Protein 1YRR (pdb70)

Sequence (715 aa):
MYALTQGRIFTGHEFLDDHAVVIADGLIKSVCPVAELPPEIEQRSLNGAILSPGFIDVQLNGCGGVQFNDTAEAVSVETLEIMQKANEKSGCTNYLPTLITTSDELMKQGVRVMREYLAKHPNQALGLHLEGPWLNLVKKTHNPNFVRKPDAALVDFLCENADVITKVTLAPEMVPAEVISKLANAGIVVSAGHSNATLKEAKAGFRAGITFATHLYNAMPYITGREPGLAGAILDEADIYCGIIADGLHVDYANIRNAKRLKGDKLCLVTDATAPAGANIEQFIFAGKTIYYRNGLCVDENGTLSGSSLTMIEGVRNLVEHCGIALDEVLRMATLYPARAIGVEKRLGTLAAGKVANLTAFTPDFKITKTIVNGNEVVTQYALTQGRIFTGHEFLDDHAVVIADGLIKSVCPVAELPPEIEQRSLNGAILSPGFIDVQLNGCGGVQFNDTAEAVSVETLEIMQKANEKSGCTNYLPTLITTSDELMKQGVRVMREYLAKHPNQALGLHLEGPWLNAALVDFLCENADVITKVTLAPEMVPAEVISKLANAGIVVSAGHSNATLKEAKAGFRAGITFATHLYNAMPYITGREPGLAGAILDEADIYCGIIADGLHVDYANIRNAKRLKGDKLCLVTDATSGSSLTMIEGVRNLVEHCGIALDEVLRMATLYPARAIGVEKRLGTLAAGKVANLTAFTPDFKITKTIVNGNEVVTQ

Structure (mmCIF, N/CA/C/O backbone):
data_1YRR
#
_entry.id   1YRR
#
_cell.length_a   82.157
_cell.length_b   114.554
_cell.length_c   80.208
_cell.angle_alpha   90.00
_cell.angle_beta   90.00
_cell.angle_gamma   90.00
#
_symmetry.space_group_name_H-M   'P 21 21 2'
#
loop_
_entity.id
_entity.type
_entity.pdbx_description
1 polymer 'N-acetylglucosamine-6-phosphate deacetylase'
2 non-polymer 'PHOSPHATE ION'
3 non-polymer GLYCEROL
4 water water
#
loop_
_atom_site.group_PDB
_atom_site.id
_atom_site.type_symbol
_atom_site.label_atom_id
_atom_site.label_alt_id
_atom_site.label_comp_id
_atom_site.label_asym_id
_atom_site.label_entity_id
_atom_site.label_seq_id
_atom_site.pdbx_PDB_ins_code
_atom_site.Cartn_x
_atom_site.Cartn_y
_atom_site.Cartn_z
_atom_site.occupancy
_atom_site.B_iso_or_equiv
_atom_site.auth_seq_id
_atom_site.auth_comp_id
_atom_site.auth_asym_id
_atom_site.auth_atom_id
_atom_site.pdbx_PDB_model_num
ATOM 1 N N . MET A 1 1 ? 12.703 -13.322 127.697 0.50 22.38 1 MET A N 1
ATOM 2 C CA . MET A 1 1 ? 13.437 -13.196 126.418 0.50 22.64 1 MET A CA 1
ATOM 3 C C . MET A 1 1 ? 12.549 -13.456 125.198 1.00 23.40 1 MET A C 1
ATOM 4 O O . MET A 1 1 ? 11.535 -14.153 125.299 1.00 24.70 1 MET A O 1
ATOM 9 N N . TYR A 1 2 ? 12.880 -12.838 124.069 1.00 22.43 2 TYR A N 1
ATOM 10 C CA . TYR A 1 2 ? 12.219 -13.073 122.767 1.00 21.95 2 TYR A CA 1
ATOM 11 C C . TYR A 1 2 ? 13.234 -13.080 121.598 1.00 21.84 2 TYR A C 1
ATOM 12 O O . TYR A 1 2 ? 14.407 -12.696 121.767 1.00 20.88 2 TYR A O 1
ATOM 21 N N . ALA A 1 3 ? 12.765 -13.503 120.422 1.00 21.16 3 ALA A N 1
ATOM 22 C CA . ALA A 1 3 ? 13.583 -13.546 119.213 1.00 21.39 3 ALA A CA 1
ATOM 23 C C . ALA A 1 3 ? 12.931 -12.828 118.029 1.00 21.16 3 ALA A C 1
ATOM 24 O O . ALA A 1 3 ? 11.707 -12.922 117.815 1.00 22.66 3 ALA A O 1
ATOM 26 N N . LEU A 1 4 ? 13.748 -12.107 117.268 1.00 19.42 4 LEU A N 1
ATOM 27 C CA . LEU A 1 4 ? 13.321 -11.490 116.034 1.00 18.83 4 LEU A CA 1
ATOM 28 C C . LEU A 1 4 ? 13.766 -12.412 114.904 1.00 19.46 4 LEU A C 1
ATOM 29 O O . LEU A 1 4 ? 14.965 -12.782 114.813 1.00 17.78 4 LEU A O 1
ATOM 34 N N . THR A 1 5 ? 12.802 -12.798 114.062 1.00 19.13 5 THR A N 1
ATOM 35 C CA . THR A 1 5 ? 13.014 -13.728 112.951 1.00 20.48 5 THR A CA 1
ATOM 36 C C . THR A 1 5 ? 12.256 -13.264 111.698 1.00 21.80 5 THR A C 1
ATOM 37 O O . THR A 1 5 ? 11.473 -12.310 111.761 1.00 22.08 5 THR A O 1
ATOM 41 N N . GLN A 1 6 ? 12.466 -13.973 110.585 1.00 22.72 6 GLN A N 1
ATOM 42 C CA . GLN A 1 6 ? 11.691 -13.791 109.339 1.00 23.72 6 GLN A CA 1
ATOM 43 C C . GLN A 1 6 ? 11.949 -12.436 108.662 1.00 23.23 6 GLN A C 1
ATOM 44 O O . GLN A 1 6 ? 11.017 -11.767 108.197 1.00 23.47 6 GLN A O 1
ATOM 50 N N . GLY A 1 7 ? 13.219 -12.033 108.612 1.00 22.35 7 GLY A N 1
ATOM 51 C CA . GLY A 1 7 ? 13.641 -10.887 107.823 1.00 22.05 7 GLY A CA 1
ATOM 52 C C . GLY A 1 7 ? 15.146 -11.032 107.629 1.00 22.08 7 GLY A C 1
ATOM 53 O O . GLY A 1 7 ? 15.731 -11.941 108.156 1.00 22.45 7 GLY A O 1
ATOM 54 N N . ARG A 1 8 ? 15.754 -10.148 106.878 1.00 22.17 8 ARG A N 1
ATOM 55 C CA . ARG A 1 8 ? 17.176 -10.184 106.637 1.00 22.41 8 ARG A CA 1
ATOM 56 C C . ARG A 1 8 ? 17.891 -9.520 107.827 1.00 21.80 8 ARG A C 1
ATOM 57 O O . ARG A 1 8 ? 17.623 -8.371 108.153 1.00 22.25 8 ARG A O 1
ATOM 69 N N . ILE A 1 9 ? 18.784 -10.217 108.490 1.00 19.50 9 ILE A N 1
ATOM 70 C CA . ILE A 1 9 ? 19.476 -9.639 109.626 1.00 18.83 9 ILE A CA 1
ATOM 71 C C . ILE A 1 9 ? 20.906 -9.148 109.282 1.00 17.86 9 ILE A C 1
ATOM 72 O O . ILE A 1 9 ? 21.763 -9.915 108.849 1.00 16.85 9 ILE A O 1
ATOM 77 N N . PHE A 1 10 ? 21.186 -7.887 109.547 1.00 16.57 10 PHE A N 1
ATOM 78 C CA . PHE A 1 10 ? 22.511 -7.313 109.317 1.00 16.62 10 PHE A CA 1
ATOM 79 C C . PHE A 1 10 ? 23.232 -7.156 110.663 1.00 17.95 10 PHE A C 1
ATOM 80 O O . PHE A 1 10 ? 22.779 -6.430 111.532 1.00 18.65 10 PHE A O 1
ATOM 88 N N . THR A 1 11 ? 24.347 -7.851 110.832 1.00 18.71 11 THR A N 1
ATOM 89 C CA . THR A 1 11 ? 25.007 -7.935 112.131 1.00 19.29 11 THR A CA 1
ATOM 90 C C . THR A 1 11 ? 25.986 -6.774 112.319 1.00 20.94 11 THR A C 1
ATOM 91 O O . THR A 1 11 ? 26.431 -6.549 113.466 1.00 20.82 11 THR A O 1
ATOM 95 N N . GLY A 1 12 ? 26.375 -6.137 111.182 1.00 20.20 12 GLY A N 1
ATOM 96 C CA . GLY A 1 12 ? 27.493 -5.207 111.069 1.00 20.82 12 GLY A CA 1
ATOM 97 C C . GLY A 1 12 ? 28.638 -5.765 110.250 1.00 22.30 12 GLY A C 1
ATOM 98 O O . GLY A 1 12 ? 29.497 -5.043 109.747 1.00 22.02 12 GLY A O 1
ATOM 99 N N . HIS A 1 13 ? 28.650 -7.084 110.128 1.00 23.16 13 HIS A N 1
ATOM 100 C CA . HIS A 1 13 ? 29.671 -7.810 109.367 1.00 23.54 13 HIS A CA 1
ATOM 101 C C . HIS A 1 13 ? 29.121 -8.639 108.217 1.00 23.15 13 HIS A C 1
ATOM 102 O O . HIS A 1 13 ? 29.858 -8.968 107.307 1.00 24.61 13 HIS A O 1
ATOM 109 N N . GLU A 1 14 ? 27.850 -9.039 108.273 1.00 22.97 14 GLU A N 1
ATOM 110 C CA . GLU A 1 14 ? 27.174 -9.744 107.173 1.00 22.30 14 GLU A CA 1
ATOM 111 C C . GLU A 1 14 ? 25.641 -9.637 107.242 1.00 21.09 14 GLU A C 1
ATOM 112 O O . GLU A 1 14 ? 25.089 -9.309 108.277 1.00 21.70 14 GLU A O 1
ATOM 118 N N . PHE A 1 15 ? 24.973 -9.949 106.142 1.00 19.99 15 PHE A N 1
ATOM 119 C CA . PHE A 1 15 ? 23.540 -10.173 106.106 1.00 19.43 15 PHE A CA 1
ATOM 120 C C . PHE A 1 15 ? 23.266 -11.672 106.293 1.00 19.02 15 PHE A C 1
ATOM 121 O O . PHE A 1 15 ? 23.974 -12.481 105.706 1.00 19.40 15 PHE A O 1
ATOM 129 N N . LEU A 1 16 ? 22.225 -12.008 107.060 1.00 17.9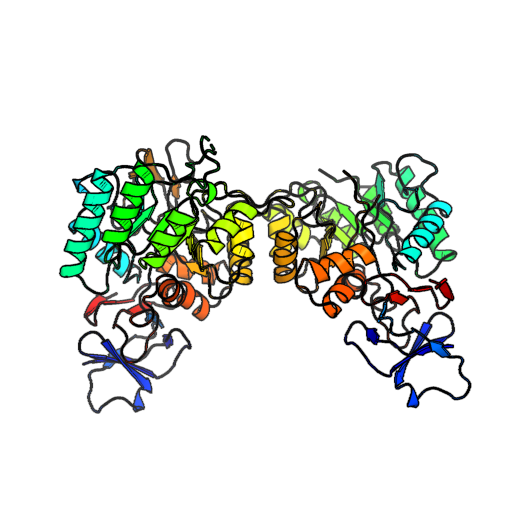2 16 LEU A N 1
ATOM 130 C CA . LEU A 1 16 ? 21.831 -13.370 107.381 1.00 18.18 16 LEU A CA 1
ATOM 131 C C . LEU A 1 16 ? 20.387 -13.615 106.931 1.00 18.79 16 LEU A C 1
ATOM 132 O O . LEU A 1 16 ? 19.471 -12.807 107.203 1.00 17.99 16 LEU A O 1
ATOM 137 N N . ASP A 1 17 ? 20.192 -14.695 106.211 1.00 18.28 17 ASP A N 1
ATOM 138 C CA . ASP A 1 17 ? 18.869 -15.235 105.971 1.00 19.59 17 ASP A CA 1
ATOM 139 C C . ASP A 1 17 ? 18.580 -16.382 106.973 1.00 20.47 17 ASP A C 1
ATOM 140 O O . ASP A 1 17 ? 19.484 -17.117 107.468 1.00 20.32 17 ASP A O 1
ATOM 145 N N . ASP A 1 18 ? 17.305 -16.517 107.290 1.00 20.53 18 ASP A N 1
ATOM 146 C CA . ASP A 1 18 ? 16.819 -17.637 108.089 1.00 21.06 18 ASP A CA 1
ATOM 147 C C . ASP A 1 18 ? 17.537 -17.695 109.421 1.00 20.26 18 ASP A C 1
ATOM 148 O O . ASP A 1 18 ? 17.824 -18.746 109.936 1.00 19.90 18 ASP A O 1
ATOM 153 N N . HIS A 1 19 ? 17.819 -16.538 109.995 1.00 18.47 19 HIS A N 1
ATOM 154 C CA . HIS A 1 19 ? 18.487 -16.481 111.297 1.00 18.11 19 HIS A CA 1
ATOM 155 C C . HIS A 1 19 ? 17.611 -15.708 112.296 1.00 17.89 19 HIS A C 1
ATOM 156 O O . HIS A 1 19 ? 16.517 -15.284 111.946 1.00 17.16 19 HIS A O 1
ATOM 163 N N . ALA A 1 20 ? 18.108 -15.555 113.523 1.00 18.48 20 ALA A N 1
ATOM 164 C CA . ALA A 1 20 ? 17.390 -14.947 114.635 1.00 18.46 20 ALA A CA 1
ATOM 165 C C . ALA A 1 20 ? 18.317 -14.147 115.541 1.00 18.26 20 ALA A C 1
ATOM 166 O O . ALA A 1 20 ? 19.497 -14.468 115.710 1.00 16.51 20 ALA A O 1
ATOM 168 N N . VAL A 1 21 ? 17.745 -13.100 116.123 1.00 18.28 21 VAL A N 1
ATOM 169 C CA . VAL A 1 21 ? 18.394 -12.289 117.169 1.00 18.01 21 VAL A CA 1
ATOM 170 C C . VAL A 1 21 ? 17.602 -12.484 118.455 1.00 17.94 21 VAL A C 1
ATOM 171 O O . VAL A 1 21 ? 16.417 -12.115 118.546 1.00 17.02 21 VAL A O 1
ATOM 175 N N . VAL A 1 22 ? 18.254 -13.087 119.443 1.00 17.86 22 VAL A N 1
ATOM 176 C CA . VAL A 1 22 ? 17.634 -13.306 120.726 1.00 18.98 22 VAL A CA 1
ATOM 177 C C . VAL A 1 22 ? 17.952 -12.133 121.649 1.00 19.17 22 VAL A C 1
ATOM 178 O O . VAL A 1 22 ? 19.098 -11.734 121.778 1.00 19.74 22 VAL A O 1
ATOM 182 N N . ILE A 1 23 ? 16.922 -11.576 122.261 1.00 18.81 23 ILE A N 1
ATOM 183 C CA . ILE A 1 23 ? 17.058 -10.455 123.158 1.00 19.54 23 ILE A CA 1
ATOM 184 C C . ILE A 1 23 ? 16.532 -10.794 124.556 1.00 20.08 23 ILE A C 1
ATOM 185 O O . ILE A 1 23 ? 15.411 -11.338 124.685 1.00 18.81 23 ILE A O 1
ATOM 190 N N . ALA A 1 24 ? 17.343 -10.492 125.586 1.00 19.63 24 ALA A N 1
ATOM 191 C CA . ALA A 1 24 ? 16.991 -10.678 127.000 1.00 20.68 24 ALA A CA 1
ATOM 192 C C . ALA A 1 24 ? 17.703 -9.659 127.922 1.00 20.62 24 ALA A C 1
ATOM 193 O O . ALA A 1 24 ? 18.874 -9.352 127.740 1.00 21.44 24 ALA A O 1
ATOM 195 N N . ASP A 1 25 ? 16.969 -9.152 128.909 1.00 20.15 25 ASP A N 1
ATOM 196 C CA . ASP A 1 25 ? 17.510 -8.265 129.901 1.00 20.31 25 ASP A CA 1
ATOM 197 C C . ASP A 1 25 ? 18.232 -7.107 129.227 1.00 18.69 25 ASP A C 1
ATOM 198 O O . ASP A 1 25 ? 19.261 -6.684 129.740 1.00 18.39 25 ASP A O 1
ATOM 203 N N . GLY A 1 26 ? 17.662 -6.608 128.110 1.00 18.15 26 GLY A N 1
ATOM 204 C CA . GLY A 1 26 ? 18.125 -5.404 127.402 1.00 17.17 26 GLY A CA 1
ATOM 205 C C . GLY A 1 26 ? 19.325 -5.586 126.500 1.00 17.53 26 GLY A C 1
ATOM 206 O O . GLY A 1 26 ? 19.931 -4.607 126.048 1.00 15.13 26 GLY A O 1
ATOM 207 N N . LEU A 1 27 ? 19.705 -6.842 126.297 1.00 17.05 27 LEU A N 1
ATOM 208 C CA . LEU A 1 27 ? 20.936 -7.191 125.600 1.00 17.58 27 LEU A CA 1
ATOM 209 C C . LEU A 1 27 ? 20.578 -8.114 124.466 1.00 17.50 27 LEU A C 1
ATOM 210 O O . LEU A 1 27 ? 19.538 -8.786 124.485 1.00 18.35 27 LEU A O 1
ATOM 215 N N . ILE A 1 28 ? 21.413 -8.148 123.457 1.00 17.72 28 ILE A N 1
ATOM 216 C CA . ILE A 1 28 ? 21.414 -9.260 122.493 1.00 18.66 28 ILE A CA 1
ATOM 217 C C . ILE A 1 28 ? 22.078 -10.534 123.133 1.00 20.56 28 ILE A C 1
ATOM 218 O O . ILE A 1 28 ? 23.267 -10.548 123.461 1.00 20.61 28 ILE A O 1
ATOM 223 N N . LYS A 1 29 ? 21.301 -11.572 123.347 1.00 21.46 29 LYS A N 1
ATOM 224 C CA . LYS A 1 29 ? 21.847 -12.802 123.918 1.00 22.77 29 LYS A CA 1
ATOM 225 C C . LYS A 1 29 ? 22.548 -13.665 122.879 1.00 22.48 29 LYS A C 1
ATOM 226 O O . LYS A 1 29 ? 23.604 -14.242 123.167 1.00 24.75 29 LYS A O 1
ATOM 232 N N . SER A 1 30 ? 21.961 -13.801 121.692 1.00 21.55 30 SER A N 1
ATOM 233 C CA . SER A 1 30 ? 22.630 -14.506 120.593 1.00 21.14 30 SER A CA 1
ATOM 234 C C . SER A 1 30 ? 22.065 -14.137 119.218 1.00 21.18 30 SER A C 1
ATOM 235 O O . SER A 1 30 ? 20.986 -13.535 119.089 1.00 21.18 30 SER A O 1
ATOM 238 N N . VAL A 1 31 ? 22.861 -14.431 118.204 1.00 19.80 31 VAL A N 1
ATOM 239 C CA . VAL A 1 31 ? 22.460 -14.376 116.815 1.00 19.86 31 VAL A CA 1
ATOM 240 C C . VAL A 1 31 ? 22.712 -15.765 116.280 1.00 20.07 31 VAL A C 1
ATOM 241 O O . VAL A 1 31 ? 23.837 -16.285 116.396 1.00 18.12 31 VAL A O 1
ATOM 245 N N . CYS A 1 32 ? 21.664 -16.406 115.760 1.00 20.23 32 CYS A N 1
ATOM 246 C CA . CYS A 1 32 ? 21.758 -17.816 115.431 1.00 20.21 32 CYS A CA 1
ATOM 247 C C . CYS A 1 32 ? 20.797 -18.215 114.342 1.00 20.01 32 CYS A C 1
ATOM 248 O O . CYS A 1 32 ? 19.827 -17.498 114.056 1.00 18.64 32 CYS A O 1
ATOM 251 N N . PRO A 1 33 ? 21.052 -19.347 113.694 1.00 21.43 33 PRO A N 1
ATOM 252 C CA . PRO A 1 33 ? 20.050 -19.859 112.778 1.00 22.70 33 PRO A CA 1
ATOM 253 C C . PRO A 1 33 ? 18.690 -19.848 113.526 1.00 24.10 33 PRO A C 1
ATOM 254 O O . PRO A 1 33 ? 18.710 -20.214 114.706 1.00 27.63 33 PRO A O 1
ATOM 258 N N . VAL A 1 34 ? 17.570 -19.571 112.843 1.00 25.47 34 VAL A N 1
ATOM 259 C CA . VAL A 1 34 ? 16.191 -19.986 113.379 1.00 26.66 34 VAL A CA 1
ATOM 260 C C . VAL A 1 34 ? 16.202 -21.357 114.096 1.00 26.49 34 VAL A C 1
ATOM 261 O O . VAL A 1 34 ? 15.663 -21.465 115.186 1.00 27.25 34 VAL A O 1
ATOM 265 N N . ALA A 1 35 ? 16.785 -22.376 113.456 1.00 28.93 35 ALA A N 1
ATOM 266 C CA . ALA A 1 35 ? 16.688 -23.798 113.907 1.00 28.81 35 ALA A CA 1
ATOM 267 C C . ALA A 1 35 ? 17.473 -24.016 115.212 1.00 30.25 35 ALA A C 1
ATOM 268 O O . ALA A 1 35 ? 17.287 -25.042 115.882 1.00 30.00 35 ALA A O 1
ATOM 270 N N . GLU A 1 36 ? 18.329 -23.003 115.577 1.00 31.80 36 GLU A N 1
ATOM 271 C CA . GLU A 1 36 ? 19.149 -23.071 116.816 1.00 33.14 36 GLU A CA 1
ATOM 272 C C . GLU A 1 36 ? 18.568 -22.296 117.989 1.00 33.95 36 GLU A C 1
ATOM 273 O O . GLU A 1 36 ? 19.098 -22.295 119.114 1.00 35.97 36 GLU A O 1
ATOM 279 N N . LEU A 1 37 ? 17.410 -21.724 117.718 1.00 33.86 37 LEU A N 1
ATOM 280 C CA . LEU A 1 37 ? 16.466 -21.257 118.802 1.00 33.46 37 LEU A CA 1
ATOM 281 C C . LEU A 1 37 ? 15.889 -22.322 119.825 1.00 33.49 37 LEU A C 1
ATOM 282 O O . LEU A 1 37 ? 15.386 -23.395 119.421 1.00 32.78 37 LEU A O 1
ATOM 287 N N . PRO A 1 38 ? 15.881 -21.925 121.110 1.00 33.74 38 PRO A N 1
ATOM 288 C CA . PRO A 1 38 ? 15.179 -22.643 122.185 1.00 34.46 38 PRO A CA 1
ATOM 289 C C . PRO A 1 38 ? 13.666 -23.035 121.860 1.00 34.60 38 PRO A C 1
ATOM 290 O O . PRO A 1 38 ? 12.849 -22.268 121.329 1.00 34.37 38 PRO A O 1
ATOM 294 N N . PRO A 1 39 ? 13.297 -24.274 122.158 1.00 35.46 39 PRO A N 1
ATOM 295 C CA . PRO A 1 39 ? 11.873 -24.737 122.044 1.00 35.95 39 PRO A CA 1
ATOM 296 C C . PRO A 1 39 ? 10.742 -23.837 122.729 1.00 37.23 39 PRO A C 1
ATOM 297 O O . PRO A 1 39 ? 10.837 -23.361 123.912 1.00 41.12 39 PRO A O 1
ATOM 301 N N . GLU A 1 40 ? 9.808 -23.455 121.856 1.00 36.78 40 GLU A N 1
ATOM 302 C CA . GLU A 1 40 ? 8.754 -22.446 122.163 1.00 35.17 40 GLU A CA 1
ATOM 303 C C . GLU A 1 40 ? 9.101 -21.018 122.658 1.00 35.04 40 GLU A C 1
ATOM 304 O O . GLU A 1 40 ? 8.181 -20.348 123.164 1.00 34.73 40 GLU A O 1
ATOM 310 N N . ILE A 1 41 ? 10.364 -20.536 122.490 1.00 33.07 41 ILE A N 1
ATOM 311 C CA . ILE A 1 41 ? 10.642 -19.108 122.638 1.00 32.80 41 ILE A CA 1
ATOM 312 C C . ILE A 1 41 ? 9.598 -18.396 121.777 1.00 32.53 41 ILE A C 1
ATOM 313 O O . ILE A 1 41 ? 9.175 -18.907 120.729 1.00 32.63 41 ILE A O 1
ATOM 318 N N . GLU A 1 42 ? 9.215 -17.206 122.209 1.00 32.13 42 GLU A N 1
ATOM 319 C CA . GLU A 1 42 ? 8.327 -16.357 121.388 1.00 31.71 42 GLU A CA 1
ATOM 320 C C . GLU A 1 42 ? 9.143 -15.751 120.177 1.00 30.41 42 GLU A C 1
ATOM 321 O O . GLU A 1 42 ? 10.162 -15.119 120.380 1.00 29.26 42 GLU A O 1
ATOM 327 N N . GLN A 1 43 ? 8.698 -16.029 118.950 1.00 29.01 43 GLN A N 1
ATOM 328 C CA . GLN A 1 43 ? 9.193 -15.383 117.743 1.00 29.59 43 GLN A CA 1
ATOM 329 C C . GLN A 1 43 ? 8.332 -14.167 117.366 1.00 28.68 43 GLN A C 1
ATOM 330 O O . GLN A 1 43 ? 7.118 -14.216 117.431 1.00 27.50 43 GLN A O 1
ATOM 336 N N . ARG A 1 44 ? 8.995 -13.072 116.992 1.00 27.83 44 ARG A N 1
ATOM 337 C CA . ARG A 1 44 ? 8.332 -11.823 116.608 1.00 26.72 44 ARG A CA 1
ATOM 338 C C . ARG A 1 44 ? 8.809 -11.554 115.233 1.00 25.28 44 ARG A C 1
ATOM 339 O O . ARG A 1 44 ? 10.004 -11.309 115.026 1.00 23.36 44 ARG A O 1
ATOM 347 N N . SER A 1 45 ? 7.894 -11.591 114.281 1.00 23.50 45 SER A N 1
ATOM 348 C CA . SER A 1 45 ? 8.286 -11.554 112.873 1.00 23.04 45 SER A CA 1
ATOM 349 C C . SER A 1 45 ? 8.835 -10.180 112.421 1.00 22.31 45 SER A C 1
ATOM 350 O O . SER A 1 45 ? 8.350 -9.151 112.831 1.00 21.67 45 SER A O 1
ATOM 353 N N . LEU A 1 46 ? 9.855 -10.190 111.577 1.00 21.58 46 LEU A N 1
ATOM 354 C CA . LEU A 1 46 ? 10.360 -8.959 110.960 1.00 21.63 46 LEU A CA 1
ATOM 355 C C . LEU A 1 46 ? 9.552 -8.646 109.695 1.00 21.96 46 LEU A C 1
ATOM 356 O O . LEU A 1 46 ? 9.617 -7.566 109.130 1.00 20.75 46 LEU A O 1
ATOM 361 N N . ASN A 1 47 ? 8.783 -9.626 109.224 1.00 22.38 47 ASN A N 1
ATOM 362 C CA . ASN A 1 47 ? 7.934 -9.428 108.063 1.00 23.38 47 ASN A CA 1
ATOM 363 C C . ASN A 1 47 ? 8.654 -9.013 106.799 1.00 22.27 47 ASN A C 1
ATOM 364 O O . ASN A 1 47 ? 8.186 -8.145 106.049 1.00 21.98 47 ASN A O 1
ATOM 369 N N . GLY A 1 48 ? 9.814 -9.623 106.599 1.00 21.83 48 GLY A N 1
ATOM 370 C CA . GLY A 1 48 ? 10.686 -9.329 105.471 1.00 22.25 48 GLY A CA 1
ATOM 371 C C . GLY A 1 48 ? 11.502 -8.051 105.576 1.00 21.28 48 GLY A C 1
ATOM 372 O O . GLY A 1 48 ? 12.178 -7.700 104.619 1.00 22.56 48 GLY A O 1
ATOM 373 N N . ALA A 1 49 ? 11.414 -7.325 106.700 1.00 20.23 49 ALA A N 1
ATOM 374 C CA . ALA A 1 49 ? 12.238 -6.130 106.910 1.00 18.29 49 ALA A CA 1
ATOM 375 C C . ALA A 1 49 ? 13.696 -6.482 107.119 1.00 18.12 49 ALA A C 1
ATOM 376 O O . ALA A 1 49 ? 14.015 -7.599 107.439 1.00 17.88 49 ALA A O 1
ATOM 378 N N . ILE A 1 50 ? 14.574 -5.512 106.905 1.00 17.85 50 ILE A N 1
ATOM 379 C CA . ILE A 1 50 ? 15.982 -5.600 107.238 1.00 18.50 50 ILE A CA 1
ATOM 380 C C . ILE A 1 50 ? 16.177 -5.113 108.669 1.00 17.85 50 ILE A C 1
ATOM 381 O O . ILE A 1 50 ? 15.701 -4.036 109.042 1.00 17.41 50 ILE A O 1
ATOM 386 N N . LEU A 1 51 ? 16.838 -5.917 109.472 1.00 17.34 51 LEU A N 1
ATOM 387 C CA . LEU A 1 51 ? 17.118 -5.621 110.845 1.00 17.28 51 LEU A CA 1
ATOM 388 C C . LEU A 1 51 ? 18.639 -5.148 110.937 1.00 16.72 51 LEU A C 1
ATOM 389 O O . LEU A 1 51 ? 19.540 -5.758 110.314 1.00 17.88 51 LEU A O 1
ATOM 394 N N . SER A 1 52 ? 18.860 -4.060 111.671 1.00 16.98 52 SER A N 1
ATOM 395 C CA . SER A 1 52 ? 20.165 -3.346 111.785 1.00 15.21 52 SER A CA 1
ATOM 396 C C . SER A 1 52 ? 20.423 -2.997 113.263 1.00 16.33 52 SER A C 1
ATOM 397 O O . SER A 1 52 ? 19.479 -2.831 114.031 1.00 15.94 52 SER A O 1
ATOM 400 N N . PRO A 1 53 ? 21.673 -2.819 113.679 1.00 14.94 53 PRO A N 1
ATOM 401 C CA . PRO A 1 53 ? 21.928 -2.013 114.889 1.00 14.12 53 PRO A CA 1
ATOM 402 C C . PRO A 1 53 ? 21.252 -0.676 114.759 1.00 13.51 53 PRO A C 1
ATOM 403 O O . PRO A 1 53 ? 21.096 -0.125 113.648 1.00 13.02 53 PRO A O 1
ATOM 407 N N . GLY A 1 54 ? 20.794 -0.108 115.881 1.00 14.40 54 GLY A N 1
ATOM 408 C CA . GLY A 1 54 ? 20.207 1.233 115.803 1.00 11.71 54 GLY A CA 1
ATOM 409 C C . GLY A 1 54 ? 21.229 2.254 115.303 1.00 11.61 54 GLY A C 1
ATOM 410 O O . GLY A 1 54 ? 22.412 2.205 115.630 1.00 13.55 54 GLY A O 1
ATOM 411 N N . PHE A 1 55 ? 20.784 3.232 114.559 1.00 7.17 55 PHE A N 1
ATOM 412 C CA . PHE A 1 55 ? 21.699 4.192 114.023 1.00 6.29 55 PHE A CA 1
ATOM 413 C C . PHE A 1 55 ? 22.213 5.132 115.132 1.00 6.47 55 PHE A C 1
ATOM 414 O O . PHE A 1 55 ? 21.549 5.382 116.152 1.00 7.27 55 PHE A O 1
ATOM 422 N N . ILE A 1 56 ? 23.453 5.575 114.971 1.00 6.20 56 ILE A N 1
ATOM 423 C CA . ILE A 1 56 ? 24.147 6.374 115.923 1.00 6.60 56 ILE A CA 1
ATOM 424 C C . ILE A 1 56 ? 24.570 7.693 115.206 1.00 7.19 56 ILE A C 1
ATOM 425 O O . ILE A 1 56 ? 25.410 7.649 114.278 1.00 6.27 56 ILE A O 1
ATOM 430 N N . ASP A 1 57 ? 24.056 8.850 115.673 1.00 6.17 57 ASP A N 1
ATOM 431 C CA . ASP A 1 57 ? 24.269 10.137 115.016 1.00 6.84 57 ASP A CA 1
ATOM 432 C C . ASP A 1 57 ? 25.190 11.003 115.879 1.00 6.98 57 ASP A C 1
ATOM 433 O O . ASP A 1 57 ? 24.796 11.456 116.920 1.00 8.08 57 ASP A O 1
ATOM 438 N N . VAL A 1 58 ? 26.450 11.142 115.510 1.00 7.58 58 VAL A N 1
ATOM 439 C CA . VAL A 1 58 ? 27.425 11.813 116.388 1.00 7.61 58 VAL A CA 1
ATOM 440 C C . VAL A 1 58 ? 27.470 13.335 116.188 1.00 8.75 58 VAL A C 1
ATOM 441 O O . VAL A 1 58 ? 28.296 14.010 116.783 1.00 6.32 58 VAL A O 1
ATOM 445 N N . GLN A 1 59 ? 26.549 13.911 115.393 1.00 9.28 59 GLN A N 1
ATOM 446 C CA . GLN A 1 59 ? 26.453 15.364 115.300 1.00 9.79 59 GLN A CA 1
ATOM 447 C C . GLN A 1 59 ? 25.049 15.749 115.026 1.00 9.51 59 GLN A C 1
ATOM 448 O O . GLN A 1 59 ? 24.573 15.557 113.905 1.00 9.89 59 GLN A O 1
ATOM 454 N N . LEU A 1 60 ? 24.392 16.291 116.034 1.00 9.08 60 LEU A N 1
ATOM 455 C CA . LEU A 1 60 ? 22.959 16.565 116.016 1.00 8.90 60 LEU A CA 1
ATOM 456 C C . LEU A 1 60 ? 22.671 17.778 116.935 1.00 9.19 60 LEU A C 1
ATOM 457 O O . LEU A 1 60 ? 22.844 17.701 118.147 1.00 9.51 60 LEU A O 1
ATOM 462 N N . ASN A 1 61 ? 22.113 18.825 116.362 1.00 8.24 61 ASN A N 1
ATOM 463 C CA . ASN A 1 61 ? 21.860 20.096 117.099 1.00 8.10 61 ASN A CA 1
ATOM 464 C C . ASN A 1 61 ? 20.456 20.119 117.663 1.00 8.61 61 ASN A C 1
ATOM 465 O O . ASN A 1 61 ? 20.157 20.793 118.663 1.00 8.08 61 ASN A O 1
ATOM 470 N N . GLY A 1 62 ? 19.581 19.424 116.980 1.00 7.37 62 GLY A N 1
ATOM 471 C CA . GLY A 1 62 ? 18.160 19.555 117.237 1.00 9.13 62 GLY A CA 1
ATOM 472 C C . GLY A 1 62 ? 17.372 18.660 116.298 1.00 9.41 62 GLY A C 1
ATOM 473 O O . GLY A 1 62 ? 17.909 18.230 115.288 1.00 7.95 62 GLY A O 1
ATOM 474 N N . CYS A 1 63 ? 16.142 18.335 116.711 1.00 8.61 63 CYS A N 1
ATOM 475 C CA . CYS A 1 63 ? 15.185 17.558 115.911 1.00 8.27 63 CYS A CA 1
ATOM 476 C C . CYS A 1 63 ? 13.859 17.486 116.677 1.00 8.95 63 CYS A C 1
ATOM 477 O O . CYS A 1 63 ? 13.797 17.932 117.829 1.00 9.79 63 CYS A O 1
ATOM 480 N N . GLY A 1 64 ? 12.783 17.045 116.002 1.00 10.12 64 GLY A N 1
ATOM 481 C CA . GLY A 1 64 ? 11.489 16.909 116.647 1.00 10.97 64 GLY A CA 1
ATOM 482 C C . GLY A 1 64 ? 10.933 18.231 117.160 1.00 12.18 64 GLY A C 1
ATOM 483 O O . GLY A 1 64 ? 10.220 18.253 118.146 1.00 10.21 64 GLY A O 1
ATOM 484 N N . GLY A 1 65 ? 11.303 19.321 116.508 1.00 11.93 65 GLY A N 1
ATOM 485 C CA . GLY A 1 65 ? 10.820 20.639 116.878 1.00 12.45 65 GLY A CA 1
ATOM 486 C C . GLY A 1 65 ? 11.604 21.312 117.996 1.00 12.19 65 GLY A C 1
ATOM 487 O O . GLY A 1 65 ? 11.175 22.379 118.487 1.00 11.83 65 GLY A O 1
ATOM 488 N N . VAL A 1 66 ? 12.668 20.697 118.490 1.00 9.55 66 VAL A N 1
ATOM 489 C CA . VAL A 1 66 ? 13.469 21.320 119.571 1.00 9.26 66 VAL A CA 1
ATOM 490 C C . VAL A 1 66 ? 14.974 21.395 119.214 1.00 9.58 66 VAL A C 1
ATOM 491 O O . VAL A 1 66 ? 15.450 20.669 118.318 1.00 7.50 66 VAL A O 1
ATOM 495 N N . GLN A 1 67 ? 15.717 22.246 119.926 1.00 9.55 67 GLN A N 1
ATOM 496 C CA . GLN A 1 67 ? 17.184 22.306 119.806 1.00 11.40 67 GLN A CA 1
ATOM 497 C C . GLN A 1 67 ? 17.871 22.379 121.136 1.00 10.97 67 GLN A C 1
ATOM 498 O O . GLN A 1 67 ? 17.367 23.059 122.080 1.00 10.66 67 GLN A O 1
ATOM 504 N N . PHE A 1 68 ? 18.991 21.666 121.237 1.00 9.56 68 PHE A N 1
ATOM 505 C CA . PHE A 1 68 ? 19.805 21.656 122.445 1.00 9.83 68 PHE A CA 1
ATOM 506 C C . PHE A 1 68 ? 20.819 22.777 122.386 1.00 11.01 68 PHE A C 1
ATOM 507 O O . PHE A 1 68 ? 22.033 22.554 122.374 1.00 12.75 68 PHE A O 1
ATOM 515 N N . ASN A 1 69 ? 20.305 24.014 122.321 1.00 11.84 69 ASN A N 1
ATOM 516 C CA . ASN A 1 69 ? 21.134 25.178 121.969 1.00 13.39 69 ASN A CA 1
ATOM 517 C C . ASN A 1 69 ? 20.439 26.474 122.309 1.00 13.21 69 ASN A C 1
ATOM 518 O O . ASN A 1 69 ? 19.273 26.463 122.587 1.00 12.00 69 ASN A O 1
ATOM 523 N N . ASP A 1 70 ? 21.201 27.563 122.312 1.00 14.44 70 ASP A N 1
ATOM 524 C CA . ASP A 1 70 ? 20.713 28.937 122.293 1.00 17.41 70 ASP A CA 1
ATOM 525 C C . ASP A 1 70 ? 20.121 29.527 123.563 1.00 17.22 70 ASP A C 1
ATOM 526 O O . ASP A 1 70 ? 20.466 30.672 123.876 1.00 20.99 70 ASP A O 1
ATOM 531 N N . THR A 1 71 ? 19.290 28.799 124.310 1.00 16.50 71 THR A N 1
ATOM 532 C CA . THR A 1 71 ? 18.735 29.328 125.545 1.00 16.45 71 THR A CA 1
ATOM 533 C C . THR A 1 71 ? 18.853 28.363 126.727 1.00 16.70 71 THR A C 1
ATOM 534 O O . THR A 1 71 ? 18.863 27.147 126.581 1.00 14.10 71 THR A O 1
ATOM 538 N N . ALA A 1 72 ? 18.854 28.945 127.918 1.00 17.05 72 ALA A N 1
ATOM 539 C CA . ALA A 1 72 ? 18.859 28.181 129.150 1.00 17.95 72 ALA A CA 1
ATOM 540 C C . ALA A 1 72 ? 17.642 27.231 129.218 1.00 18.07 72 ALA A C 1
ATOM 541 O O . ALA A 1 72 ? 17.796 26.078 129.617 1.00 17.09 72 ALA A O 1
ATOM 543 N N . GLU A 1 73 ? 16.445 27.657 128.797 1.00 17.11 73 GLU A N 1
ATOM 544 C CA . GLU A 1 73 ? 15.304 26.708 128.852 1.00 17.62 73 GLU A CA 1
ATOM 545 C C . GLU A 1 73 ? 15.428 25.551 127.891 1.00 14.78 73 GLU A C 1
ATOM 546 O O . GLU A 1 73 ? 14.878 24.505 128.171 1.00 14.21 73 GLU A O 1
ATOM 552 N N . ALA A 1 74 ? 16.098 25.742 126.749 1.00 13.12 74 ALA A N 1
ATOM 553 C CA . ALA A 1 74 ? 16.192 24.655 125.733 1.00 12.72 74 ALA A CA 1
ATOM 554 C C . ALA A 1 74 ? 17.260 23.638 126.101 1.00 11.73 74 ALA A C 1
ATOM 555 O O . ALA A 1 74 ? 17.155 22.471 125.699 1.00 12.24 74 ALA A O 1
ATOM 557 N N . VAL A 1 75 ? 18.278 24.066 126.856 1.00 11.02 75 VAL A N 1
ATOM 558 C CA . VAL A 1 75 ? 19.416 23.206 127.215 1.00 12.06 75 VAL A CA 1
ATOM 559 C C . VAL A 1 75 ? 18.961 22.483 128.469 1.00 12.08 75 VAL A C 1
ATOM 560 O O . VAL A 1 75 ? 19.288 22.893 129.565 1.00 13.25 75 VAL A O 1
ATOM 564 N N . SER A 1 76 ? 18.155 21.445 128.253 1.00 11.59 76 SER A N 1
ATOM 565 C CA . SER A 1 76 ? 17.419 20.745 129.300 1.00 11.52 76 SER A CA 1
ATOM 566 C C . SER A 1 76 ? 17.341 19.225 129.070 1.00 12.14 76 SER A C 1
ATOM 567 O O . SER A 1 76 ? 17.485 18.698 127.931 1.00 8.91 76 SER A O 1
ATOM 570 N N . VAL A 1 77 ? 17.011 18.522 130.146 1.00 10.93 77 VAL A N 1
ATOM 571 C CA . VAL A 1 77 ? 16.790 17.096 130.089 1.00 11.19 77 VAL A CA 1
ATOM 572 C C . VAL A 1 77 ? 15.587 16.787 129.224 1.00 11.83 77 VAL A C 1
ATOM 573 O O . VAL A 1 77 ? 15.589 15.814 128.428 1.00 9.14 77 VAL A O 1
ATOM 577 N N . GLU A 1 78 ? 14.553 17.618 129.315 1.00 10.79 78 GLU A N 1
ATOM 578 C CA . GLU A 1 78 ? 13.361 17.414 128.460 1.00 11.57 78 GLU A CA 1
ATOM 579 C C . GLU A 1 78 ? 13.706 17.496 126.977 1.00 9.45 78 GLU A C 1
ATOM 580 O O . GLU A 1 78 ? 13.209 16.693 126.223 1.00 10.02 78 GLU A O 1
ATOM 586 N N . THR A 1 79 ? 14.541 18.446 126.565 1.00 8.69 79 THR A N 1
ATOM 587 C CA . THR A 1 79 ? 14.969 18.571 125.169 1.00 8.18 79 THR A CA 1
ATOM 588 C C . THR A 1 79 ? 15.651 17.298 124.700 1.00 6.84 79 THR A C 1
ATOM 589 O O . THR A 1 79 ? 15.319 16.753 123.637 1.00 8.92 79 THR A O 1
ATOM 593 N N . LEU A 1 80 ? 16.539 16.771 125.522 1.00 6.71 80 LEU A N 1
ATOM 594 C CA . LEU A 1 80 ? 17.206 15.509 125.171 1.00 8.03 80 LEU A CA 1
ATOM 595 C C . LEU A 1 80 ? 16.226 14.316 125.041 1.00 8.43 80 LEU A C 1
ATOM 596 O O . LEU A 1 80 ? 16.390 13.438 124.172 1.00 7.80 80 LEU A O 1
ATOM 601 N N . GLU A 1 81 ? 15.184 14.291 125.867 1.00 9.32 81 GLU A N 1
ATOM 602 C CA . GLU A 1 81 ? 14.181 13.204 125.807 1.00 9.68 81 GLU A CA 1
ATOM 603 C C . GLU A 1 81 ? 13.374 13.315 124.529 1.00 9.92 81 GLU A C 1
ATOM 604 O O . GLU A 1 81 ? 13.077 12.327 123.828 1.00 9.52 81 GLU A O 1
ATOM 610 N N . ILE A 1 82 ? 13.000 14.555 124.223 1.00 9.36 82 ILE A N 1
ATOM 611 C CA . ILE A 1 82 ? 12.256 14.804 122.997 1.00 10.26 82 ILE A CA 1
ATOM 612 C C . ILE A 1 82 ? 13.054 14.380 121.745 1.00 8.79 82 ILE A C 1
ATOM 613 O O . ILE A 1 82 ? 12.506 13.803 120.778 1.00 7.99 82 ILE A O 1
ATOM 618 N N . MET A 1 83 ? 14.326 14.717 121.742 1.00 8.62 83 MET A N 1
ATOM 619 C CA . MET A 1 83 ? 15.150 14.454 120.603 1.00 8.16 83 MET A CA 1
ATOM 620 C C . MET A 1 83 ? 15.354 12.953 120.452 1.00 7.36 83 MET A C 1
ATOM 621 O O . MET A 1 83 ? 15.375 12.442 119.346 1.00 6.70 83 MET A O 1
ATOM 626 N N . GLN A 1 84 ? 15.563 12.247 121.575 1.00 8.46 84 GLN A N 1
ATOM 627 C CA . GLN A 1 84 ? 15.644 10.787 121.559 1.00 8.45 84 GLN A CA 1
ATOM 628 C C . GLN A 1 84 ? 14.387 10.171 120.898 1.00 9.24 84 GLN A C 1
ATOM 629 O O . GLN A 1 84 ? 14.477 9.284 120.043 1.00 8.63 84 GLN A O 1
ATOM 635 N N . LYS A 1 85 ? 13.210 10.636 121.295 1.00 8.76 85 LYS A N 1
ATOM 636 C CA . LYS A 1 85 ? 11.941 10.050 120.782 1.00 9.34 85 LYS A CA 1
ATOM 637 C C . LYS A 1 85 ? 11.765 10.336 119.303 1.00 7.62 85 LYS A C 1
ATOM 638 O O . LYS A 1 85 ? 11.346 9.487 118.513 1.00 8.05 85 LYS A O 1
ATOM 644 N N . ALA A 1 86 ? 12.146 11.522 118.872 1.00 9.17 86 ALA A N 1
ATOM 645 C CA . ALA A 1 86 ? 12.080 11.852 117.413 1.00 9.18 86 ALA A CA 1
ATOM 646 C C . ALA A 1 86 ? 13.086 11.012 116.593 1.00 10.14 86 ALA A C 1
ATOM 647 O O . ALA A 1 86 ? 12.738 10.401 115.551 1.00 9.32 86 ALA A O 1
ATOM 649 N N . ASN A 1 87 ? 14.310 10.880 117.126 1.00 9.42 87 ASN A N 1
ATOM 650 C CA . ASN A 1 87 ? 15.346 10.101 116.462 1.00 8.00 87 ASN A CA 1
ATOM 651 C C . ASN A 1 87 ? 14.862 8.655 116.250 1.00 8.27 87 ASN A C 1
ATOM 652 O O . ASN A 1 87 ? 15.087 8.061 115.194 1.00 6.58 87 ASN A O 1
ATOM 657 N N . GLU A 1 88 ? 14.239 8.056 117.279 1.00 8.84 88 GLU A N 1
ATOM 658 C CA . GLU A 1 88 ? 13.743 6.695 117.164 1.00 8.87 88 GLU A CA 1
ATOM 659 C C . GLU A 1 88 ? 12.870 6.456 115.923 1.00 10.71 88 GLU A C 1
ATOM 660 O O . GLU A 1 88 ? 12.913 5.370 115.269 1.00 11.22 88 GLU A O 1
ATOM 666 N N . LYS A 1 89 ? 12.048 7.443 115.591 1.00 11.01 89 LYS A N 1
ATOM 667 C CA . LYS A 1 89 ? 11.102 7.310 114.483 1.00 10.78 89 LYS A CA 1
ATOM 668 C C . LYS A 1 89 ? 11.820 7.241 113.146 1.00 10.69 89 LYS A C 1
ATOM 669 O O . LYS A 1 89 ? 11.252 6.804 112.123 1.00 9.52 89 LYS A O 1
ATOM 675 N N . SER A 1 90 ? 13.121 7.584 113.131 1.00 9.57 90 SER A N 1
ATOM 676 C CA . SER A 1 90 ? 13.894 7.473 111.889 1.00 9.33 90 SER A CA 1
ATOM 677 C C . SER A 1 90 ? 15.108 6.524 112.071 1.00 9.65 90 SER A C 1
ATOM 678 O O . SER A 1 90 ? 16.089 6.568 111.310 1.00 9.70 90 SER A O 1
ATOM 681 N N . GLY A 1 91 ? 14.954 5.616 113.038 1.00 8.42 91 GLY A N 1
ATOM 682 C CA . GLY A 1 91 ? 15.807 4.475 113.276 1.00 7.36 91 GLY A CA 1
ATOM 683 C C . GLY A 1 91 ? 17.029 4.749 114.130 1.00 6.87 91 GLY A C 1
ATOM 684 O O . GLY A 1 91 ? 17.846 3.860 114.329 1.00 8.40 91 GLY A O 1
ATOM 685 N N . CYS A 1 92 ? 17.178 5.977 114.589 1.00 6.84 92 CYS A N 1
ATOM 686 C CA . CYS A 1 92 ? 18.337 6.412 115.389 1.00 7.58 92 CYS A CA 1
ATOM 687 C C . CYS A 1 92 ? 18.125 6.254 116.878 1.00 7.54 92 CYS A C 1
ATOM 688 O O . CYS A 1 92 ? 17.293 6.951 117.467 1.00 7.45 92 CYS A O 1
ATOM 691 N N . THR A 1 93 ? 18.858 5.316 117.489 1.00 6.68 93 THR A N 1
ATOM 692 C CA . THR A 1 93 ? 18.688 4.995 118.916 1.00 7.11 93 THR A CA 1
ATOM 693 C C . THR A 1 93 ? 19.722 5.680 119.773 1.00 6.85 93 THR A C 1
ATOM 694 O O . THR A 1 93 ? 19.585 5.707 120.984 1.00 8.07 93 THR A O 1
ATOM 698 N N . ASN A 1 94 ? 20.731 6.284 119.168 1.00 6.72 94 ASN A N 1
ATOM 699 C CA . ASN A 1 94 ? 21.815 6.918 119.933 1.00 7.03 94 ASN A CA 1
ATOM 700 C C . ASN A 1 94 ? 22.298 8.177 119.253 1.00 7.40 94 ASN A C 1
ATOM 701 O O . ASN A 1 94 ? 22.398 8.233 118.015 1.00 7.03 94 ASN A O 1
ATOM 706 N N . TYR A 1 95 ? 22.616 9.186 120.045 1.00 8.51 95 TYR A N 1
ATOM 707 C CA . TYR A 1 95 ? 23.137 10.426 119.485 1.00 7.81 95 TYR A CA 1
ATOM 708 C C . TYR A 1 95 ? 24.065 11.137 120.475 1.00 8.34 95 TYR A C 1
ATOM 709 O O . TYR A 1 95 ? 24.097 10.794 121.656 1.00 7.82 95 TYR A O 1
ATOM 718 N N . LEU A 1 96 ? 24.810 12.121 119.974 1.00 7.47 96 LEU A N 1
ATOM 719 C CA . LEU A 1 96 ? 25.548 13.107 120.813 1.00 7.90 96 LEU A CA 1
ATOM 720 C C . LEU A 1 96 ? 24.882 14.458 120.687 1.00 8.23 96 LEU A C 1
ATOM 721 O O . LEU A 1 96 ? 24.975 15.100 119.619 1.00 8.75 96 LEU A O 1
ATOM 726 N N . PRO A 1 97 ? 24.169 14.919 121.713 1.00 9.14 97 PRO A N 1
ATOM 727 C CA . PRO A 1 97 ? 23.603 16.275 121.630 1.00 8.90 97 PRO A CA 1
ATOM 728 C C . PRO A 1 97 ? 24.719 17.288 121.360 1.00 8.15 97 PRO A C 1
ATOM 729 O O . PRO A 1 97 ? 25.759 17.223 122.009 1.00 8.57 97 PRO A O 1
ATOM 733 N N . THR A 1 98 ? 24.526 18.151 120.384 1.00 9.03 98 THR A N 1
ATOM 734 C CA . THR A 1 98 ? 25.616 19.041 119.899 1.00 10.87 98 THR A CA 1
ATOM 735 C C . THR A 1 98 ? 25.243 20.466 120.260 1.00 11.59 98 THR A C 1
ATOM 736 O O . THR A 1 98 ? 24.239 20.977 119.760 1.00 14.65 98 THR A O 1
ATOM 740 N N . LEU A 1 99 ? 25.980 21.046 121.210 1.00 12.13 99 LEU A N 1
ATOM 741 C CA . LEU A 1 99 ? 25.807 22.379 121.767 1.00 12.92 99 LEU A CA 1
ATOM 742 C C . LEU A 1 99 ? 26.898 23.289 121.209 1.00 15.00 99 LEU A C 1
ATOM 743 O O . LEU A 1 99 ? 28.095 23.121 121.542 1.00 14.09 99 LEU A O 1
ATOM 748 N N . ILE A 1 100 ? 26.515 24.244 120.378 1.00 16.53 100 ILE A N 1
ATOM 749 C CA . ILE A 1 100 ? 27.488 25.115 119.711 1.00 19.36 100 ILE A CA 1
ATOM 750 C C . ILE A 1 100 ? 27.354 26.464 120.339 1.00 21.10 100 ILE A C 1
ATOM 751 O O . ILE A 1 100 ? 26.256 27.076 120.350 1.00 20.61 100 ILE A O 1
ATOM 756 N N . THR A 1 101 ? 28.444 26.882 120.970 1.00 21.89 101 THR A N 1
ATOM 757 C CA . THR A 1 101 ? 28.417 28.017 121.885 1.00 23.33 101 THR A CA 1
ATOM 758 C C . THR A 1 101 ? 29.810 28.489 122.305 1.00 24.12 101 THR A C 1
ATOM 759 O O . THR A 1 101 ? 30.787 27.718 122.270 1.00 23.38 101 THR A O 1
ATOM 763 N N . THR A 1 102 ? 29.878 29.750 122.755 1.00 23.73 102 THR A N 1
ATOM 764 C CA . THR A 1 102 ? 31.072 30.259 123.376 1.00 23.11 102 THR A CA 1
ATOM 765 C C . THR A 1 102 ? 30.775 30.723 124.746 1.00 24.02 102 THR A C 1
ATOM 766 O O . THR A 1 102 ? 31.638 31.265 125.379 1.00 25.21 102 THR A O 1
ATOM 770 N N . SER A 1 103 ? 29.581 30.441 125.243 1.00 24.07 103 SER A N 1
ATOM 771 C CA . SER A 1 103 ? 29.168 30.947 126.525 1.00 24.81 103 SER A CA 1
ATOM 772 C C . SER A 1 103 ? 29.434 29.969 127.688 1.00 25.72 103 SER A C 1
ATOM 773 O O . SER A 1 103 ? 28.998 28.806 127.639 1.00 25.31 103 SER A O 1
ATOM 776 N N . ASP A 1 104 ? 30.101 30.468 128.732 1.00 26.14 104 ASP A N 1
ATOM 777 C CA . ASP A 1 104 ? 30.625 29.631 129.817 1.00 26.85 104 ASP A CA 1
ATOM 778 C C . ASP A 1 104 ? 29.439 29.092 130.608 1.00 26.62 104 ASP A C 1
ATOM 779 O O . ASP A 1 104 ? 29.440 27.910 130.953 1.00 26.20 104 ASP A O 1
ATOM 784 N N . GLU A 1 105 ? 28.410 29.904 130.857 1.00 26.38 105 GLU A N 1
ATOM 785 C CA . GLU A 1 105 ? 27.282 29.410 131.677 1.00 27.02 105 GLU A CA 1
ATOM 786 C C . GLU A 1 105 ? 26.400 28.388 130.932 1.00 25.39 105 GLU A C 1
ATOM 787 O O . GLU A 1 105 ? 25.900 27.458 131.534 1.00 24.81 105 GLU A O 1
ATOM 793 N N . LEU A 1 106 ? 26.242 28.527 129.634 1.00 24.40 106 LEU A N 1
ATOM 794 C CA . LEU A 1 106 ? 25.458 27.559 128.894 1.00 23.42 106 LEU A CA 1
ATOM 795 C C . LEU A 1 106 ? 26.215 26.258 128.858 1.00 22.05 106 LEU A C 1
ATOM 796 O O . LEU A 1 106 ? 25.636 25.191 128.974 1.00 21.84 106 LEU A O 1
ATOM 801 N N . MET A 1 107 ? 27.514 26.350 128.648 1.00 20.49 107 MET A N 1
ATOM 802 C CA . MET A 1 107 ? 28.333 25.155 128.543 1.00 21.19 107 MET A CA 1
ATOM 803 C C . MET A 1 107 ? 28.334 24.348 129.872 1.00 20.10 107 MET A C 1
ATOM 804 O O . MET A 1 107 ? 28.208 23.097 129.888 1.00 18.76 107 MET A O 1
ATOM 809 N N . LYS A 1 108 ? 28.329 25.048 130.996 1.00 18.54 108 LYS A N 1
ATOM 810 C CA . LYS A 1 108 ? 28.260 24.368 132.287 1.00 18.06 108 LYS A CA 1
ATOM 811 C C . LYS A 1 108 ? 26.875 23.809 132.537 1.00 17.45 108 LYS A C 1
ATOM 812 O O . LYS A 1 108 ? 26.734 22.734 133.100 1.00 15.44 108 LYS A O 1
ATOM 818 N N . GLN A 1 109 ? 25.845 24.525 132.085 1.00 16.86 109 GLN A N 1
ATOM 819 C CA . GLN A 1 109 ? 24.470 23.980 132.130 1.00 16.73 109 GLN A CA 1
ATOM 820 C C . GLN A 1 109 ? 24.307 22.698 131.275 1.00 14.60 109 GLN A C 1
ATOM 821 O O . GLN A 1 109 ? 23.631 21.754 131.688 1.00 14.81 109 GLN A O 1
ATOM 827 N N . GLY A 1 110 ? 24.938 22.673 130.119 1.00 13.37 110 GLY A N 1
ATOM 828 C CA . GLY A 1 110 ? 24.827 21.574 129.208 1.00 12.51 110 GLY A CA 1
ATOM 829 C C . GLY A 1 110 ? 25.476 20.371 129.883 1.00 12.96 110 GLY A C 1
ATOM 830 O O . GLY A 1 110 ? 24.924 19.287 129.823 1.00 11.84 110 GLY A O 1
ATOM 831 N N . VAL A 1 111 ? 26.632 20.564 130.522 1.00 11.70 111 VAL A N 1
ATOM 832 C CA . VAL A 1 111 ? 27.337 19.451 131.218 1.00 11.82 111 VAL A CA 1
ATOM 833 C C . VAL A 1 111 ? 26.464 18.925 132.377 1.00 12.75 111 VAL A C 1
ATOM 834 O O . VAL A 1 111 ? 26.297 17.700 132.554 1.00 11.85 111 VAL A O 1
ATOM 838 N N . ARG A 1 112 ? 25.869 19.821 133.153 1.00 12.15 112 ARG A N 1
ATOM 839 C CA . ARG A 1 112 ? 25.028 19.375 134.258 1.00 13.98 112 ARG A CA 1
ATOM 840 C C . ARG A 1 112 ? 23.801 18.629 133.787 1.00 13.35 112 ARG A C 1
ATOM 841 O O . ARG A 1 112 ? 23.410 17.641 134.375 1.00 12.11 112 ARG A O 1
ATOM 852 N N . VAL A 1 113 ? 23.168 19.137 132.752 1.00 11.97 113 VAL A N 1
ATOM 853 C CA . VAL A 1 113 ? 21.971 18.506 132.201 1.00 12.54 113 VAL A CA 1
ATOM 854 C C . VAL A 1 113 ? 22.348 17.124 131.569 1.00 11.65 113 VAL A C 1
ATOM 855 O O . VAL A 1 113 ? 21.608 16.122 131.694 1.00 10.38 113 VAL A O 1
ATOM 859 N N . MET A 1 114 ? 23.490 17.065 130.886 1.00 10.02 114 MET A N 1
ATOM 860 C CA . MET A 1 114 ? 23.886 15.760 130.295 1.00 9.96 114 MET A CA 1
ATOM 861 C C . MET A 1 114 ? 24.051 14.687 131.424 1.00 10.02 114 MET A C 1
ATOM 862 O O . MET A 1 114 ? 23.586 13.525 131.260 1.00 8.85 114 MET A O 1
ATOM 867 N N . ARG A 1 115 ? 24.673 15.082 132.546 1.00 9.98 115 ARG A N 1
ATOM 868 C CA . ARG A 1 115 ? 24.884 14.158 133.684 1.00 11.34 115 ARG A CA 1
ATOM 869 C C . ARG A 1 115 ? 23.525 13.729 134.256 1.00 12.12 115 ARG A C 1
ATOM 870 O O . ARG A 1 115 ? 23.294 12.548 134.431 1.00 12.64 115 ARG A O 1
ATOM 885 N N . GLU A 1 116 ? 22.606 14.666 134.464 1.00 12.17 116 GLU A N 1
ATOM 886 C CA . GLU A 1 116 ? 21.278 14.315 134.998 1.00 14.34 116 GLU A CA 1
ATOM 887 C C . GLU A 1 116 ? 20.558 13.370 134.063 1.00 13.43 116 GLU A C 1
ATOM 888 O O . GLU A 1 116 ? 19.961 12.396 134.497 1.00 11.65 116 GLU A O 1
ATOM 894 N N . TYR A 1 117 ? 20.667 13.634 132.753 1.00 11.93 117 TYR A N 1
ATOM 895 C CA . TYR A 1 117 ? 19.968 12.819 131.785 1.00 11.69 117 TYR A CA 1
ATOM 896 C C . TYR A 1 117 ? 20.532 11.408 131.823 1.00 12.21 117 TYR A C 1
ATOM 897 O O . TYR A 1 117 ? 19.773 10.422 131.751 1.00 11.25 117 TYR A O 1
ATOM 906 N N . LEU A 1 118 ? 21.860 11.309 131.824 1.00 10.66 118 LEU A N 1
ATOM 907 C CA . LEU A 1 118 ? 22.517 10.010 131.759 1.00 12.22 118 LEU A CA 1
ATOM 908 C C . LEU A 1 118 ? 22.162 9.076 132.970 1.00 13.34 118 LEU A C 1
ATOM 909 O O . LEU A 1 118 ? 22.054 7.848 132.826 1.00 12.89 118 LEU A O 1
ATOM 914 N N . ALA A 1 119 ? 21.965 9.641 134.149 1.00 14.38 119 ALA A N 1
ATOM 915 C CA . ALA A 1 119 ? 21.560 8.822 135.308 1.00 16.91 119 ALA A CA 1
ATOM 916 C C . ALA A 1 119 ? 20.182 8.163 135.104 1.00 18.49 119 ALA A C 1
ATOM 917 O O . ALA A 1 119 ? 19.940 7.125 135.608 1.00 20.35 119 ALA A O 1
ATOM 919 N N . LYS A 1 120 ? 19.318 8.756 134.298 1.00 19.15 120 LYS A N 1
ATOM 920 C CA . LYS A 1 120 ? 17.947 8.325 134.117 1.00 20.09 120 LYS A CA 1
ATOM 921 C C . LYS A 1 120 ? 17.782 7.525 132.791 1.00 17.87 120 LYS A C 1
ATOM 922 O O . LYS A 1 120 ? 16.816 6.792 132.625 1.00 15.96 120 LYS A O 1
ATOM 928 N N . HIS A 1 121 ? 18.716 7.656 131.833 1.00 16.39 121 HIS A N 1
ATOM 929 C CA . HIS A 1 121 ? 18.456 7.166 130.444 1.00 14.20 121 HIS A CA 1
ATOM 930 C C . HIS A 1 121 ? 19.684 6.509 129.857 1.00 14.04 121 HIS A C 1
ATOM 931 O O . HIS A 1 121 ? 20.431 7.146 129.125 1.00 14.99 121 HIS A O 1
ATOM 938 N N . PRO A 1 122 ? 19.918 5.241 130.125 1.00 13.28 122 PRO A N 1
ATOM 939 C CA . PRO A 1 122 ? 21.142 4.616 129.637 1.00 12.70 122 PRO A CA 1
ATOM 940 C C . PRO A 1 122 ? 21.014 4.179 128.158 1.00 11.14 122 PRO A C 1
ATOM 941 O O . PRO A 1 122 ? 19.925 3.890 127.660 1.00 11.45 122 PRO A O 1
ATOM 945 N N . ASN A 1 123 ? 22.141 4.141 127.498 1.00 10.76 123 ASN A N 1
ATOM 946 C CA . ASN A 1 123 ? 22.269 3.709 126.105 1.00 10.69 123 ASN A CA 1
ATOM 947 C C . ASN A 1 123 ? 21.355 4.467 125.168 1.00 9.36 123 ASN A C 1
ATOM 948 O O . ASN A 1 123 ? 20.806 3.905 124.293 1.00 9.63 123 ASN A O 1
ATOM 953 N N . GLN A 1 124 ? 21.229 5.769 125.364 1.00 10.06 124 GLN A N 1
ATOM 954 C CA . GLN A 1 124 ? 20.395 6.618 124.490 1.00 8.92 124 GLN A CA 1
ATOM 955 C C . GLN A 1 124 ? 21.236 7.842 124.015 1.00 9.31 124 GLN A C 1
ATOM 956 O O . GLN A 1 124 ? 22.155 7.645 123.175 1.00 8.65 124 GLN A O 1
ATOM 962 N N . ALA A 1 125 ? 20.964 9.072 124.486 1.00 7.85 125 ALA A N 1
ATOM 963 C CA . ALA A 1 125 ? 21.908 10.181 124.193 1.00 9.67 125 ALA A CA 1
ATOM 964 C C . ALA A 1 125 ? 23.171 9.864 124.962 1.00 10.61 125 ALA A C 1
ATOM 965 O O . ALA A 1 125 ? 23.103 9.713 126.171 1.00 11.88 125 ALA A O 1
ATOM 967 N N . LEU A 1 126 ? 24.313 9.755 124.296 1.00 10.63 126 LEU A N 1
ATOM 968 C CA . LEU A 1 126 ? 25.493 9.099 124.924 1.00 9.61 126 LEU A CA 1
ATOM 969 C C . LEU A 1 126 ? 26.372 10.045 125.741 1.00 11.05 126 LEU A C 1
ATOM 970 O O . LEU A 1 126 ? 27.054 9.626 126.671 1.00 10.30 126 LEU A O 1
ATOM 975 N N . GLY A 1 127 ? 26.418 11.298 125.325 1.00 10.13 127 GLY A N 1
ATOM 976 C CA . GLY A 1 127 ? 27.316 12.280 125.895 1.00 9.73 127 GLY A CA 1
ATOM 977 C C . GLY A 1 127 ? 27.283 13.531 125.072 1.00 10.56 127 GLY A C 1
ATOM 978 O O . GLY A 1 127 ? 26.784 13.592 123.953 1.00 10.66 127 GLY A O 1
ATOM 979 N N . LEU A 1 128 ? 27.858 14.563 125.589 1.00 10.03 128 LEU A N 1
ATOM 980 C CA . LEU A 1 128 ? 27.797 15.821 124.915 1.00 9.87 128 LEU A CA 1
ATOM 981 C C . LEU A 1 128 ? 28.840 15.947 123.781 1.00 10.56 128 LEU A C 1
ATOM 982 O O . LEU A 1 128 ? 29.999 15.519 123.922 1.00 10.55 128 LEU A O 1
ATOM 990 N N . HIS A 1 129 ? 28.436 16.601 122.691 1.00 10.04 129 HIS A N 1
ATOM 991 C CA . HIS A 1 129 ? 29.355 17.078 121.681 1.00 10.08 129 HIS A CA 1
ATOM 992 C C . HIS A 1 129 ? 29.397 18.600 121.785 1.00 11.00 129 HIS A C 1
ATOM 993 O O . HIS A 1 129 ? 28.440 19.313 121.443 1.00 9.65 129 HIS A O 1
ATOM 1000 N N . LEU A 1 130 ? 30.497 19.114 122.324 1.00 10.93 130 LEU A N 1
ATOM 1001 C CA . LEU A 1 130 ? 30.638 20.538 122.397 1.00 12.17 130 LEU A CA 1
ATOM 1002 C C . LEU A 1 130 ? 31.414 21.075 121.188 1.00 12.32 130 LEU A C 1
ATOM 1003 O O . LEU A 1 130 ? 32.492 20.681 120.950 1.00 10.13 130 LEU A O 1
ATOM 1008 N N . GLU A 1 131 ? 30.856 22.079 120.520 1.00 13.87 131 GLU A N 1
ATOM 1009 C CA . GLU A 1 131 ? 31.458 22.705 119.345 1.00 15.15 131 GLU A CA 1
ATOM 1010 C C . GLU A 1 131 ? 31.626 24.118 119.743 1.00 18.36 131 GLU A C 1
ATOM 1011 O O . GLU A 1 131 ? 30.730 24.927 119.581 1.00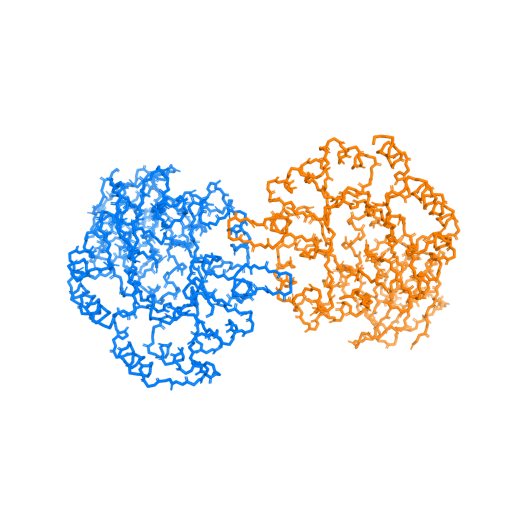 19.50 131 GLU A O 1
ATOM 1017 N N . GLY A 1 132 ? 32.768 24.388 120.357 1.00 20.66 132 GLY A N 1
ATOM 1018 C CA . GLY A 1 132 ? 33.014 25.674 120.953 1.00 22.18 132 GLY A CA 1
ATOM 1019 C C . GLY A 1 132 ? 34.002 25.475 122.121 1.00 22.58 132 GLY A C 1
ATOM 1020 O O . GLY A 1 132 ? 34.278 24.304 122.564 1.00 23.10 132 GLY A O 1
ATOM 1021 N N . PRO A 1 133 ? 34.667 26.550 122.522 1.00 21.11 133 PRO A N 1
ATOM 1022 C CA . PRO A 1 133 ? 34.620 27.865 121.885 1.00 19.72 133 PRO A CA 1
ATOM 1023 C C . PRO A 1 133 ? 35.720 28.136 120.883 1.00 19.66 133 PRO A C 1
ATOM 1024 O O . PRO A 1 133 ? 35.685 29.248 120.349 1.00 21.76 133 PRO A O 1
ATOM 1028 N N . TRP A 1 134 ? 36.632 27.211 120.601 1.00 15.50 134 TRP A N 1
ATOM 1029 C CA . TRP A 1 134 ? 37.841 27.499 119.826 1.00 14.69 134 TRP A CA 1
ATOM 1030 C C . TRP A 1 134 ? 37.559 27.257 118.322 1.00 14.77 134 TRP A C 1
ATOM 1031 O O . TRP A 1 134 ? 38.118 26.360 117.709 1.00 15.18 134 TRP A O 1
ATOM 1042 N N . LEU A 1 135 ? 36.683 28.052 117.755 1.00 13.35 135 LEU A N 1
ATOM 1043 C CA . LEU A 1 135 ? 36.244 27.940 116.376 1.00 14.33 135 LEU A CA 1
ATOM 1044 C C . LEU A 1 135 ? 36.777 29.120 115.595 1.00 15.70 135 LEU A C 1
ATOM 1045 O O . LEU A 1 135 ? 36.950 30.173 116.156 1.00 15.75 135 LEU A O 1
ATOM 1050 N N . ASN A 1 136 ? 37.000 28.985 114.293 1.00 18.77 136 ASN A N 1
ATOM 1051 C CA . ASN A 1 136 ? 37.508 30.084 113.476 1.00 22.68 136 ASN A CA 1
ATOM 1052 C C . ASN A 1 136 ? 36.335 30.527 112.644 1.00 27.42 136 ASN A C 1
ATOM 1053 O O . ASN A 1 136 ? 36.117 29.999 111.544 1.00 28.13 136 ASN A O 1
ATOM 1058 N N . LEU A 1 137 ? 35.532 31.416 113.213 1.00 33.62 137 LEU A N 1
ATOM 1059 C CA . LEU A 1 137 ? 34.102 31.491 112.848 1.00 39.29 137 LEU A CA 1
ATOM 1060 C C . LEU A 1 137 ? 33.737 32.173 111.523 1.00 43.81 137 LEU A C 1
ATOM 1061 O O . LEU A 1 137 ? 33.512 33.404 111.449 1.00 45.63 137 LEU A O 1
ATOM 1066 N N . VAL A 1 138 ? 33.639 31.304 110.501 1.00 48.81 138 VAL A N 1
ATOM 1067 C CA . VAL A 1 138 ? 33.540 31.647 109.080 1.00 51.85 138 VAL A CA 1
ATOM 1068 C C . VAL A 1 138 ? 34.867 32.350 108.654 1.00 53.98 138 VAL A C 1
ATOM 1069 O O . VAL A 1 138 ? 35.485 31.943 107.641 1.00 54.34 138 VAL A O 1
ATOM 1073 N N . LYS A 1 139 ? 35.320 33.310 109.486 1.00 56.05 139 LYS A N 1
ATOM 1074 C CA . LYS A 1 139 ? 36.463 34.201 109.241 1.00 57.53 139 LYS A CA 1
ATOM 1075 C C . LYS A 1 139 ? 37.820 33.480 109.404 1.00 58.58 139 LYS A C 1
ATOM 1076 O O . LYS A 1 139 ? 37.940 32.300 109.021 1.00 59.06 139 LYS A O 1
ATOM 1082 N N . LYS A 1 140 ? 38.840 34.174 109.935 1.00 59.61 140 LYS A N 1
ATOM 1083 C CA . LYS A 1 140 ? 40.233 33.689 109.889 1.00 59.90 140 LYS A CA 1
ATOM 1084 C C . LYS A 1 140 ? 41.122 34.332 110.973 1.00 59.93 140 LYS A C 1
ATOM 1085 O O . LYS A 1 140 ? 40.893 34.175 112.188 1.00 59.68 140 LYS A O 1
ATOM 1091 N N . THR A 1 142 ? 47.059 37.840 119.722 1.00 58.46 142 THR A N 1
ATOM 1092 C CA . THR A 1 142 ? 47.971 36.950 118.995 1.00 58.07 142 THR A CA 1
ATOM 1093 C C . THR A 1 142 ? 48.798 36.006 119.893 1.00 57.73 142 THR A C 1
ATOM 1094 O O . THR A 1 142 ? 48.641 36.008 121.118 1.00 57.85 142 THR A O 1
ATOM 1098 N N . HIS A 1 143 ? 49.679 35.203 119.276 1.00 57.27 143 HIS A N 1
ATOM 1099 C CA . HIS A 1 143 ? 50.017 33.889 119.845 1.00 56.42 143 HIS A CA 1
ATOM 1100 C C . HIS A 1 143 ? 51.352 33.140 119.508 1.00 54.86 143 HIS A C 1
ATOM 1101 O O . HIS A 1 143 ? 52.212 32.988 120.363 1.00 54.69 143 HIS A O 1
ATOM 1108 N N . ASN A 1 144 ? 51.505 32.677 118.263 1.00 53.15 144 ASN A N 1
ATOM 1109 C CA . ASN A 1 144 ? 52.212 31.409 117.936 1.00 51.67 144 ASN A CA 1
ATOM 1110 C C . ASN A 1 144 ? 51.247 30.362 118.421 1.00 49.43 144 ASN A C 1
ATOM 1111 O O . ASN A 1 144 ? 51.653 29.590 119.276 1.00 49.33 144 ASN A O 1
ATOM 1116 N N . PRO A 1 145 ? 49.996 30.331 117.884 1.00 47.15 145 PRO A N 1
ATOM 1117 C CA . PRO A 1 145 ? 48.797 29.835 118.616 1.00 45.05 145 PRO A CA 1
ATOM 1118 C C . PRO A 1 145 ? 49.019 28.654 119.573 1.00 42.30 145 PRO A C 1
ATOM 1119 O O . PRO A 1 145 ? 48.074 28.245 120.253 1.00 43.09 145 PRO A O 1
ATOM 1123 N N . ASN A 1 146 ? 50.220 28.095 119.547 1.00 38.59 146 ASN A N 1
ATOM 1124 C CA . ASN A 1 146 ? 50.744 27.104 120.502 1.00 36.68 146 ASN A CA 1
ATOM 1125 C C . ASN A 1 146 ? 51.088 27.549 121.935 1.00 33.11 146 ASN A C 1
ATOM 1126 O O . ASN A 1 146 ? 51.771 26.798 122.649 1.00 33.60 146 ASN A O 1
ATOM 1131 N N . PHE A 1 147 ? 50.717 28.771 122.331 1.00 28.55 147 PHE A N 1
ATOM 1132 C CA . PHE A 1 147 ? 50.858 29.188 123.733 1.00 23.99 147 PHE A CA 1
ATOM 1133 C C . PHE A 1 147 ? 49.477 29.176 124.435 1.00 22.25 147 PHE A C 1
ATOM 1134 O O . PHE A 1 147 ? 48.482 29.696 123.908 1.00 22.72 147 PHE A O 1
ATOM 1142 N N . VAL A 1 148 ? 49.399 28.612 125.627 1.00 19.04 148 VAL A N 1
ATOM 1143 C CA . VAL A 1 148 ? 48.094 28.528 126.330 1.00 17.19 148 VAL A CA 1
ATOM 1144 C C . VAL A 1 148 ? 47.801 29.844 127.057 1.00 15.80 148 VAL A C 1
ATOM 1145 O O . VAL A 1 148 ? 48.599 30.289 127.915 1.00 14.31 148 VAL A O 1
ATOM 1149 N N . ARG A 1 149 ? 46.701 30.501 126.710 1.00 15.00 149 ARG A N 1
ATOM 1150 C CA . ARG A 1 149 ? 46.235 31.686 127.421 1.00 15.80 149 ARG A CA 1
ATOM 1151 C C . ARG A 1 149 ? 45.502 31.297 128.684 1.00 15.55 149 ARG A C 1
ATOM 1152 O O . ARG A 1 149 ? 44.953 30.200 128.753 1.00 14.43 149 ARG A O 1
ATOM 1160 N N . LYS A 1 150 ? 45.482 32.176 129.686 1.00 15.94 150 LYS A N 1
ATOM 1161 C CA . LYS A 1 150 ? 44.910 31.813 130.983 1.00 17.81 150 LYS A CA 1
ATOM 1162 C C . LYS A 1 150 ? 43.460 31.304 130.920 1.00 19.13 150 LYS A C 1
ATOM 1163 O O . LYS A 1 150 ? 43.205 30.261 131.484 1.00 17.44 150 LYS A O 1
ATOM 1169 N N . PRO A 1 151 ? 42.514 32.017 130.278 1.00 21.86 151 PRO A N 1
ATOM 1170 C CA . PRO A 1 151 ? 41.117 31.493 130.133 1.00 22.25 151 PRO A CA 1
ATOM 1171 C C . PRO A 1 151 ? 41.008 30.149 129.398 1.00 22.21 151 PRO A C 1
ATOM 1172 O O . PRO A 1 151 ? 40.159 29.300 129.727 1.00 22.77 151 PRO A O 1
ATOM 1176 N N . ASP A 1 152 ? 41.861 29.942 128.405 1.00 20.68 152 ASP A N 1
ATOM 1177 C CA . ASP A 1 152 ? 41.860 28.670 127.758 1.00 19.97 152 ASP A CA 1
ATOM 1178 C C . ASP A 1 152 ? 42.365 27.511 128.646 1.00 18.27 152 ASP A C 1
ATOM 1179 O O . ASP A 1 152 ? 41.842 26.399 128.563 1.00 17.03 152 ASP A O 1
ATOM 1188 N N . ALA A 1 153 ? 43.305 27.777 129.535 1.00 15.84 153 ALA A N 1
ATOM 1189 C CA . ALA A 1 153 ? 43.707 26.766 130.535 1.00 14.19 153 ALA A CA 1
ATOM 1190 C C . ALA A 1 153 ? 42.566 26.422 131.485 1.00 11.68 153 ALA A C 1
ATOM 1191 O O . ALA A 1 153 ? 42.369 25.283 131.826 1.00 9.19 153 ALA A O 1
ATOM 1193 N N . ALA A 1 154 ? 41.822 27.408 131.951 1.00 12.59 154 ALA A N 1
ATOM 1194 C CA . ALA A 1 154 ? 40.793 27.111 132.980 1.00 11.96 154 ALA A CA 1
ATOM 1195 C C . ALA A 1 154 ? 39.637 26.350 132.284 1.00 11.97 154 ALA A C 1
ATOM 1196 O O . ALA A 1 154 ? 39.068 25.390 132.814 1.00 11.01 154 ALA A O 1
ATOM 1198 N N . LEU A 1 155 ? 39.353 26.738 131.053 1.00 11.89 155 LEU A N 1
ATOM 1199 C CA . LEU A 1 155 ? 38.350 26.010 130.289 1.00 12.37 155 LEU A CA 1
ATOM 1200 C C . LEU A 1 155 ? 38.728 24.542 130.010 1.00 12.06 155 LEU A C 1
ATOM 1201 O O . LEU A 1 155 ? 37.937 23.621 130.235 1.00 11.72 155 LEU A O 1
ATOM 1206 N N . VAL A 1 156 ? 39.942 24.307 129.542 1.00 12.66 156 VAL A N 1
ATOM 1207 C CA . VAL A 1 156 ? 40.367 22.947 129.246 1.00 13.02 156 VAL A CA 1
ATOM 1208 C C . VAL A 1 156 ? 40.351 22.135 130.526 1.00 11.52 156 VAL A C 1
ATOM 1209 O O . VAL A 1 156 ? 40.027 20.947 130.521 1.00 11.73 156 VAL A O 1
ATOM 1213 N N . ASP A 1 157 ? 40.628 22.762 131.656 1.00 12.54 157 ASP A N 1
ATOM 1214 C CA . ASP A 1 157 ? 40.560 22.028 132.910 1.00 11.94 157 ASP A CA 1
ATOM 1215 C C . ASP A 1 157 ? 39.091 21.635 133.229 1.00 11.26 157 ASP A C 1
ATOM 1216 O O . ASP A 1 157 ? 38.807 20.525 133.641 1.00 9.88 157 ASP A O 1
ATOM 1221 N N . PHE A 1 158 ? 38.150 22.534 133.016 1.00 10.25 158 PHE A N 1
ATOM 1222 C CA . PHE A 1 158 ? 36.743 22.189 133.261 1.00 10.47 158 PHE A CA 1
ATOM 1223 C C . PHE A 1 158 ? 36.293 21.030 132.347 1.00 8.98 158 PHE A C 1
ATOM 1224 O O . PHE A 1 158 ? 35.581 20.128 132.761 1.00 8.71 158 PHE A O 1
ATOM 1232 N N . LEU A 1 159 ? 36.689 21.071 131.082 1.00 8.28 159 LEU A N 1
ATOM 1233 C CA . LEU A 1 159 ? 36.245 20.052 130.142 1.00 8.12 159 LEU A CA 1
ATOM 1234 C C . LEU A 1 159 ? 36.838 18.698 130.586 1.00 10.11 159 LEU A C 1
ATOM 1235 O O . LEU A 1 159 ? 36.093 17.716 130.685 1.00 10.54 159 LEU A O 1
ATOM 1240 N N . CYS A 1 160 ? 38.142 18.650 130.890 1.00 8.72 160 CYS A N 1
ATOM 1241 C CA . CYS A 1 160 ? 38.777 17.419 131.339 1.00 10.27 160 CYS A CA 1
ATOM 1242 C C . CYS A 1 160 ? 38.158 16.855 132.646 1.00 10.98 160 CYS A C 1
ATOM 1243 O O . CYS A 1 160 ? 37.928 15.677 132.737 1.00 12.12 160 CYS A O 1
ATOM 1246 N N . GLU A 1 161 ? 37.779 17.697 133.591 1.00 12.31 161 GLU A N 1
ATOM 1247 C CA . GLU A 1 161 ? 37.119 17.230 134.836 1.00 12.64 161 GLU A CA 1
ATOM 1248 C C . GLU A 1 161 ? 35.749 16.616 134.568 1.00 12.85 161 GLU A C 1
ATOM 1249 O O . GLU A 1 161 ? 35.287 15.803 135.327 1.00 13.30 161 GLU A O 1
ATOM 1255 N N . ASN A 1 162 ? 35.092 17.032 133.476 1.00 13.26 162 ASN A N 1
ATOM 1256 C CA . ASN A 1 162 ? 33.780 16.553 133.090 1.00 11.76 162 ASN A CA 1
ATOM 1257 C C . ASN A 1 162 ? 33.794 15.596 131.874 1.00 11.07 162 ASN A C 1
ATOM 1258 O O . ASN A 1 162 ? 32.757 15.276 131.275 1.00 11.09 162 ASN A O 1
ATOM 1263 N N . ALA A 1 163 ? 34.925 14.952 131.642 1.00 12.07 163 ALA A N 1
ATOM 1264 C CA . ALA A 1 163 ? 35.086 14.050 130.497 1.00 11.74 163 ALA A CA 1
ATOM 1265 C C . ALA A 1 163 ? 34.101 12.901 130.597 1.00 13.72 163 ALA A C 1
ATOM 1266 O O . ALA A 1 163 ? 33.821 12.260 129.610 1.00 12.98 163 ALA A O 1
ATOM 1268 N N . ASP A 1 164 ? 33.637 12.597 131.812 1.00 14.49 164 ASP A N 1
ATOM 1269 C CA . ASP A 1 164 ? 32.687 11.481 131.986 1.00 15.33 164 ASP A CA 1
ATOM 1270 C C . ASP A 1 164 ? 31.316 11.686 131.260 1.00 13.94 164 ASP A C 1
ATOM 1271 O O . ASP A 1 164 ? 30.631 10.696 130.954 1.00 14.56 164 ASP A O 1
ATOM 1276 N N . VAL A 1 165 ? 30.925 12.946 130.994 1.00 10.91 165 VAL A N 1
ATOM 1277 C CA . VAL A 1 165 ? 29.769 13.279 130.169 1.00 9.20 165 VAL A CA 1
ATOM 1278 C C . VAL A 1 165 ? 30.028 14.040 128.894 1.00 9.45 165 VAL A C 1
ATOM 1279 O O . VAL A 1 165 ? 29.082 14.418 128.242 1.00 10.41 165 VAL A O 1
ATOM 1283 N N . ILE A 1 166 ? 31.286 14.315 128.568 1.00 9.15 166 ILE A N 1
ATOM 1284 C CA . ILE A 1 166 ? 31.647 14.936 127.290 1.00 8.84 166 ILE A CA 1
ATOM 1285 C C . ILE A 1 166 ? 32.264 13.908 126.396 1.00 8.90 166 ILE A C 1
ATOM 1286 O O . ILE A 1 166 ? 33.369 13.438 126.666 1.00 9.45 166 ILE A O 1
ATOM 1291 N N . THR A 1 167 ? 31.581 13.561 125.291 1.00 8.70 167 THR A N 1
ATOM 1292 C CA . THR A 1 167 ? 32.087 12.580 124.358 1.00 7.94 167 THR A CA 1
ATOM 1293 C C . THR A 1 167 ? 33.059 13.212 123.365 1.00 8.13 167 THR A C 1
ATOM 1294 O O . THR A 1 167 ? 34.076 12.637 123.029 1.00 8.44 167 THR A O 1
ATOM 1298 N N . LYS A 1 168 ? 32.722 14.380 122.858 1.00 8.22 168 LYS A N 1
ATOM 1299 C CA . LYS A 1 168 ? 33.482 15.006 121.794 1.00 8.70 168 LYS A CA 1
ATOM 1300 C C . LYS A 1 168 ? 33.557 16.542 121.933 1.00 9.72 168 LYS A C 1
ATOM 1301 O O . LYS A 1 168 ? 32.598 17.174 122.366 1.00 9.39 168 LYS A O 1
ATOM 1307 N N . VAL A 1 169 ? 34.715 17.117 121.587 1.00 8.20 169 VAL A N 1
ATOM 1308 C CA . VAL A 1 169 ? 34.874 18.540 121.489 1.00 8.51 169 VAL A CA 1
ATOM 1309 C C . VAL A 1 169 ? 35.373 18.786 120.070 1.00 8.66 169 VAL A C 1
ATOM 1310 O O . VAL A 1 169 ? 36.402 18.191 119.649 1.00 9.55 169 VAL A O 1
ATOM 1314 N N . THR A 1 170 ? 34.616 19.582 119.320 1.00 5.85 170 THR A N 1
ATOM 1315 C CA . THR A 1 170 ? 35.078 20.086 118.036 1.00 7.67 170 THR A CA 1
ATOM 1316 C C . THR A 1 170 ? 35.768 21.459 118.179 1.00 8.80 170 THR A C 1
ATOM 1317 O O . THR A 1 170 ? 35.170 22.417 118.727 1.00 8.80 170 THR A O 1
ATOM 1321 N N . LEU A 1 171 ? 36.955 21.570 117.586 1.00 7.00 171 LEU A N 1
ATOM 1322 C CA . LEU A 1 171 ? 37.744 22.767 117.634 1.00 6.53 171 LEU A CA 1
ATOM 1323 C C . LEU A 1 171 ? 38.521 22.990 116.346 1.00 7.70 171 LEU A C 1
ATOM 1324 O O . LEU A 1 171 ? 38.641 22.069 115.488 1.00 5.72 171 LEU A O 1
ATOM 1329 N N . ALA A 1 172 ? 38.971 24.234 116.157 1.00 7.23 172 ALA A N 1
ATOM 1330 C CA . ALA A 1 172 ? 39.811 24.536 115.011 1.00 8.67 172 ALA A CA 1
ATOM 1331 C C . ALA A 1 172 ? 41.292 24.414 115.399 1.00 7.76 172 ALA A C 1
ATOM 1332 O O . ALA A 1 172 ? 41.734 25.188 116.260 1.00 7.19 172 ALA A O 1
ATOM 1334 N N . PRO A 1 173 ? 42.039 23.453 114.831 1.00 7.66 173 PRO A N 1
ATOM 1335 C CA . PRO A 1 173 ? 43.406 23.170 115.323 1.00 8.93 173 PRO A CA 1
ATOM 1336 C C . PRO A 1 173 ? 44.345 24.381 115.306 1.00 9.05 173 PRO A C 1
ATOM 1337 O O . PRO A 1 173 ? 45.159 24.552 116.257 1.00 9.53 173 PRO A O 1
ATOM 1341 N N . GLU A 1 174 ? 44.149 25.253 114.334 1.00 9.79 174 GLU A N 1
ATOM 1342 C CA . GLU A 1 174 ? 45.012 26.436 114.158 1.00 11.72 174 GLU A CA 1
ATOM 1343 C C . GLU A 1 174 ? 44.761 27.516 115.202 1.00 12.98 174 GLU A C 1
ATOM 1344 O O . GLU A 1 174 ? 45.582 28.450 115.329 1.00 12.13 174 GLU A O 1
ATOM 1350 N N . MET A 1 175 ? 43.659 27.382 115.943 1.00 13.67 175 MET A N 1
ATOM 1351 C CA . MET A 1 175 ? 43.244 28.321 116.995 1.00 15.69 175 MET A CA 1
ATOM 1352 C C . MET A 1 175 ? 43.651 27.859 118.421 1.00 16.30 175 MET A C 1
ATOM 1353 O O . MET A 1 175 ? 43.399 28.550 119.380 1.00 16.23 175 MET A O 1
ATOM 1358 N N . VAL A 1 176 ? 44.227 26.680 118.595 1.00 17.72 176 VAL A N 1
ATOM 1359 C CA . VAL A 1 176 ? 44.425 26.136 119.957 1.00 18.78 176 VAL A CA 1
ATOM 1360 C C . VAL A 1 176 ? 45.785 25.559 120.064 1.00 18.67 176 VAL A C 1
ATOM 1361 O O . VAL A 1 176 ? 46.336 25.088 119.074 1.00 18.87 176 VAL A O 1
ATOM 1365 N N . PRO A 1 177 ? 46.359 25.597 121.259 1.00 19.43 177 PRO A N 1
ATOM 1366 C CA . PRO A 1 177 ? 47.653 24.952 121.512 1.00 18.26 177 PRO A CA 1
ATOM 1367 C C . PRO A 1 177 ? 47.585 23.450 121.434 1.00 16.93 177 PRO A C 1
ATOM 1368 O O . PRO A 1 177 ? 46.550 22.874 121.810 1.00 14.91 177 PRO A O 1
ATOM 1372 N N . ALA A 1 178 ? 48.682 22.830 121.009 1.00 16.10 178 ALA A N 1
ATOM 1373 C CA . ALA A 1 178 ? 48.783 21.371 120.958 1.00 15.92 178 ALA A CA 1
ATOM 1374 C C . ALA A 1 178 ? 48.532 20.779 122.341 1.00 15.46 178 ALA A C 1
ATOM 1375 O O . ALA A 1 178 ? 47.941 19.729 122.453 1.00 13.26 178 ALA A O 1
ATOM 1377 N N . GLU A 1 179 ? 49.038 21.436 123.397 1.00 13.85 179 GLU A N 1
ATOM 1378 C CA . GLU A 1 179 ? 48.842 20.953 124.775 1.00 14.02 179 GLU A CA 1
ATOM 1379 C C . GLU A 1 179 ? 47.370 20.814 125.155 1.00 12.49 179 GLU A C 1
ATOM 1380 O O . GLU A 1 179 ? 47.004 19.934 125.933 1.00 13.00 179 GLU A O 1
ATOM 1386 N N . VAL A 1 180 ? 46.526 21.683 124.659 1.00 11.58 180 VAL A N 1
ATOM 1387 C CA . VAL A 1 180 ? 45.099 21.590 124.959 1.00 11.49 180 VAL A CA 1
ATOM 1388 C C . VAL A 1 180 ? 44.470 20.342 124.259 1.00 10.49 180 VAL A C 1
ATOM 1389 O O . VAL A 1 180 ? 43.713 19.585 124.879 1.00 7.48 180 VAL A O 1
ATOM 1393 N N . ILE A 1 181 ? 44.796 20.146 122.974 1.00 8.83 181 ILE A N 1
ATOM 1394 C CA . ILE A 1 181 ? 44.313 18.965 122.239 1.00 9.33 181 ILE A CA 1
ATOM 1395 C C . ILE A 1 181 ? 44.753 17.698 122.977 1.00 8.52 181 ILE A C 1
ATOM 1396 O O . ILE A 1 181 ? 43.915 16.799 123.238 1.00 8.72 181 ILE A O 1
ATOM 1401 N N . SER A 1 182 ? 46.027 17.659 123.385 1.00 8.87 182 SER A N 1
ATOM 1402 C CA . SER A 1 182 ? 46.562 16.473 124.097 1.00 10.37 182 SER A CA 1
ATOM 1403 C C . SER A 1 182 ? 45.906 16.197 125.460 1.00 9.81 182 SER A C 1
ATOM 1404 O O . SER A 1 182 ? 45.620 15.059 125.757 1.00 8.79 182 SER A O 1
ATOM 1407 N N . LYS A 1 183 ? 45.635 17.242 126.250 1.00 10.42 183 LYS A N 1
ATOM 1408 C CA . LYS A 1 183 ? 44.957 17.094 127.554 1.00 11.47 183 LYS A CA 1
ATOM 1409 C C . LYS A 1 183 ? 43.540 16.571 127.394 1.00 9.98 183 LYS A C 1
ATOM 1410 O O . LYS A 1 183 ? 43.137 15.663 128.092 1.00 7.81 183 LYS A O 1
ATOM 1416 N N . LEU A 1 184 ? 42.774 17.127 126.437 1.00 9.76 184 LEU A N 1
ATOM 1417 C CA . LEU A 1 184 ? 41.438 16.604 126.141 1.00 10.05 184 LEU A CA 1
ATOM 1418 C C . LEU A 1 184 ? 41.471 15.141 125.702 1.00 9.50 184 LEU A C 1
ATOM 1419 O O . LEU A 1 184 ? 40.748 14.312 126.223 1.00 9.77 184 LEU A O 1
ATOM 1424 N N . ALA A 1 185 ? 42.336 14.803 124.775 1.00 8.94 185 ALA A N 1
ATOM 1425 C CA . ALA A 1 185 ? 42.419 13.411 124.309 1.00 9.94 185 ALA A CA 1
ATOM 1426 C C . ALA A 1 185 ? 42.821 12.449 125.459 1.00 11.73 185 ALA A C 1
ATOM 1427 O O . ALA A 1 185 ? 42.224 11.388 125.669 1.00 10.37 185 ALA A O 1
ATOM 1429 N N . ASN A 1 186 ? 43.760 12.880 126.292 1.00 12.78 186 ASN A N 1
ATOM 1430 C CA . ASN A 1 186 ? 44.201 12.007 127.381 1.00 13.88 186 ASN A CA 1
ATOM 1431 C C . ASN A 1 186 ? 43.153 11.850 128.503 1.00 13.97 186 ASN A C 1
ATOM 1432 O O . ASN A 1 186 ? 43.131 10.882 129.230 1.00 11.34 186 ASN A O 1
ATOM 1437 N N . ALA A 1 187 ? 42.216 12.791 128.597 1.00 13.95 187 ALA A N 1
ATOM 1438 C CA . ALA A 1 187 ? 41.064 12.607 129.464 1.00 13.60 187 ALA A CA 1
ATOM 1439 C C . ALA A 1 187 ? 39.977 11.747 128.844 1.00 13.79 187 ALA A C 1
ATOM 1440 O O . ALA A 1 187 ? 39.007 11.514 129.496 1.00 16.77 187 ALA A O 1
ATOM 1442 N N . GLY A 1 188 ? 40.115 11.238 127.618 1.00 12.69 188 GLY A N 1
ATOM 1443 C CA . GLY A 1 188 ? 39.101 10.315 127.073 1.00 13.17 188 GLY A CA 1
ATOM 1444 C C . GLY A 1 188 ? 38.105 10.963 126.059 1.00 12.50 188 GLY A C 1
ATOM 1445 O O . GLY A 1 188 ? 37.386 10.230 125.298 1.00 15.21 188 GLY A O 1
ATOM 1446 N N . ILE A 1 189 ? 38.191 12.293 125.926 1.00 10.20 189 ILE A N 1
ATOM 1447 C CA . ILE A 1 189 ? 37.321 13.077 125.022 1.00 9.35 189 ILE A CA 1
ATOM 1448 C C . ILE A 1 189 ? 37.839 12.944 123.616 1.00 9.28 189 ILE A C 1
ATOM 1449 O O . ILE A 1 189 ? 39.035 13.032 123.404 1.00 10.46 189 ILE A O 1
ATOM 1454 N N . VAL A 1 190 ? 36.957 12.659 122.664 1.00 8.82 190 VAL A N 1
ATOM 1455 C CA . VAL A 1 190 ? 37.299 12.680 121.266 1.00 8.44 190 VAL A CA 1
ATOM 1456 C C . VAL A 1 190 ? 37.455 14.131 120.797 1.00 8.67 190 VAL A C 1
ATOM 1457 O O . VAL A 1 190 ? 36.509 14.956 120.916 1.00 8.70 190 VAL A O 1
ATOM 1461 N N . VAL A 1 191 ? 38.638 14.469 120.327 1.00 6.90 191 VAL A N 1
ATOM 1462 C CA . VAL A 1 191 ? 38.883 15.803 119.803 1.00 7.70 191 VAL A CA 1
ATOM 1463 C C . VAL A 1 191 ? 38.763 15.760 118.274 1.00 7.10 191 VAL A C 1
ATOM 1464 O O . VAL A 1 191 ? 39.402 14.960 117.595 1.00 6.19 191 VAL A O 1
ATOM 1468 N N . SER A 1 192 ? 37.890 16.616 117.768 1.00 7.56 192 SER A N 1
ATOM 1469 C CA . SER A 1 192 ? 37.515 16.703 116.353 1.00 7.86 192 SER A CA 1
ATOM 1470 C C . SER A 1 192 ? 37.880 18.057 115.766 1.00 7.19 192 SER A C 1
ATOM 1471 O O . SER A 1 192 ? 37.571 19.078 116.331 1.00 7.43 192 SER A O 1
ATOM 1474 N N . ALA A 1 193 ? 38.455 18.053 114.578 1.00 8.98 193 ALA A N 1
ATOM 1475 C CA . ALA A 1 193 ? 38.777 19.268 113.841 1.00 6.48 193 ALA A CA 1
ATOM 1476 C C . ALA A 1 193 ? 37.573 19.741 113.089 1.00 7.82 193 ALA A C 1
ATOM 1477 O O . ALA A 1 193 ? 36.881 18.949 112.388 1.00 7.74 193 ALA A O 1
ATOM 1479 N N . GLY A 1 194 ? 37.214 21.008 113.255 1.00 7.79 194 GLY A N 1
ATOM 1480 C CA . GLY A 1 194 ? 36.063 21.550 112.528 1.00 7.73 194 GLY A CA 1
ATOM 1481 C C . GLY A 1 194 ? 35.910 23.043 112.676 1.00 8.48 194 GLY A C 1
ATOM 1482 O O . GLY A 1 194 ? 36.575 23.603 113.529 1.00 7.42 194 GLY A O 1
ATOM 1483 N N . HIS A 1 195 ? 35.106 23.688 111.819 1.00 8.57 195 HIS A N 1
ATOM 1484 C CA . HIS A 1 195 ? 34.985 25.142 111.820 1.00 9.19 195 HIS A CA 1
ATOM 1485 C C . HIS A 1 195 ? 36.341 25.842 111.854 1.00 8.57 195 HIS A C 1
ATOM 1486 O O . HIS A 1 195 ? 36.658 26.647 112.739 1.00 5.93 195 HIS A O 1
ATOM 1493 N N . SER A 1 196 ? 37.113 25.553 110.802 1.00 8.86 196 SER A N 1
ATOM 1494 C CA . SER A 1 196 ? 38.548 25.770 110.800 1.00 8.06 196 SER A CA 1
ATOM 1495 C C . SER A 1 196 ? 38.967 26.287 109.431 1.00 8.94 196 SER A C 1
ATOM 1496 O O . SER A 1 196 ? 38.390 25.881 108.395 1.00 8.81 196 SER A O 1
ATOM 1499 N N . ASN A 1 197 ? 40.014 27.108 109.435 1.00 8.50 197 ASN A N 1
ATOM 1500 C CA . ASN A 1 197 ? 40.705 27.520 108.232 1.00 8.14 197 ASN A CA 1
ATOM 1501 C C . ASN A 1 197 ? 42.091 26.864 108.112 1.00 8.10 197 ASN A C 1
ATOM 1502 O O . ASN A 1 197 ? 42.964 27.390 107.412 1.00 7.51 197 ASN A O 1
ATOM 1507 N N . ALA A 1 198 ? 42.282 25.712 108.761 1.00 7.32 198 ALA A N 1
ATOM 1508 C CA . ALA A 1 198 ? 43.602 25.081 108.896 1.00 7.68 198 ALA A CA 1
ATOM 1509 C C . ALA A 1 198 ? 44.173 24.753 107.521 1.00 8.35 198 ALA A C 1
ATOM 1510 O O . ALA A 1 198 ? 43.494 24.192 106.690 1.00 9.86 198 ALA A O 1
ATOM 1512 N N . THR A 1 199 ? 45.420 25.107 107.317 1.00 7.89 199 THR A N 1
ATOM 1513 C CA . THR A 1 199 ? 46.215 24.495 106.250 1.00 8.82 199 THR A CA 1
ATOM 1514 C C . THR A 1 199 ? 46.449 22.995 106.511 1.00 8.35 199 THR A C 1
ATOM 1515 O O . THR A 1 199 ? 46.298 22.488 107.629 1.00 7.40 199 THR A O 1
ATOM 1519 N N . LEU A 1 200 ? 46.927 22.302 105.485 1.00 9.43 200 LEU A N 1
ATOM 1520 C CA . LEU A 1 200 ? 47.293 20.901 105.637 1.00 9.28 200 LEU A CA 1
ATOM 1521 C C . LEU A 1 200 ? 48.287 20.767 106.768 1.00 9.53 200 LEU A C 1
ATOM 1522 O O . LEU A 1 200 ? 48.114 19.883 107.609 1.00 9.33 200 LEU A O 1
ATOM 1527 N N . LYS A 1 201 ? 49.316 21.612 106.797 1.00 7.96 201 LYS A N 1
ATOM 1528 C CA . LYS A 1 201 ? 50.328 21.568 107.886 1.00 9.66 201 LYS A CA 1
ATOM 1529 C C . LYS A 1 201 ? 49.761 21.755 109.309 1.00 8.40 201 LYS A C 1
ATOM 1530 O O . LYS A 1 201 ? 50.153 21.066 110.240 1.00 7.99 201 LYS A O 1
ATOM 1536 N N . GLU A 1 202 ? 48.839 22.686 109.478 1.00 7.79 202 GLU A N 1
ATOM 1537 C CA . GLU A 1 202 ? 48.210 22.910 110.778 1.00 6.86 202 GLU A CA 1
ATOM 1538 C C . GLU A 1 202 ? 47.309 21.732 111.157 1.00 6.54 202 GLU A C 1
ATOM 1539 O O . GLU A 1 202 ? 47.217 21.365 112.320 1.00 5.26 202 GLU A O 1
ATOM 1545 N N . ALA A 1 203 ? 46.588 21.191 110.186 1.00 6.55 203 ALA A N 1
ATOM 1546 C CA . ALA A 1 203 ? 45.768 20.002 110.416 1.00 7.40 203 ALA A CA 1
ATOM 1547 C C . ALA A 1 203 ? 46.593 18.819 110.903 1.00 8.03 203 ALA A C 1
ATOM 1548 O O . ALA A 1 203 ? 46.286 18.229 111.913 1.00 5.66 203 ALA A O 1
ATOM 1550 N N . LYS A 1 204 ? 47.698 18.528 110.223 1.00 8.72 204 LYS A N 1
ATOM 1551 C CA . LYS A 1 204 ? 48.526 17.433 110.650 1.00 9.80 204 LYS A CA 1
ATOM 1552 C C . LYS A 1 204 ? 49.120 17.647 112.055 1.00 9.74 204 LYS A C 1
ATOM 1553 O O . LYS A 1 204 ? 49.200 16.719 112.821 1.00 10.24 204 LYS A O 1
ATOM 1559 N N . ALA A 1 205 ? 49.533 18.865 112.403 1.00 9.67 205 ALA A N 1
ATOM 1560 C CA . ALA A 1 205 ? 49.980 19.137 113.777 1.00 8.57 205 ALA A CA 1
ATOM 1561 C C . ALA A 1 205 ? 48.858 18.844 114.805 1.00 9.01 205 ALA A C 1
ATOM 1562 O O . ALA A 1 205 ? 49.116 18.263 115.866 1.00 7.90 205 ALA A O 1
ATOM 1564 N N . GLY A 1 206 ? 47.613 19.202 114.475 1.00 8.77 206 GLY A N 1
ATOM 1565 C CA . GLY A 1 206 ? 46.450 18.816 115.248 1.00 8.26 206 GLY A CA 1
ATOM 1566 C C . GLY A 1 206 ? 46.282 17.317 115.447 1.00 8.59 206 GLY A C 1
ATOM 1567 O O . GLY A 1 206 ? 46.066 16.851 116.589 1.00 7.28 206 GLY A O 1
ATOM 1568 N N . PHE A 1 207 ? 46.417 16.549 114.351 1.00 7.91 207 PHE A N 1
ATOM 1569 C CA . PHE A 1 207 ? 46.331 15.085 114.421 1.00 7.99 207 PHE A CA 1
ATOM 1570 C C . PHE A 1 207 ? 47.408 14.554 115.350 1.00 7.96 207 PHE A C 1
ATOM 1571 O O . PHE A 1 207 ? 47.150 13.702 116.209 1.00 4.25 207 PHE A O 1
ATOM 1579 N N . ARG A 1 208 ? 48.637 15.064 115.207 1.00 9.19 208 ARG A N 1
ATOM 1580 C CA . ARG A 1 208 ? 49.756 14.527 115.992 1.00 9.91 208 ARG A CA 1
ATOM 1581 C C . ARG A 1 208 ? 49.541 14.835 117.464 1.00 9.85 208 ARG A C 1
ATOM 1582 O O . ARG A 1 208 ? 49.935 14.090 118.336 1.00 8.96 208 ARG A O 1
ATOM 1593 N N . ALA A 1 209 ? 48.844 15.930 117.755 1.00 9.57 209 ALA A N 1
ATOM 1594 C CA . ALA A 1 209 ? 48.565 16.256 119.155 1.00 9.61 209 ALA A CA 1
ATOM 1595 C C . ALA A 1 209 ? 47.423 15.477 119.761 1.00 8.94 209 ALA A C 1
ATOM 1596 O O . ALA A 1 209 ? 47.210 15.565 120.947 1.00 10.01 209 ALA A O 1
ATOM 1598 N N . GLY A 1 210 ? 46.663 14.742 118.970 1.00 8.40 210 GLY A N 1
ATOM 1599 C CA . GLY A 1 210 ? 45.550 13.995 119.487 1.00 7.82 210 GLY A CA 1
ATOM 1600 C C . GLY A 1 210 ? 44.170 14.037 118.826 1.00 8.02 210 GLY A C 1
ATOM 1601 O O . GLY A 1 210 ? 43.254 13.295 119.294 1.00 9.33 210 GLY A O 1
ATOM 1602 N N . ILE A 1 211 ? 43.960 14.875 117.811 1.00 7.97 211 ILE A N 1
ATOM 1603 C CA . ILE A 1 211 ? 42.727 14.893 117.055 1.00 8.02 211 ILE A CA 1
ATOM 1604 C C . ILE A 1 211 ? 42.568 13.559 116.317 1.00 8.34 211 ILE A C 1
ATOM 1605 O O . ILE A 1 211 ? 43.498 13.099 115.665 1.00 5.19 211 ILE A O 1
ATOM 1610 N N . THR A 1 212 ? 41.439 12.908 116.493 1.00 7.27 212 THR A N 1
ATOM 1611 C CA . THR A 1 212 ? 41.168 11.649 115.806 1.00 7.30 212 THR A CA 1
ATOM 1612 C C . THR A 1 212 ? 39.877 11.699 114.968 1.00 7.89 212 THR A C 1
ATOM 1613 O O . THR A 1 212 ? 39.489 10.685 114.365 1.00 7.87 212 THR A O 1
ATOM 1617 N N . PHE A 1 213 ? 39.204 12.844 114.964 1.00 6.57 213 PHE A N 1
ATOM 1618 C CA . PHE A 1 213 ? 37.919 13.037 114.253 1.00 7.55 213 PHE A CA 1
ATOM 1619 C C . PHE A 1 213 ? 37.892 14.352 113.540 1.00 7.21 213 PHE A C 1
ATOM 1620 O O . PHE A 1 213 ? 38.674 15.249 113.861 1.00 7.39 213 PHE A O 1
ATOM 1628 N N . ALA A 1 214 ? 37.068 14.457 112.504 1.00 6.16 214 ALA A N 1
ATOM 1629 C CA . ALA A 1 214 ? 36.760 15.712 111.883 1.00 6.46 214 ALA A CA 1
ATOM 1630 C C . ALA A 1 214 ? 35.273 15.857 111.656 1.00 8.04 214 ALA A C 1
ATOM 1631 O O . ALA A 1 214 ? 34.563 14.903 111.261 1.00 9.24 214 ALA A O 1
ATOM 1633 N N . THR A 1 215 ? 34.788 17.056 111.914 1.00 7.10 215 THR A N 1
ATOM 1634 C CA . THR A 1 215 ? 33.378 17.362 111.941 1.00 7.15 215 THR A CA 1
ATOM 1635 C C . THR A 1 215 ? 32.908 17.843 110.576 1.00 7.71 215 THR A C 1
ATOM 1636 O O . THR A 1 215 ? 33.456 18.794 109.981 1.00 8.22 215 THR A O 1
ATOM 1640 N N . HIS A 1 216 ? 31.872 17.176 110.106 1.00 7.60 216 HIS A N 1
ATOM 1641 C CA . HIS A 1 216 ? 31.300 17.344 108.785 1.00 7.71 216 HIS A CA 1
ATOM 1642 C C . HIS A 1 216 ? 32.215 17.779 107.625 1.00 6.78 216 HIS A C 1
ATOM 1643 O O . HIS A 1 216 ? 32.248 18.909 107.204 1.00 6.17 216 HIS A O 1
ATOM 1650 N N . LEU A 1 217 ? 32.922 16.788 107.106 1.00 7.48 217 LEU A N 1
ATOM 1651 C CA . LEU A 1 217 ? 33.911 16.934 106.083 1.00 7.88 217 LEU A CA 1
ATOM 1652 C C . LEU A 1 217 ? 33.387 17.795 104.993 1.00 8.14 217 LEU A C 1
ATOM 1653 O O . LEU A 1 217 ? 32.283 17.620 104.551 1.00 8.70 217 LEU A O 1
ATOM 1658 N N . TYR A 1 218 ? 34.245 18.748 104.614 1.00 8.87 218 TYR A N 1
ATOM 1659 C CA . TYR A 1 218 ? 34.102 19.716 103.527 1.00 9.25 218 TYR A CA 1
ATOM 1660 C C . TYR A 1 218 ? 33.348 20.983 103.993 1.00 9.60 218 TYR A C 1
ATOM 1661 O O . TYR A 1 218 ? 33.580 22.040 103.436 1.00 13.20 218 TYR A O 1
ATOM 1670 N N . ASN A 1 219 ? 32.482 20.878 104.991 1.00 7.59 219 ASN A N 1
ATOM 1671 C CA . ASN A 1 219 ? 31.669 21.998 105.431 1.00 9.36 219 ASN A CA 1
ATOM 1672 C C . ASN A 1 219 ? 32.378 22.688 106.592 1.00 9.40 219 ASN A C 1
ATOM 1673 O O . ASN A 1 219 ? 32.791 22.005 107.550 1.00 6.05 219 ASN A O 1
ATOM 1678 N N . ALA A 1 220 ? 32.518 24.019 106.451 1.00 9.34 220 ALA A N 1
ATOM 1679 C CA . ALA A 1 220 ? 33.234 24.910 107.422 1.00 9.73 220 ALA A CA 1
ATOM 1680 C C . ALA A 1 220 ? 34.715 24.460 107.575 1.00 9.73 220 ALA A C 1
ATOM 1681 O O . ALA A 1 220 ? 35.270 24.335 108.672 1.00 9.88 220 ALA A O 1
ATOM 1683 N N . MET A 1 221 ? 35.316 24.215 106.416 1.00 10.12 221 MET A N 1
ATOM 1684 C CA . MET A 1 221 ? 36.707 23.864 106.214 1.00 10.04 221 MET A CA 1
ATOM 1685 C C . MET A 1 221 ? 37.129 24.548 104.903 1.00 9.72 221 MET A C 1
ATOM 1686 O O . MET A 1 221 ? 36.289 24.800 104.040 1.00 9.12 221 MET A O 1
ATOM 1691 N N . PRO A 1 222 ? 38.413 24.800 104.694 1.00 9.13 222 PRO A N 1
ATOM 1692 C CA . PRO A 1 222 ? 38.813 25.435 103.442 1.00 8.39 222 PRO A CA 1
ATOM 1693 C C . PRO A 1 222 ? 38.477 24.589 102.225 1.00 9.28 222 PRO A C 1
ATOM 1694 O O . PRO A 1 222 ? 38.448 23.341 102.261 1.00 7.68 222 PRO A O 1
ATOM 1698 N N . TYR A 1 223 ? 38.315 25.248 101.107 1.00 9.11 223 TYR A N 1
ATOM 1699 C CA . TYR A 1 223 ? 38.246 24.467 99.888 1.00 11.01 223 TYR A CA 1
ATOM 1700 C C . TYR A 1 223 ? 39.612 23.795 99.633 1.00 10.10 223 TYR A C 1
ATOM 1701 O O . TYR A 1 223 ? 40.625 24.138 100.275 1.00 10.10 223 TYR A O 1
ATOM 1717 N N . ILE A 1 224 ? 39.629 22.838 98.728 1.00 9.37 224 ILE A N 1
ATOM 1718 C CA . ILE A 1 224 ? 40.829 22.135 98.367 1.00 8.38 224 ILE A CA 1
ATOM 1719 C C . ILE A 1 224 ? 41.412 22.755 97.094 1.00 7.75 224 ILE A C 1
ATOM 1720 O O . ILE A 1 224 ? 40.776 22.692 96.073 1.00 7.62 224 ILE A O 1
ATOM 1725 N N . THR A 1 225 ? 42.609 23.308 97.140 1.00 6.51 225 THR A N 1
ATOM 1726 C CA . THR A 1 225 ? 43.271 23.699 95.951 1.00 6.76 225 THR A CA 1
ATOM 1727 C C . THR A 1 225 ? 44.460 22.817 95.660 1.00 7.27 225 THR A C 1
ATOM 1728 O O . THR A 1 225 ? 44.935 22.106 96.534 1.00 8.84 225 THR A O 1
ATOM 1732 N N . GLY A 1 226 ? 45.030 22.971 94.457 1.00 7.18 226 GLY A N 1
ATOM 1733 C CA . GLY A 1 226 ? 46.122 22.119 94.026 1.00 8.50 226 GLY A CA 1
ATOM 1734 C C . GLY A 1 226 ? 47.344 22.257 94.941 1.00 8.81 226 GLY A C 1
ATOM 1735 O O . GLY A 1 226 ? 47.978 21.283 95.366 1.00 7.98 226 GLY A O 1
ATOM 1736 N N . ARG A 1 227 ? 47.665 23.493 95.275 1.00 8.22 227 ARG A N 1
ATOM 1737 C CA . ARG A 1 227 ? 48.799 23.753 96.140 1.00 10.02 227 ARG A CA 1
ATOM 1738 C C . ARG A 1 227 ? 48.471 23.739 97.600 1.00 8.31 227 ARG A C 1
ATOM 1739 O O . ARG A 1 227 ? 49.395 23.624 98.400 1.00 7.28 227 ARG A O 1
ATOM 1747 N N . GLU A 1 228 ? 47.207 23.948 97.962 1.00 8.81 228 GLU A N 1
ATOM 1748 C CA . GLU A 1 228 ? 46.821 23.981 99.389 1.00 9.45 228 GLU A CA 1
ATOM 1749 C C . GLU A 1 228 ? 45.664 23.037 99.660 1.00 7.58 228 GLU A C 1
ATOM 1750 O O . GLU A 1 228 ? 44.489 23.420 99.530 1.00 7.03 228 GLU A O 1
ATOM 1756 N N . PRO A 1 229 ? 45.970 21.824 100.062 1.00 7.04 229 PRO A N 1
ATOM 1757 C CA . PRO A 1 229 ? 44.882 20.874 100.350 1.00 7.22 229 PRO A CA 1
ATOM 1758 C C . PRO A 1 229 ? 44.002 21.225 101.539 1.00 7.50 229 PRO A C 1
ATOM 1759 O O . PRO A 1 229 ? 42.826 20.864 101.567 1.00 7.76 229 PRO A O 1
ATOM 1763 N N . GLY A 1 230 ? 44.523 21.998 102.489 1.00 6.90 230 GLY A N 1
ATOM 1764 C CA . GLY A 1 230 ? 43.718 22.422 103.617 1.00 6.39 230 GLY A CA 1
ATOM 1765 C C . GLY A 1 230 ? 43.330 21.235 104.480 1.00 6.93 230 GLY A C 1
ATOM 1766 O O . GLY A 1 230 ? 43.749 20.057 104.236 1.00 6.35 230 GLY A O 1
ATOM 1767 N N . LEU A 1 231 ? 42.604 21.560 105.527 1.00 5.55 231 LEU A N 1
ATOM 1768 C CA . LEU A 1 231 ? 42.081 20.578 106.479 1.00 7.59 231 LEU A CA 1
ATOM 1769 C C . LEU A 1 231 ? 41.363 19.443 105.757 1.00 7.83 231 LEU A C 1
ATOM 1770 O O . LEU A 1 231 ? 41.535 18.288 106.114 1.00 7.09 231 LEU A O 1
ATOM 1775 N N . ALA A 1 232 ? 40.531 19.749 104.759 1.00 8.29 232 ALA A N 1
ATOM 1776 C CA . ALA A 1 232 ? 39.794 18.650 104.124 1.00 8.27 232 ALA A CA 1
ATOM 1777 C C . ALA A 1 232 ? 40.705 17.655 103.382 1.00 9.54 232 ALA A C 1
ATOM 1778 O O . ALA A 1 232 ? 40.525 16.463 103.468 1.00 9.43 232 ALA A O 1
ATOM 1780 N N . GLY A 1 233 ? 41.689 18.167 102.649 1.00 8.65 233 GLY A N 1
ATOM 1781 C CA . GLY A 1 233 ? 42.634 17.353 101.968 1.00 8.77 233 GLY A CA 1
ATOM 1782 C C . GLY A 1 233 ? 43.461 16.508 102.913 1.00 7.21 233 GLY A C 1
ATOM 1783 O O . GLY A 1 233 ? 43.763 15.327 102.608 1.00 9.09 233 GLY A O 1
ATOM 1784 N N . ALA A 1 234 ? 43.817 17.115 104.036 1.00 6.47 234 ALA A N 1
ATOM 1785 C CA . ALA A 1 234 ? 44.529 16.485 105.104 1.00 8.08 234 ALA A CA 1
ATOM 1786 C C . ALA A 1 234 ? 43.732 15.283 105.707 1.00 7.77 234 ALA A C 1
ATOM 1787 O O . ALA A 1 234 ? 44.301 14.210 105.925 1.00 7.10 234 ALA A O 1
ATOM 1789 N N . ILE A 1 235 ? 42.450 15.499 105.987 1.00 8.39 235 ILE A N 1
ATOM 1790 C CA . ILE A 1 235 ? 41.587 14.429 106.483 1.00 8.04 235 ILE A CA 1
ATOM 1791 C C . ILE A 1 235 ? 41.585 13.258 105.482 1.00 8.87 235 ILE A C 1
ATOM 1792 O O . ILE A 1 235 ? 41.753 12.044 105.881 1.00 10.24 235 ILE A O 1
ATOM 1797 N N . LEU A 1 236 ? 41.367 13.586 104.223 1.00 7.71 236 LEU A N 1
ATOM 1798 C CA . LEU A 1 236 ? 41.267 12.588 103.192 1.00 7.68 236 LEU A CA 1
ATOM 1799 C C . LEU A 1 236 ? 42.557 11.783 103.039 1.00 8.58 236 LEU A C 1
ATOM 1800 O O . LEU A 1 236 ? 42.519 10.583 102.729 1.00 7.92 236 LEU A O 1
ATOM 1805 N N . ASP A 1 237 ? 43.715 12.409 103.315 1.00 7.84 237 ASP A N 1
ATOM 1806 C CA . ASP A 1 237 ? 44.992 11.742 103.237 1.00 8.74 237 ASP A CA 1
ATOM 1807 C C . ASP A 1 237 ? 45.447 11.054 104.530 1.00 10.76 237 ASP A C 1
ATOM 1808 O O . ASP A 1 237 ? 46.472 10.408 104.544 1.00 12.03 237 ASP A O 1
ATOM 1813 N N . GLU A 1 238 ? 44.750 11.206 105.641 1.00 9.47 238 GLU A N 1
ATOM 1814 C CA . GLU A 1 238 ? 45.246 10.652 106.896 1.00 9.85 238 GLU A CA 1
ATOM 1815 C C . GLU A 1 238 ? 44.372 9.464 107.288 1.00 8.89 238 GLU A C 1
ATOM 1816 O O . GLU A 1 238 ? 43.235 9.626 107.716 1.00 6.84 238 GLU A O 1
ATOM 1822 N N . ALA A 1 239 ? 44.855 8.260 107.059 1.00 7.82 239 ALA A N 1
ATOM 1823 C CA . ALA A 1 239 ? 43.993 7.084 107.150 1.00 10.18 239 ALA A CA 1
ATOM 1824 C C . ALA A 1 239 ? 43.372 6.810 108.537 1.00 10.04 239 ALA A C 1
ATOM 1825 O O . ALA A 1 239 ? 42.286 6.221 108.593 1.00 9.22 239 ALA A O 1
ATOM 1827 N N . ASP A 1 240 ? 44.005 7.244 109.610 1.00 8.31 240 ASP A N 1
ATOM 1828 C CA . ASP A 1 240 ? 43.491 6.950 110.956 1.00 9.28 240 ASP A CA 1
ATOM 1829 C C . ASP A 1 240 ? 42.465 7.938 111.468 1.00 9.91 240 ASP A C 1
ATOM 1830 O O . ASP A 1 240 ? 41.811 7.664 112.445 1.00 11.25 240 ASP A O 1
ATOM 1839 N N . ILE A 1 241 ? 42.230 9.029 110.735 1.00 8.51 241 ILE A N 1
ATOM 1840 C CA . ILE A 1 241 ? 41.217 10.030 111.120 1.00 8.77 241 ILE A CA 1
ATOM 1841 C C . ILE A 1 241 ? 39.824 9.645 110.627 1.00 8.52 241 ILE A C 1
ATOM 1842 O O . ILE A 1 241 ? 39.583 9.440 109.426 1.00 7.98 241 ILE A O 1
ATOM 1847 N N . TYR A 1 242 ? 38.900 9.517 111.591 1.00 7.60 242 TYR A N 1
ATOM 1848 C CA . TYR A 1 242 ? 37.488 9.349 111.343 1.00 7.86 242 TYR A CA 1
ATOM 1849 C C . TYR A 1 242 ? 36.872 10.682 110.990 1.00 8.86 242 TYR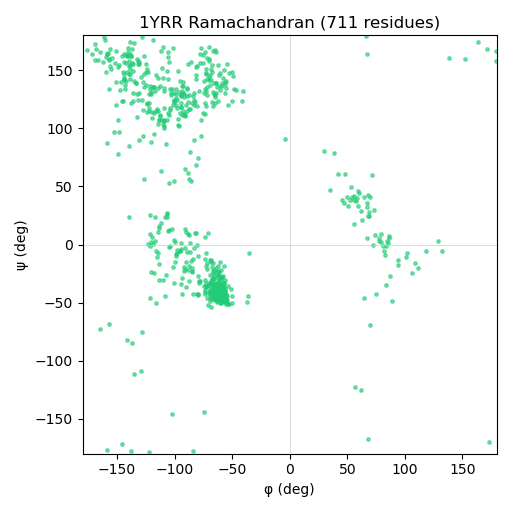 A C 1
ATOM 1850 O O . TYR A 1 242 ? 37.356 11.711 111.471 1.00 8.55 242 TYR A O 1
ATOM 1859 N N . CYS A 1 243 ? 35.740 10.673 110.277 1.00 7.16 243 CYS A N 1
ATOM 1860 C CA . CYS A 1 243 ? 35.028 11.912 110.007 1.00 7.35 243 CYS A CA 1
ATOM 1861 C C . CYS A 1 243 ? 33.593 11.748 109.645 1.00 6.96 243 CYS A C 1
ATOM 1862 O O . CYS A 1 243 ? 33.186 10.718 109.092 1.00 6.89 243 CYS A O 1
ATOM 1865 N N . GLY A 1 244 ? 32.788 12.736 110.017 1.00 6.07 244 GLY A N 1
ATOM 1866 C CA . GLY A 1 244 ? 31.375 12.698 109.704 1.00 6.36 244 GLY A CA 1
ATOM 1867 C C . GLY A 1 244 ? 31.150 13.330 108.341 1.00 6.47 244 GLY A C 1
ATOM 1868 O O . GLY A 1 244 ? 31.954 14.149 107.868 1.00 6.35 244 GLY A O 1
ATOM 1869 N N . ILE A 1 245 ? 30.078 12.959 107.671 1.00 6.69 245 ILE A N 1
ATOM 1870 C CA . ILE A 1 245 ? 29.707 13.630 106.456 1.00 7.03 245 ILE A CA 1
ATOM 1871 C C . ILE A 1 245 ? 28.171 13.744 106.384 1.00 6.03 245 ILE A C 1
ATOM 1872 O O . ILE A 1 245 ? 27.430 12.784 106.775 1.00 6.05 245 ILE A O 1
ATOM 1877 N N . ILE A 1 246 ? 27.683 14.889 105.892 1.00 7.37 246 ILE A N 1
ATOM 1878 C CA . ILE A 1 246 ? 26.232 15.152 105.881 1.00 7.55 246 ILE A CA 1
ATOM 1879 C C . ILE A 1 246 ? 25.724 14.681 104.490 1.00 8.90 246 ILE A C 1
ATOM 1880 O O . ILE A 1 246 ? 26.043 15.313 103.524 1.00 10.21 246 ILE A O 1
ATOM 1885 N N . ALA A 1 247 ? 24.937 13.615 104.428 1.00 7.15 247 ALA A N 1
ATOM 1886 C CA . ALA A 1 247 ? 24.467 13.010 103.185 1.00 7.58 247 ALA A CA 1
ATOM 1887 C C . ALA A 1 247 ? 23.041 13.400 102.839 1.00 7.13 247 ALA A C 1
ATOM 1888 O O . ALA A 1 247 ? 22.146 12.533 102.656 1.00 7.25 247 ALA A O 1
ATOM 1890 N N . ASP A 1 248 ? 22.804 14.713 102.790 1.00 7.18 248 ASP A N 1
ATOM 1891 C CA . ASP A 1 248 ? 21.508 15.252 102.361 1.00 7.40 248 ASP A CA 1
ATOM 1892 C C . ASP A 1 248 ? 21.408 15.649 100.896 1.00 8.35 248 ASP A C 1
ATOM 1893 O O . ASP A 1 248 ? 20.360 16.013 100.451 1.00 6.16 248 ASP A O 1
ATOM 1898 N N . GLY A 1 249 ? 22.492 15.585 100.152 1.00 8.58 249 GLY A N 1
ATOM 1899 C CA . GLY A 1 249 ? 22.509 16.040 98.776 1.00 9.04 249 GLY A CA 1
ATOM 1900 C C . GLY A 1 249 ? 22.623 17.532 98.640 1.00 11.32 249 GLY A C 1
ATOM 1901 O O . GLY A 1 249 ? 22.502 18.020 97.528 1.00 8.22 249 GLY A O 1
ATOM 1902 N N . LEU A 1 250 ? 22.741 18.266 99.766 1.00 10.35 250 LEU A N 1
ATOM 1903 C CA . LEU A 1 250 ? 22.645 19.728 99.732 1.00 9.89 250 LEU A CA 1
ATOM 1904 C C . LEU A 1 250 ? 23.944 20.328 100.280 1.00 9.73 250 LEU A C 1
ATOM 1905 O O . LEU A 1 250 ? 24.565 21.195 99.665 1.00 8.19 250 LEU A O 1
ATOM 1910 N N . HIS A 1 251 ? 24.407 19.792 101.414 1.00 7.62 251 HIS A N 1
ATOM 1911 C CA . HIS A 1 251 ? 25.663 20.211 101.995 1.00 8.17 251 HIS A CA 1
ATOM 1912 C C . HIS A 1 251 ? 26.965 19.771 101.249 1.00 9.16 251 HIS A C 1
ATOM 1913 O O . HIS A 1 251 ? 28.010 20.467 101.308 1.00 8.04 251 HIS A O 1
ATOM 1920 N N . VAL A 1 252 ? 26.928 18.578 100.692 1.00 7.28 252 VAL A N 1
ATOM 1921 C CA . VAL A 1 252 ? 28.052 17.970 100.003 1.00 8.75 252 VAL A CA 1
ATOM 1922 C C . VAL A 1 252 ? 27.512 17.339 98.720 1.00 9.00 252 VAL A C 1
ATOM 1923 O O . VAL A 1 252 ? 26.607 16.489 98.743 1.00 9.41 252 VAL A O 1
ATOM 1927 N N . ASP A 1 253 ? 28.067 17.738 97.587 1.00 7.40 253 ASP A N 1
ATOM 1928 C CA . ASP A 1 253 ? 27.720 17.045 96.342 1.00 8.09 253 ASP A CA 1
ATOM 1929 C C . ASP A 1 253 ? 28.017 15.544 96.464 1.00 7.86 253 ASP A C 1
ATOM 1930 O O . ASP A 1 253 ? 29.036 15.088 97.014 1.00 9.25 253 ASP A O 1
ATOM 1935 N N . TYR A 1 254 ? 27.139 14.722 95.975 1.00 7.15 254 TYR A N 1
ATOM 1936 C CA . TYR A 1 254 ? 27.352 13.313 96.090 1.00 6.85 254 TYR A CA 1
ATOM 1937 C C . TYR A 1 254 ? 28.677 12.825 95.486 1.00 6.76 254 TYR A C 1
ATOM 1938 O O . TYR A 1 254 ? 29.169 11.791 95.893 1.00 7.01 254 TYR A O 1
ATOM 1947 N N . ALA A 1 255 ? 29.204 13.465 94.443 1.00 6.28 255 ALA A N 1
ATOM 1948 C CA . ALA A 1 255 ? 30.520 13.015 93.897 1.00 6.41 255 ALA A CA 1
ATOM 1949 C C . ALA A 1 255 ? 31.630 13.208 94.955 1.00 7.57 255 ALA A C 1
ATOM 1950 O O . ALA A 1 255 ? 32.588 12.414 95.046 1.00 6.63 255 ALA A O 1
ATOM 1952 N N . ASN A 1 256 ? 31.499 14.243 95.785 1.00 6.34 256 ASN A N 1
ATOM 1953 C CA . ASN A 1 256 ? 32.491 14.452 96.824 1.00 6.80 256 ASN A CA 1
ATOM 1954 C C . ASN A 1 256 ? 32.344 13.447 97.947 1.00 7.23 256 ASN A C 1
ATOM 1955 O O . ASN A 1 256 ? 33.337 13.081 98.585 1.00 7.18 256 ASN A O 1
ATOM 1960 N N . ILE A 1 257 ? 31.131 13.005 98.175 1.00 6.68 257 ILE A N 1
ATOM 1961 C CA . ILE A 1 257 ? 30.896 11.900 99.122 1.00 7.34 257 ILE A CA 1
ATOM 1962 C C . ILE A 1 257 ? 31.477 10.632 98.561 1.00 6.88 257 ILE A C 1
ATOM 1963 O O . ILE A 1 257 ? 32.152 9.932 99.319 1.00 5.50 257 ILE A O 1
ATOM 1968 N N . ARG A 1 258 ? 31.236 10.292 97.288 1.00 8.29 258 ARG A N 1
ATOM 1969 C CA . ARG A 1 258 ? 31.939 9.122 96.689 1.00 8.36 258 ARG A CA 1
ATOM 1970 C C . ARG A 1 258 ? 33.479 9.166 96.793 1.00 8.54 258 ARG A C 1
ATOM 1971 O O . ARG A 1 258 ? 34.074 8.174 97.155 1.00 8.33 258 ARG A O 1
ATOM 1979 N N . ASN A 1 259 ? 34.111 10.281 96.403 1.00 6.69 259 ASN A N 1
ATOM 1980 C CA . ASN A 1 259 ? 35.488 10.434 96.579 1.00 7.40 259 ASN A CA 1
ATOM 1981 C C . ASN A 1 259 ? 35.929 10.238 98.039 1.00 7.44 259 ASN A C 1
ATOM 1982 O O . ASN A 1 259 ? 36.927 9.538 98.290 1.00 7.75 259 ASN A O 1
ATOM 1987 N N . ALA A 1 260 ? 35.238 10.888 98.987 1.00 6.53 260 ALA A N 1
ATOM 1988 C CA . ALA A 1 260 ? 35.520 10.691 100.410 1.00 7.08 260 ALA A CA 1
ATOM 1989 C C . ALA A 1 260 ? 35.393 9.273 100.844 1.00 6.16 260 ALA A C 1
ATOM 1990 O O . ALA A 1 260 ? 36.222 8.755 101.585 1.00 5.52 260 ALA A O 1
ATOM 1992 N N . LYS A 1 261 ? 34.362 8.562 100.384 1.00 6.14 261 LYS A N 1
ATOM 1993 C CA . LYS A 1 261 ? 34.205 7.202 100.915 1.00 5.81 261 LYS A CA 1
ATOM 1994 C C . LYS A 1 261 ? 35.427 6.350 100.453 1.00 8.00 261 LYS A C 1
ATOM 1995 O O . LYS A 1 261 ? 35.925 5.486 101.171 1.00 6.80 261 LYS A O 1
ATOM 2001 N N . ARG A 1 262 ? 35.853 6.544 99.201 1.00 9.75 262 ARG A N 1
ATOM 2002 C CA . ARG A 1 262 ? 36.924 5.717 98.631 1.00 10.35 262 ARG A CA 1
ATOM 2003 C C . ARG A 1 262 ? 38.229 6.015 99.367 1.00 10.24 262 ARG A C 1
ATOM 2004 O O . ARG A 1 262 ? 39.038 5.119 99.611 1.00 7.25 262 ARG A O 1
ATOM 2016 N N . LEU A 1 263 ? 38.441 7.286 99.722 1.00 9.26 263 LEU A N 1
ATOM 2017 C CA . LEU A 1 263 ? 39.679 7.641 100.434 1.00 9.62 263 LEU A CA 1
ATOM 2018 C C . LEU A 1 263 ? 39.651 7.306 101.936 1.00 9.45 263 LEU A C 1
ATOM 2019 O O . LEU A 1 263 ? 40.667 7.039 102.554 1.00 8.25 263 LEU A O 1
ATOM 2024 N N . LYS A 1 264 ? 38.485 7.375 102.545 1.00 8.95 264 LYS A N 1
ATOM 2025 C CA . LYS A 1 264 ? 38.384 7.191 104.005 1.00 8.31 264 LYS A CA 1
ATOM 2026 C C . LYS A 1 264 ? 38.108 5.742 104.422 1.00 8.51 264 LYS A C 1
ATOM 2027 O O . LYS A 1 264 ? 38.281 5.423 105.557 1.00 7.60 264 LYS A O 1
ATOM 2033 N N . GLY A 1 265 ? 37.608 4.897 103.510 1.00 9.47 265 GLY A N 1
ATOM 2034 C CA . GLY A 1 265 ? 37.295 3.498 103.787 1.00 9.52 265 GLY A CA 1
ATOM 2035 C C . GLY A 1 265 ? 36.313 3.360 104.962 1.00 8.29 265 GLY A C 1
ATOM 2036 O O . GLY A 1 265 ? 35.220 3.891 104.906 1.00 8.52 265 GLY A O 1
ATOM 2037 N N . ASP A 1 266 ? 36.709 2.615 106.005 1.00 7.81 266 ASP A N 1
ATOM 2038 C CA . ASP A 1 266 ? 35.881 2.347 107.185 1.00 8.21 266 ASP A CA 1
ATOM 2039 C C . ASP A 1 266 ? 35.912 3.518 108.212 1.00 7.45 266 ASP A C 1
ATOM 2040 O O . ASP A 1 266 ? 35.413 3.375 109.333 1.00 7.99 266 ASP A O 1
ATOM 2045 N N . LYS A 1 267 ? 36.479 4.655 107.823 1.00 6.01 267 LYS A N 1
ATOM 2046 C CA . LYS A 1 267 ? 36.524 5.815 108.713 1.00 7.27 267 LYS A CA 1
ATOM 2047 C C . LYS A 1 267 ? 35.425 6.856 108.453 1.00 7.36 267 LYS A C 1
ATOM 2048 O O . LYS A 1 267 ? 35.298 7.834 109.226 1.00 7.32 267 LYS A O 1
ATOM 2054 N N . LEU A 1 268 ? 34.648 6.693 107.389 1.00 7.41 268 LEU A N 1
ATOM 2055 C CA . LEU A 1 268 ? 33.581 7.687 107.056 1.00 7.77 268 LEU A CA 1
ATOM 2056 C C . LEU A 1 268 ? 32.249 7.370 107.738 1.00 6.95 268 LEU A C 1
ATOM 2057 O O . LEU A 1 268 ? 31.682 6.278 107.564 1.00 7.07 268 LEU A O 1
ATOM 2062 N N . CYS A 1 269 ? 31.743 8.332 108.529 1.00 7.06 269 CYS A N 1
ATOM 2063 C CA . CYS A 1 269 ? 30.529 8.158 109.296 1.00 6.88 269 CYS A CA 1
ATOM 2064 C C . CYS A 1 269 ? 29.419 9.064 108.777 1.00 7.05 269 CYS A C 1
ATOM 2065 O O . CYS A 1 269 ? 29.665 10.209 108.476 1.00 7.10 269 CYS A O 1
ATOM 2068 N N . LEU A 1 270 ? 28.219 8.531 108.661 1.00 6.70 270 LEU A N 1
ATOM 2069 C CA . LEU A 1 270 ? 27.032 9.312 108.350 1.00 6.26 270 LEU A CA 1
ATOM 2070 C C . LEU A 1 270 ? 26.695 10.093 109.590 1.00 6.82 270 LEU A C 1
ATOM 2071 O O . LEU A 1 270 ? 26.552 9.526 110.689 1.00 7.15 270 LEU A O 1
ATOM 2076 N N . VAL A 1 271 ? 26.459 11.382 109.393 1.00 7.54 271 VAL A N 1
ATOM 2077 C CA . VAL A 1 271 ? 25.834 12.239 110.380 1.00 6.95 271 VAL A CA 1
ATOM 2078 C C . VAL A 1 271 ? 24.707 13.054 109.746 1.00 8.33 271 VAL A C 1
ATOM 2079 O O . VAL A 1 271 ? 24.658 13.224 108.514 1.00 7.98 271 VAL A O 1
ATOM 2083 N N . THR A 1 272 ? 23.767 13.523 110.591 1.00 7.64 272 THR A N 1
ATOM 2084 C CA . THR A 1 272 ? 22.746 14.455 110.102 1.00 7.52 272 THR A CA 1
ATOM 2085 C C . THR A 1 272 ? 23.133 15.921 110.209 1.00 8.88 272 THR A C 1
ATOM 2086 O O . THR A 1 272 ? 22.703 16.700 109.350 1.00 9.55 272 THR A O 1
ATOM 2090 N N . ASP A 1 273 ? 23.848 16.264 111.285 1.00 8.57 273 ASP A N 1
ATOM 2091 C CA . ASP A 1 273 ? 24.002 17.610 111.715 1.00 8.70 273 ASP A CA 1
ATOM 2092 C C . ASP A 1 273 ? 22.615 18.313 111.726 1.00 8.85 273 ASP A C 1
ATOM 2093 O O . ASP A 1 273 ? 22.538 19.488 111.531 1.00 8.37 273 ASP A O 1
ATOM 2098 N N . ALA A 1 274 ? 21.541 17.611 112.072 1.00 6.67 274 ALA A N 1
ATOM 2099 C CA . ALA A 1 274 ? 20.223 18.170 111.872 1.00 6.80 274 ALA A CA 1
ATOM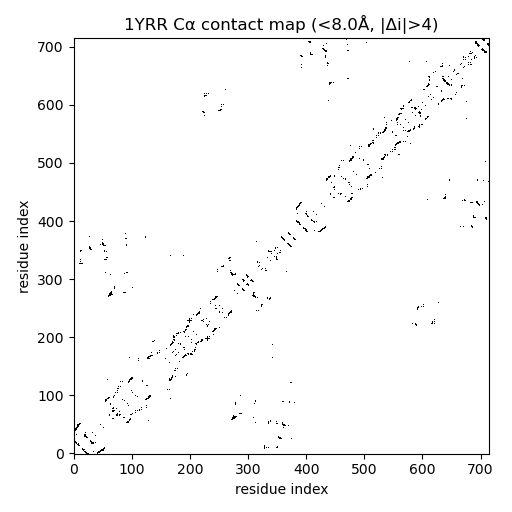 2100 C C . ALA A 1 274 ? 19.876 19.210 112.929 1.00 6.28 274 ALA A C 1
ATOM 2101 O O . ALA A 1 274 ? 20.524 19.349 113.945 1.00 4.67 274 ALA A O 1
ATOM 2103 N N . THR A 1 275 ? 18.800 19.893 112.649 1.00 6.42 275 THR A N 1
ATOM 2104 C CA . THR A 1 275 ? 18.211 20.905 113.482 1.00 7.57 275 THR A CA 1
ATOM 2105 C C . THR A 1 275 ? 16.719 20.601 113.680 1.00 8.06 275 THR A C 1
ATOM 2106 O O . THR A 1 275 ? 16.137 19.615 113.106 1.00 8.64 275 THR A O 1
ATOM 2110 N N . ALA A 1 276 ? 16.079 21.468 114.458 1.00 8.96 276 ALA A N 1
ATOM 2111 C CA . ALA A 1 276 ? 14.633 21.327 114.837 1.00 8.59 276 ALA A CA 1
ATOM 2112 C C . ALA A 1 276 ? 13.667 20.770 113.804 1.00 9.66 276 ALA A C 1
ATOM 2113 O O . ALA A 1 276 ? 12.790 19.968 114.200 1.00 8.54 276 ALA A O 1
ATOM 2115 N N . PRO A 1 277 ? 13.732 21.197 112.538 1.00 10.09 277 PRO A N 1
ATOM 2116 C CA . PRO A 1 277 ? 12.722 20.691 111.550 1.00 11.28 277 PRO A CA 1
ATOM 2117 C C . PRO A 1 277 ? 12.770 19.206 111.261 1.00 11.85 277 PRO A C 1
ATOM 2118 O O . PRO A 1 277 ? 11.758 18.675 110.813 1.00 11.70 277 PRO A O 1
ATOM 2122 N N . ALA A 1 278 ? 13.901 18.552 111.543 1.00 10.69 278 ALA A N 1
ATOM 2123 C CA . ALA A 1 278 ? 14.031 17.119 111.277 1.00 12.23 278 ALA A CA 1
ATOM 2124 C C . ALA A 1 278 ? 12.995 16.386 112.124 1.00 11.96 278 ALA A C 1
ATOM 2125 O O . ALA A 1 278 ? 12.978 16.528 113.349 1.00 10.91 278 ALA A O 1
ATOM 2127 N N . GLY A 1 279 ? 12.150 15.618 111.461 1.00 14.23 279 GLY A N 1
ATOM 2128 C CA . GLY A 1 279 ? 11.127 14.847 112.135 1.00 16.11 279 GLY A CA 1
ATOM 2129 C C . GLY A 1 279 ? 10.017 15.698 112.768 1.00 16.59 279 GLY A C 1
ATOM 2130 O O . GLY A 1 279 ? 9.400 15.279 113.764 1.00 18.00 279 GLY A O 1
ATOM 2131 N N . ALA A 1 280 ? 9.805 16.893 112.248 1.00 16.25 280 ALA A N 1
ATOM 2132 C CA . ALA A 1 280 ? 8.801 17.808 112.793 1.00 16.02 280 ALA A CA 1
ATOM 2133 C C . ALA A 1 280 ? 8.194 18.605 111.660 1.00 16.60 280 ALA A C 1
ATOM 2134 O O . ALA A 1 280 ? 8.405 18.299 110.524 1.00 15.81 280 ALA A O 1
ATOM 2136 N N . ASN A 1 281 ? 7.384 19.607 111.990 1.00 16.62 281 ASN A N 1
ATOM 2137 C CA . ASN A 1 281 ? 6.708 20.447 111.000 1.00 17.06 281 ASN A CA 1
ATOM 2138 C C . ASN A 1 281 ? 6.994 21.922 111.259 1.00 17.18 281 ASN A C 1
ATOM 2139 O O . ASN A 1 281 ? 6.060 22.736 111.418 1.00 18.03 281 ASN A O 1
ATOM 2144 N N . ILE A 1 282 ? 8.249 22.281 111.283 1.00 16.95 282 ILE A N 1
ATOM 2145 C CA . ILE A 1 282 ? 8.703 23.620 111.676 1.00 17.67 282 ILE A CA 1
ATOM 2146 C C . ILE A 1 282 ? 8.796 24.434 110.418 1.00 17.15 282 ILE A C 1
ATOM 2147 O O . ILE A 1 282 ? 9.262 23.944 109.394 1.00 18.49 282 ILE A O 1
ATOM 2152 N N . GLU A 1 283 ? 8.331 25.670 110.452 1.00 15.98 283 GLU A N 1
ATOM 2153 C CA . GLU A 1 283 ? 8.537 26.581 109.342 1.00 15.80 283 GLU A CA 1
ATOM 2154 C C . GLU A 1 283 ? 9.692 27.593 109.559 1.00 14.65 283 GLU A C 1
ATOM 2155 O O . GLU A 1 283 ? 10.356 27.980 108.612 1.00 12.63 283 GLU A O 1
ATOM 2161 N N . GLN A 1 284 ? 9.916 28.028 110.796 1.00 12.80 284 GLN A N 1
ATOM 2162 C CA . GLN A 1 284 ? 11.070 28.835 111.133 1.00 14.22 284 GLN A CA 1
ATOM 2163 C C . GLN A 1 284 ? 11.511 28.649 112.594 1.00 13.82 284 GLN A C 1
ATOM 2164 O O . GLN A 1 284 ? 10.711 28.228 113.466 1.00 12.30 284 GLN A O 1
ATOM 2170 N N . PHE A 1 285 ? 12.778 28.940 112.854 1.00 12.48 285 PHE A N 1
ATOM 2171 C CA . PHE A 1 285 ? 13.334 28.708 114.180 1.00 12.96 285 PHE A CA 1
ATOM 2172 C C . PHE A 1 285 ? 14.578 29.532 114.317 1.00 15.22 285 PHE A C 1
ATOM 2173 O O . PHE A 1 285 ? 14.961 30.226 113.395 1.00 15.50 285 PHE A O 1
ATOM 2181 N N . ILE A 1 286 ? 15.209 29.465 115.473 1.00 16.86 286 ILE A N 1
ATOM 2182 C CA . ILE A 1 286 ? 16.397 30.264 115.787 1.00 19.16 286 ILE A CA 1
ATOM 2183 C C . ILE A 1 286 ? 17.530 29.290 116.047 1.00 20.48 286 ILE A C 1
ATOM 2184 O O . ILE A 1 286 ? 17.317 28.220 116.614 1.00 20.06 286 ILE A O 1
ATOM 2189 N N . PHE A 1 287 ? 18.704 29.575 115.496 1.00 21.17 287 PHE A N 1
ATOM 2190 C CA . PHE A 1 287 ? 19.864 28.724 115.715 1.00 22.09 287 PHE A CA 1
ATOM 2191 C C . PHE A 1 287 ? 21.133 29.581 115.720 1.00 23.91 287 PHE A C 1
ATOM 2192 O O . PHE A 1 287 ? 21.355 30.397 114.791 1.00 22.92 287 PHE A O 1
ATOM 2200 N N . ALA A 1 288 ? 21.993 29.350 116.722 1.00 25.00 288 ALA A N 1
ATOM 2201 C CA . ALA A 1 288 ? 23.169 30.212 116.981 1.00 25.76 288 ALA A CA 1
ATOM 2202 C C . ALA A 1 288 ? 22.910 31.691 116.675 1.00 25.86 288 ALA A C 1
ATOM 2203 O O . ALA A 1 288 ? 23.695 32.320 115.979 1.00 27.44 288 ALA A O 1
ATOM 2205 N N . GLY A 1 289 ? 21.783 32.223 117.138 1.00 26.39 289 GLY A N 1
ATOM 2206 C CA . GLY A 1 289 ? 21.428 33.619 116.946 1.00 26.38 289 GLY A CA 1
ATOM 2207 C C . GLY A 1 289 ? 20.875 34.112 115.601 1.00 26.50 289 GLY A C 1
ATOM 2208 O O . GLY A 1 289 ? 20.670 35.305 115.456 1.00 27.46 289 GLY A O 1
ATOM 2209 N N . LYS A 1 290 ? 20.609 33.233 114.633 1.00 25.19 290 LYS A N 1
ATOM 2210 C CA . LYS A 1 290 ? 20.050 33.612 113.305 1.00 23.09 290 LYS A CA 1
ATOM 2211 C C . LYS A 1 290 ? 18.667 32.959 113.161 1.00 20.43 290 LYS A C 1
ATOM 2212 O O . LYS A 1 290 ? 18.464 31.791 113.590 1.00 14.79 290 LYS A O 1
ATOM 2218 N N . THR A 1 291 ? 17.757 33.660 112.488 1.00 16.39 291 THR A N 1
ATOM 2219 C CA . THR A 1 291 ? 16.522 33.041 112.026 1.00 15.66 291 THR A CA 1
ATOM 2220 C C . THR A 1 291 ? 16.784 32.121 110.805 1.00 14.98 291 THR A C 1
ATOM 2221 O O . THR A 1 291 ? 17.405 32.527 109.802 1.00 13.35 291 THR A O 1
ATOM 2225 N N . ILE A 1 292 ? 16.274 30.904 110.893 1.00 13.03 292 ILE A N 1
ATOM 2226 C CA . ILE A 1 292 ? 16.331 29.945 109.789 1.00 13.49 292 ILE A CA 1
ATOM 2227 C C . ILE A 1 292 ? 14.935 29.530 109.410 1.00 13.95 292 ILE A C 1
ATOM 2228 O O . ILE A 1 292 ? 14.094 29.296 110.298 1.00 12.16 292 ILE A O 1
ATOM 2233 N N . TYR A 1 293 ? 14.688 29.479 108.107 1.00 13.04 293 TYR A N 1
ATOM 2234 C CA . TYR A 1 293 ? 13.409 29.060 107.521 1.00 13.46 293 TYR A CA 1
ATOM 2235 C C . TYR A 1 293 ? 13.540 27.705 106.930 1.00 15.08 293 TYR A C 1
ATOM 2236 O O . TYR A 1 293 ? 14.586 27.350 106.376 1.00 13.87 293 TYR A O 1
ATOM 2245 N N . TYR A 1 294 ? 12.481 26.917 107.070 1.00 16.62 294 TYR A N 1
ATOM 2246 C CA . TYR A 1 294 ? 12.438 25.567 106.524 1.00 17.39 294 TYR A CA 1
ATOM 2247 C C . TYR A 1 294 ? 11.372 25.615 105.435 1.00 20.76 294 TYR A C 1
ATOM 2248 O O . TYR A 1 294 ? 10.156 25.706 105.723 1.00 17.30 294 TYR A O 1
ATOM 2257 N N . ARG A 1 295 ? 11.856 25.579 104.186 1.00 24.96 295 ARG A N 1
ATOM 2258 C CA . ARG A 1 295 ? 11.083 25.951 102.970 1.00 28.81 295 ARG A CA 1
ATOM 2259 C C . ARG A 1 295 ? 11.557 25.244 101.709 1.00 30.77 295 ARG A C 1
ATOM 2260 O O . ARG A 1 295 ? 12.688 25.515 101.298 1.00 31.66 295 ARG A O 1
ATOM 2268 N N . ASN A 1 296 ? 10.940 24.135 101.289 1.00 33.96 296 ASN A N 1
ATOM 2269 C CA . ASN A 1 296 ? 11.157 22.848 102.039 1.00 34.89 296 ASN A CA 1
ATOM 2270 C C . ASN A 1 296 ? 12.150 22.021 101.245 1.00 34.36 296 ASN A C 1
ATOM 2271 O O . ASN A 1 296 ? 12.447 22.287 100.038 1.00 33.76 296 ASN A O 1
ATOM 2276 N N . GLY A 1 297 ? 12.611 20.963 101.900 1.00 33.08 297 GLY A N 1
ATOM 2277 C CA . GLY A 1 297 ? 13.890 20.412 101.582 1.00 32.01 297 GLY A CA 1
ATOM 2278 C C . GLY A 1 297 ? 14.874 21.164 102.452 1.00 28.51 297 GLY A C 1
ATOM 2279 O O . GLY A 1 297 ? 15.657 20.570 103.144 1.00 30.68 297 GLY A O 1
ATOM 2280 N N . LEU A 1 298 ? 14.777 22.480 102.453 1.00 26.54 298 LEU A N 1
ATOM 2281 C CA . LEU A 1 298 ? 15.926 23.311 102.768 1.00 24.32 298 LEU A CA 1
ATOM 2282 C C . LEU A 1 298 ? 15.808 24.220 103.986 1.00 20.60 298 LEU A C 1
ATOM 2283 O O . LEU A 1 298 ? 14.819 24.944 104.157 1.00 19.13 298 LEU A O 1
ATOM 2288 N N . CYS A 1 299 ? 16.873 24.234 104.775 1.00 16.83 299 CYS A N 1
ATOM 2289 C CA . CYS A 1 299 ? 17.031 25.167 105.883 1.00 14.78 299 CYS A CA 1
ATOM 2290 C C . CYS A 1 299 ? 17.846 26.337 105.354 1.00 15.17 299 CYS A C 1
ATOM 2291 O O . CYS A 1 299 ? 19.014 26.147 105.015 1.00 13.19 299 CYS A O 1
ATOM 2294 N N . VAL A 1 300 ? 17.209 27.509 105.266 1.00 14.91 300 VAL A N 1
ATOM 2295 C CA . VAL A 1 300 ? 17.761 28.701 104.615 1.00 15.63 300 VAL A CA 1
ATOM 2296 C C . VAL A 1 300 ? 17.661 29.922 105.541 1.00 15.51 300 VAL A C 1
ATOM 2297 O O . VAL A 1 300 ? 16.716 30.046 106.338 1.00 12.11 300 VAL A O 1
ATOM 2301 N N . ASP A 1 301 ? 18.653 30.804 105.496 1.00 15.54 301 ASP A N 1
ATOM 2302 C CA . ASP A 1 301 ? 18.505 32.072 106.224 1.00 15.73 301 ASP A CA 1
ATOM 2303 C C . ASP A 1 301 ? 17.742 33.094 105.378 1.00 15.23 301 ASP A C 1
ATOM 2304 O O . ASP A 1 301 ? 17.260 32.796 104.292 1.00 14.15 301 ASP A O 1
ATOM 2309 N N . GLU A 1 302 ? 17.587 34.297 105.911 1.00 15.74 302 GLU A N 1
ATOM 2310 C CA . GLU A 1 302 ? 16.831 35.352 105.252 1.00 15.91 302 GLU A CA 1
ATOM 2311 C C . GLU A 1 302 ? 17.419 35.712 103.878 1.00 14.74 302 GLU A C 1
ATOM 2312 O O . GLU A 1 302 ? 16.700 36.210 103.026 1.00 14.57 302 GLU A O 1
ATOM 2318 N N . ASN A 1 303 ? 18.722 35.520 103.702 1.00 14.61 303 ASN A N 1
ATOM 2319 C CA . ASN A 1 303 ? 19.395 35.756 102.411 1.00 15.05 303 ASN A CA 1
ATOM 2320 C C . ASN A 1 303 ? 19.279 34.561 101.461 1.00 15.64 303 ASN A C 1
ATOM 2321 O O . ASN A 1 303 ? 19.821 34.610 100.316 1.00 15.08 303 ASN A O 1
ATOM 2326 N N . GLY A 1 304 ? 18.668 33.473 101.931 1.00 14.83 304 GLY A N 1
ATOM 2327 C CA . GLY A 1 304 ? 18.477 32.299 101.067 1.00 15.66 304 GLY A CA 1
ATOM 2328 C C . GLY A 1 304 ? 19.680 31.359 101.083 1.00 15.97 304 GLY A C 1
ATOM 2329 O O . GLY A 1 304 ? 19.755 30.378 100.346 1.00 18.35 304 GLY A O 1
ATOM 2330 N N . THR A 1 305 ? 20.653 31.660 101.932 1.00 16.42 305 THR A N 1
ATOM 2331 C CA . THR A 1 305 ? 21.825 30.802 102.122 1.00 17.44 305 THR A CA 1
ATOM 2332 C C . THR A 1 305 ? 21.501 29.537 102.914 1.00 17.70 305 THR A C 1
ATOM 2333 O O . THR A 1 305 ? 20.877 29.606 103.982 1.00 14.37 305 THR A O 1
ATOM 2337 N N . LEU A 1 306 ? 21.990 28.390 102.421 1.00 17.55 306 LEU A N 1
ATOM 2338 C CA . LEU A 1 306 ? 21.882 27.112 103.135 1.00 18.37 306 LEU A CA 1
ATOM 2339 C C . LEU A 1 306 ? 22.454 27.252 104.547 1.00 18.07 306 LEU A C 1
ATOM 2340 O O . LEU A 1 306 ? 23.629 27.649 104.733 1.00 18.50 306 LEU A O 1
ATOM 2345 N N . SER A 1 307 ? 21.624 27.016 105.573 1.00 16.49 307 SER A N 1
ATOM 2346 C CA . SER A 1 307 ? 22.057 27.314 106.916 1.00 17.59 307 SER A CA 1
ATOM 2347 C C . SER A 1 307 ? 21.661 26.299 107.978 1.00 17.82 307 SER A C 1
ATOM 2348 O O . SER A 1 307 ? 21.506 26.659 109.168 1.00 21.43 307 SER A O 1
ATOM 2351 N N . GLY A 1 308 ? 21.409 25.068 107.582 1.00 16.38 308 GLY A N 1
ATOM 2352 C CA . GLY A 1 308 ? 21.099 24.012 108.539 1.00 15.10 308 GLY A CA 1
ATOM 2353 C C . GLY A 1 308 ? 20.827 22.705 107.792 1.00 13.11 308 GLY A C 1
ATOM 2354 O O . GLY A 1 308 ? 20.618 22.751 106.598 1.00 12.35 308 GLY A O 1
ATOM 2355 N N . SER A 1 309 ? 20.789 21.579 108.496 1.00 10.26 309 SER A N 1
ATOM 2356 C CA . SER A 1 309 ? 20.295 20.317 107.962 1.00 8.77 309 SER A CA 1
ATOM 2357 C C . SER A 1 309 ? 18.963 19.886 108.577 1.00 8.81 309 SER A C 1
ATOM 2358 O O . SER A 1 309 ? 18.729 20.124 109.764 1.00 10.17 309 SER A O 1
ATOM 2361 N N . SER A 1 310 ? 18.076 19.279 107.777 1.00 8.66 310 SER A N 1
ATOM 2362 C CA . SER A 1 310 ? 16.902 18.559 108.255 1.00 8.81 310 SER A CA 1
ATOM 2363 C C . SER A 1 310 ? 16.964 17.010 108.023 1.00 9.19 310 SER A C 1
ATOM 2364 O O . SER A 1 310 ? 15.965 16.330 108.129 1.00 10.10 310 SER A O 1
ATOM 2367 N N . LEU A 1 311 ? 18.154 16.474 107.794 1.00 7.83 311 LEU A N 1
ATOM 2368 C CA . LEU A 1 311 ? 18.329 15.067 107.519 1.00 8.76 311 LEU A CA 1
ATOM 2369 C C . LEU A 1 311 ? 18.031 14.182 108.752 1.00 7.03 311 LEU A C 1
ATOM 2370 O O . LEU A 1 311 ? 18.289 14.587 109.896 1.00 7.54 311 LEU A O 1
ATOM 2375 N N . THR A 1 312 ? 17.402 13.052 108.500 1.00 6.74 312 THR A N 1
ATOM 2376 C CA . THR A 1 312 ? 17.311 11.973 109.490 1.00 7.23 312 THR A CA 1
ATOM 2377 C C . THR A 1 312 ? 18.263 10.844 109.085 1.00 5.91 312 THR A C 1
ATOM 2378 O O . THR A 1 312 ? 18.681 10.754 107.902 1.00 6.13 312 THR A O 1
ATOM 2382 N N . MET A 1 313 ? 18.602 9.963 110.031 1.00 5.19 313 MET A N 1
ATOM 2383 C CA . MET A 1 313 ? 19.565 8.925 109.726 1.00 4.93 313 MET A CA 1
ATOM 2384 C C . MET A 1 313 ? 19.081 7.965 108.611 1.00 6.37 313 MET A C 1
ATOM 2385 O O . MET A 1 313 ? 19.802 7.710 107.664 1.00 7.14 313 MET A O 1
ATOM 2390 N N . ILE A 1 314 ? 17.827 7.544 108.679 1.00 7.08 314 ILE A N 1
ATOM 2391 C CA . ILE A 1 314 ? 17.284 6.690 107.658 1.00 6.11 314 ILE A CA 1
ATOM 2392 C C . ILE A 1 314 ? 17.278 7.377 106.282 1.00 7.19 314 ILE A C 1
ATOM 2393 O O . ILE A 1 314 ? 17.567 6.711 105.234 1.00 6.16 314 ILE A O 1
ATOM 2398 N N . GLU A 1 315 ? 17.010 8.669 106.226 1.00 7.14 315 GLU A N 1
ATOM 2399 C CA . GLU A 1 315 ? 17.063 9.364 104.935 1.00 7.16 315 GLU A CA 1
ATOM 2400 C C . GLU A 1 315 ? 18.503 9.396 104.391 1.00 7.53 315 GLU A C 1
ATOM 2401 O O . GLU A 1 315 ? 18.756 9.250 103.168 1.00 6.72 315 GLU A O 1
ATOM 2407 N N . GLY A 1 316 ? 19.450 9.558 105.309 1.00 7.21 316 GLY A N 1
ATOM 2408 C CA . GLY A 1 316 ? 20.871 9.537 105.023 1.00 7.85 316 GLY A CA 1
ATOM 2409 C C . GLY A 1 316 ? 21.336 8.179 104.432 1.00 7.43 316 GLY A C 1
ATOM 2410 O O . GLY A 1 316 ? 22.082 8.129 103.465 1.00 6.38 316 GLY A O 1
ATOM 2411 N N . VAL A 1 317 ? 20.893 7.091 105.055 1.00 6.17 317 VAL A N 1
ATOM 2412 C CA . VAL A 1 317 ? 21.149 5.754 104.593 1.00 7.55 317 VAL A CA 1
ATOM 2413 C C . VAL A 1 317 ? 20.585 5.600 103.197 1.00 8.16 317 VAL A C 1
ATOM 2414 O O . VAL A 1 317 ? 21.270 5.125 102.281 1.00 5.48 317 VAL A O 1
ATOM 2418 N N . ARG A 1 318 ? 19.347 6.014 103.007 1.00 8.26 318 ARG A N 1
ATOM 2419 C CA . ARG A 1 318 ? 18.739 5.942 101.687 1.00 7.95 318 ARG A CA 1
ATOM 2420 C C . ARG A 1 318 ? 19.502 6.745 100.631 1.00 6.82 318 ARG A C 1
ATOM 2421 O O . ARG A 1 318 ? 19.740 6.263 99.516 1.00 6.65 318 ARG A O 1
ATOM 2429 N N . ASN A 1 319 ? 19.927 7.954 100.960 1.00 6.31 319 ASN A N 1
ATOM 2430 C CA . ASN A 1 319 ? 20.680 8.770 100.022 1.00 5.65 319 ASN A CA 1
ATOM 2431 C C . ASN A 1 319 ? 22.046 8.172 99.635 1.00 6.39 319 ASN A C 1
ATOM 2432 O O . ASN A 1 319 ? 22.472 8.259 98.467 1.00 7.61 319 ASN A O 1
ATOM 2437 N N . LEU A 1 320 ? 22.778 7.637 100.610 1.00 5.63 320 LEU A N 1
ATOM 2438 C CA . LEU A 1 320 ? 24.033 6.982 100.327 1.00 5.59 320 LEU A CA 1
ATOM 2439 C C . LEU A 1 320 ? 23.889 5.800 99.379 1.00 6.96 320 LEU A C 1
ATOM 2440 O O . LEU A 1 320 ? 24.743 5.609 98.472 1.00 4.79 320 LEU A O 1
ATOM 2445 N N . VAL A 1 321 ? 22.856 4.973 99.587 1.00 6.69 321 VAL A N 1
ATOM 2446 C CA . VAL A 1 321 ? 22.651 3.836 98.701 1.00 6.27 321 VAL A CA 1
ATOM 2447 C C . VAL A 1 321 ? 22.161 4.278 97.331 1.00 7.50 321 VAL A C 1
ATOM 2448 O O . VAL A 1 321 ? 22.683 3.799 96.308 1.00 8.01 321 VAL A O 1
ATOM 2452 N N . GLU A 1 322 ? 21.178 5.166 97.282 1.00 8.12 322 GLU A N 1
ATOM 2453 C CA . GLU A 1 322 ? 20.601 5.535 95.965 1.00 8.97 322 GLU A CA 1
ATOM 2454 C C . GLU A 1 322 ? 21.490 6.440 95.145 1.00 9.32 322 GLU A C 1
ATOM 2455 O O . GLU A 1 322 ? 21.500 6.335 93.905 1.00 9.58 322 GLU A O 1
ATOM 2464 N N . HIS A 1 323 ? 22.212 7.351 95.776 1.00 8.71 323 HIS A N 1
ATOM 2465 C CA . HIS A 1 323 ? 22.888 8.381 95.011 1.00 10.35 323 HIS A CA 1
ATOM 2466 C C . HIS A 1 323 ? 24.403 8.318 95.074 1.00 11.33 323 HIS A C 1
ATOM 2467 O O . HIS A 1 323 ? 25.055 9.035 94.305 1.00 11.16 323 HIS A O 1
ATOM 2474 N N . CYS A 1 324 ? 24.984 7.437 95.918 1.00 9.63 324 CYS A N 1
ATOM 2475 C CA . CYS A 1 324 ? 26.438 7.390 96.083 1.00 8.85 324 CYS A CA 1
ATOM 2476 C C . CYS A 1 324 ? 27.033 6.061 95.680 1.00 9.87 324 CYS A C 1
ATOM 2477 O O . CYS A 1 324 ? 28.220 5.877 95.789 1.00 9.03 324 CYS A O 1
ATOM 2480 N N . GLY A 1 325 ? 26.191 5.114 95.220 1.00 10.15 325 GLY A N 1
ATOM 2481 C CA . G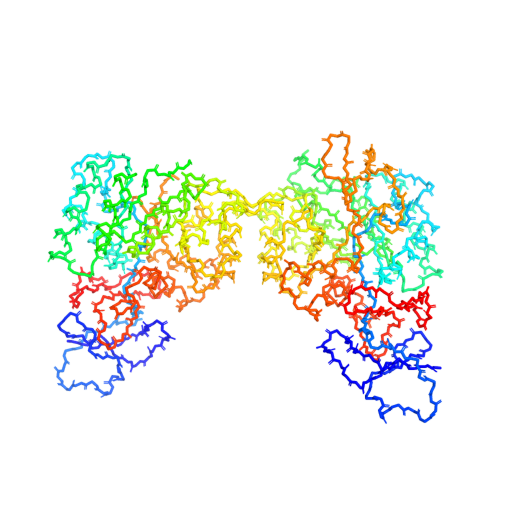LY A 1 325 ? 26.649 3.820 94.799 1.00 10.07 325 GLY A CA 1
ATOM 2482 C C . GLY A 1 325 ? 27.370 3.041 95.883 1.00 9.90 325 GLY A C 1
ATOM 2483 O O . GLY A 1 325 ? 28.364 2.314 95.587 1.00 8.90 325 GLY A O 1
ATOM 2484 N N . ILE A 1 326 ? 26.955 3.230 97.129 1.00 8.55 326 ILE A N 1
ATOM 2485 C CA . ILE A 1 326 ? 27.613 2.505 98.244 1.00 8.38 326 ILE A CA 1
ATOM 2486 C C . ILE A 1 326 ? 26.633 1.411 98.580 1.00 6.41 326 ILE A C 1
ATOM 2487 O O . ILE A 1 326 ? 25.434 1.654 98.676 1.00 4.71 326 ILE A O 1
ATOM 2492 N N . ALA A 1 327 ? 27.134 0.206 98.674 1.00 6.41 327 ALA A N 1
ATOM 2493 C CA . ALA A 1 327 ? 26.315 -0.926 98.993 1.00 8.24 327 ALA A CA 1
ATOM 2494 C C . ALA A 1 327 ? 25.652 -0.797 100.343 1.00 9.22 327 ALA A C 1
ATOM 2495 O O . ALA A 1 327 ? 26.259 -0.272 101.294 1.00 9.07 327 ALA A O 1
ATOM 2497 N N . LEU A 1 328 ? 24.448 -1.359 100.472 1.00 8.85 328 LEU A N 1
ATOM 2498 C CA . LEU A 1 328 ? 23.663 -1.232 101.722 1.00 7.88 328 LEU A CA 1
ATOM 2499 C C . LEU A 1 328 ? 24.418 -1.724 102.969 1.00 8.41 328 LEU A C 1
ATOM 2500 O O . LEU A 1 328 ? 24.347 -1.106 103.995 1.00 6.10 328 LEU A O 1
ATOM 2505 N N . ASP A 1 329 ? 25.169 -2.814 102.878 1.00 7.49 329 ASP A N 1
ATOM 2506 C CA . ASP A 1 329 ? 25.880 -3.256 104.080 1.00 8.31 329 ASP A CA 1
ATOM 2507 C C . ASP A 1 329 ? 26.913 -2.253 104.563 1.00 7.00 329 ASP A C 1
ATOM 2508 O O . ASP A 1 329 ? 27.027 -1.936 105.776 1.00 6.15 329 ASP A O 1
ATOM 2513 N N . GLU A 1 330 ? 27.612 -1.679 103.620 1.00 6.04 330 GLU A N 1
ATOM 2514 C CA . GLU A 1 330 ? 28.599 -0.652 103.927 1.00 5.85 330 GLU A CA 1
ATOM 2515 C C . GLU A 1 330 ? 27.968 0.632 104.422 1.00 5.70 330 GLU A C 1
ATOM 2516 O O . GLU A 1 330 ? 28.477 1.252 105.418 1.00 5.64 330 GLU A O 1
ATOM 2522 N N . VAL A 1 331 ? 26.847 1.040 103.823 1.00 5.24 331 VAL A N 1
ATOM 2523 C CA . VAL A 1 331 ? 26.079 2.182 104.360 1.00 4.55 331 VAL A CA 1
ATOM 2524 C C . VAL A 1 331 ? 25.627 1.971 105.791 1.00 6.46 331 VAL A C 1
ATOM 2525 O O . VAL A 1 331 ? 25.774 2.891 106.650 1.00 6.82 331 VAL A O 1
ATOM 2529 N N . LEU A 1 332 ? 25.094 0.782 106.084 1.00 7.28 332 LEU A N 1
ATOM 2530 C CA . LEU A 1 332 ? 24.671 0.535 107.435 1.00 7.38 332 LEU A CA 1
ATOM 2531 C C . LEU A 1 332 ? 25.822 0.659 108.393 1.00 6.36 332 LEU A C 1
ATOM 2532 O O . LEU A 1 332 ? 25.645 1.262 109.449 1.00 6.59 332 LEU A O 1
ATOM 2537 N N . ARG A 1 333 ? 27.005 0.165 108.024 1.00 6.29 333 ARG A N 1
ATOM 2538 C CA . ARG A 1 333 ? 28.215 0.373 108.831 1.00 6.43 333 ARG A CA 1
ATOM 2539 C C . ARG A 1 333 ? 28.565 1.834 109.068 1.00 6.79 333 ARG A C 1
ATOM 2540 O O . ARG A 1 333 ? 28.958 2.225 110.192 1.00 7.76 333 ARG A O 1
ATOM 2548 N N . MET A 1 334 ? 28.365 2.669 108.056 1.00 6.60 334 MET A N 1
ATOM 2549 C CA . MET A 1 334 ? 28.575 4.107 108.206 1.00 6.77 334 MET A CA 1
ATOM 2550 C C . MET A 1 334 ? 27.652 4.739 109.242 1.00 6.11 334 MET A C 1
ATOM 2551 O O . MET A 1 334 ? 27.958 5.807 109.769 1.00 4.61 334 MET A O 1
ATOM 2556 N N . ALA A 1 335 ? 26.528 4.086 109.521 1.00 6.63 335 ALA A N 1
ATOM 2557 C CA . ALA A 1 335 ? 25.507 4.627 110.397 1.00 6.28 335 ALA A CA 1
ATOM 2558 C C . ALA A 1 335 ? 25.532 3.942 111.779 1.00 5.69 335 ALA A C 1
ATOM 2559 O O . ALA A 1 335 ? 24.784 4.352 112.660 1.00 5.84 335 ALA A O 1
ATOM 2561 N N . THR A 1 336 ? 26.419 2.955 111.979 1.00 6.34 336 THR A N 1
ATOM 2562 C CA . THR A 1 336 ? 26.380 2.099 113.167 1.00 7.04 336 THR A CA 1
ATOM 2563 C C . THR A 1 336 ? 27.809 1.777 113.688 1.00 6.94 336 THR A C 1
ATOM 2564 O O . THR A 1 336 ? 28.286 2.475 114.588 1.00 7.54 336 THR A O 1
ATOM 2568 N N . LEU A 1 337 ? 28.467 0.793 113.092 1.00 5.98 337 LEU A N 1
ATOM 2569 C CA . LEU A 1 337 ? 29.760 0.348 113.519 1.00 5.11 337 LEU A CA 1
ATOM 2570 C C . LEU A 1 337 ? 30.820 1.439 113.520 1.00 5.73 337 LEU A C 1
ATOM 2571 O O . LEU A 1 337 ? 31.575 1.544 114.447 1.00 5.74 337 LEU A O 1
ATOM 2576 N N . TYR A 1 338 ? 30.848 2.228 112.465 1.00 6.21 338 TYR A N 1
ATOM 2577 C CA . TYR A 1 338 ? 31.922 3.203 112.234 1.00 5.72 338 TYR A CA 1
ATOM 2578 C C . TYR A 1 338 ? 31.778 4.336 113.232 1.00 6.39 338 TYR A C 1
ATOM 2579 O O . TYR A 1 338 ? 32.737 4.609 113.926 1.00 6.62 338 TYR A O 1
ATOM 2588 N N . PRO A 1 339 ? 30.619 4.984 113.384 1.00 6.30 339 PRO A N 1
ATOM 2589 C CA . PRO A 1 339 ? 30.531 5.939 114.466 1.00 7.24 339 PRO A CA 1
ATOM 2590 C C . PRO A 1 339 ? 30.713 5.373 115.891 1.00 8.79 339 PRO A C 1
ATOM 2591 O O . PRO A 1 339 ? 31.345 6.057 116.730 1.00 10.07 339 PRO A O 1
ATOM 2595 N N . ALA A 1 340 ? 30.259 4.157 116.147 1.00 8.43 340 ALA A N 1
ATOM 2596 C CA . ALA A 1 340 ? 30.570 3.526 117.414 1.00 8.86 340 ALA A CA 1
ATOM 2597 C C . ALA A 1 340 ? 32.038 3.397 117.707 1.00 7.69 340 ALA A C 1
ATOM 2598 O O . ALA A 1 340 ? 32.481 3.692 118.819 1.00 7.44 340 ALA A O 1
ATOM 2600 N N . ARG A 1 341 ? 32.801 2.901 116.774 1.00 6.21 341 ARG A N 1
ATOM 2601 C CA . ARG A 1 341 ? 34.243 2.895 116.941 1.00 8.85 341 ARG A CA 1
ATOM 2602 C C . ARG A 1 341 ? 34.841 4.293 117.115 1.00 8.92 341 ARG A C 1
ATOM 2603 O O . ARG A 1 341 ? 35.743 4.467 117.923 1.00 8.86 341 ARG A O 1
ATOM 2611 N N . ALA A 1 342 ? 34.369 5.251 116.332 1.00 8.67 342 ALA A N 1
ATOM 2612 C CA . ALA A 1 342 ? 34.950 6.592 116.331 1.00 10.15 342 ALA A CA 1
ATOM 2613 C C . ALA A 1 342 ? 34.887 7.196 117.734 1.00 11.06 342 ALA A C 1
ATOM 2614 O O . ALA A 1 342 ? 35.794 7.913 118.150 1.00 9.95 342 ALA A O 1
ATOM 2616 N N . ILE A 1 343 ? 33.816 6.909 118.460 1.00 9.27 343 ILE A N 1
ATOM 2617 C CA . ILE A 1 343 ? 33.643 7.478 119.793 1.00 9.59 343 ILE A CA 1
ATOM 2618 C C . ILE A 1 343 ? 33.876 6.489 120.935 1.00 11.30 343 ILE A C 1
ATOM 2619 O O . ILE A 1 343 ? 33.585 6.821 122.111 1.00 12.32 343 ILE A O 1
ATOM 2624 N N . GLY A 1 344 ? 34.424 5.323 120.613 1.00 10.22 344 GLY A N 1
ATOM 2625 C CA . GLY A 1 344 ? 34.806 4.321 121.620 1.00 12.35 344 GLY A CA 1
ATOM 2626 C C . GLY A 1 344 ? 33.675 3.637 122.364 1.00 12.24 344 GLY A C 1
ATOM 2627 O O . GLY A 1 344 ? 33.856 3.209 123.518 1.00 13.35 344 GLY A O 1
ATOM 2628 N N . VAL A 1 345 ? 32.497 3.513 121.745 1.00 11.29 345 VAL A N 1
ATOM 2629 C CA . VAL A 1 345 ? 31.401 2.762 122.355 1.00 10.20 345 VAL A CA 1
ATOM 2630 C C . VAL A 1 345 ? 31.158 1.394 121.720 1.00 9.98 345 VAL A C 1
ATOM 2631 O O . VAL A 1 345 ? 30.141 0.727 121.963 1.00 8.00 345 VAL A O 1
ATOM 2635 N N . GLU A 1 346 ? 32.086 0.932 120.898 1.00 11.30 346 GLU A N 1
ATOM 2636 C CA . GLU A 1 346 ? 31.854 -0.320 120.133 1.00 12.76 346 GLU A CA 1
ATOM 2637 C C . GLU A 1 346 ? 31.762 -1.634 120.947 1.00 14.29 346 GLU A C 1
ATOM 2638 O O . GLU A 1 346 ? 31.282 -2.609 120.456 1.00 11.98 346 GLU A O 1
ATOM 2644 N N . LYS A 1 347 ? 32.207 -1.628 122.200 1.00 14.56 347 LYS A N 1
ATOM 2645 C CA . LYS A 1 347 ? 32.043 -2.792 123.050 1.00 15.89 347 LYS A CA 1
ATOM 2646 C C . LYS A 1 347 ? 30.593 -3.001 123.403 1.00 15.39 347 LYS A C 1
ATOM 2647 O O . LYS A 1 347 ? 30.206 -4.103 123.661 1.00 15.73 347 LYS A O 1
ATOM 2653 N N . ARG A 1 348 ? 29.794 -1.948 123.399 1.00 14.30 348 ARG A N 1
ATOM 2654 C CA . ARG A 1 348 ? 28.396 -2.044 123.724 1.00 14.29 348 ARG A CA 1
ATOM 2655 C C . ARG A 1 348 ? 27.407 -1.887 122.540 1.00 13.40 348 ARG A C 1
ATOM 2656 O O . ARG A 1 348 ? 26.285 -2.429 122.619 1.00 11.83 348 ARG A O 1
ATOM 2669 N N . LEU A 1 349 ? 27.822 -1.173 121.476 1.00 11.56 349 LEU A N 1
ATOM 2670 C CA . LEU A 1 349 ? 26.949 -0.796 120.379 1.00 10.51 349 LEU A CA 1
ATOM 2671 C C . LEU A 1 349 ? 27.641 -0.944 119.086 1.00 10.49 349 LEU A C 1
ATOM 2672 O O . LEU A 1 349 ? 28.832 -1.011 119.044 1.00 11.09 349 LEU A O 1
ATOM 2677 N N . GLY A 1 350 ? 26.859 -0.956 118.009 1.00 10.40 350 GLY A N 1
ATOM 2678 C CA . GLY A 1 350 ? 27.358 -0.849 116.658 1.00 10.02 350 GLY A CA 1
ATOM 2679 C C . GLY A 1 350 ? 27.267 -2.105 115.850 1.00 10.89 350 GLY A C 1
ATOM 2680 O O . GLY A 1 350 ? 27.419 -2.064 114.615 1.00 8.01 350 GLY A O 1
ATOM 2681 N N . THR A 1 351 ? 27.062 -3.235 116.557 1.00 15.23 351 THR A N 1
ATOM 2682 C CA . THR A 1 351 ? 26.787 -4.519 115.925 1.00 16.26 351 THR A CA 1
ATOM 2683 C C . THR A 1 351 ? 25.692 -5.282 116.636 1.00 16.75 351 THR A C 1
ATOM 2684 O O . THR A 1 351 ? 25.369 -5.016 117.788 1.00 16.29 351 THR A O 1
ATOM 2688 N N . LEU A 1 352 ? 25.151 -6.256 115.924 1.00 16.70 352 LEU A N 1
ATOM 2689 C CA . LEU A 1 352 ? 24.292 -7.302 116.519 1.00 16.83 352 LEU A CA 1
ATOM 2690 C C . LEU A 1 352 ? 25.081 -8.562 116.814 1.00 17.80 352 LEU A C 1
ATOM 2691 O O . LEU A 1 352 ? 25.433 -9.324 115.885 1.00 18.32 352 LEU A O 1
ATOM 2696 N N . ALA A 1 353 ? 25.396 -8.744 118.086 1.00 19.01 353 ALA A N 1
ATOM 2697 C CA . ALA A 1 353 ? 26.215 -9.833 118.566 1.00 20.16 353 ALA A CA 1
ATOM 2698 C C . ALA A 1 353 ? 26.029 -10.007 120.046 1.00 20.87 353 ALA A C 1
ATOM 2699 O O . ALA A 1 353 ? 25.656 -9.092 120.781 1.00 20.55 353 ALA A O 1
ATOM 2701 N N . ALA A 1 354 ? 26.326 -11.206 120.510 1.00 22.25 354 ALA A N 1
ATOM 2702 C CA . ALA A 1 354 ? 26.087 -11.554 121.890 1.00 22.12 354 ALA A CA 1
ATOM 2703 C C . ALA A 1 354 ? 26.775 -10.555 122.819 1.00 22.18 354 ALA A C 1
ATOM 2704 O O . ALA A 1 354 ? 27.936 -10.250 122.610 1.00 21.68 354 ALA A O 1
ATOM 2706 N N . GLY A 1 355 ? 26.055 -10.101 123.846 1.00 21.45 355 GLY A N 1
ATOM 2707 C CA . GLY A 1 355 ? 26.568 -9.225 124.902 1.00 21.04 355 GLY A CA 1
ATOM 2708 C C . GLY A 1 355 ? 26.313 -7.722 124.615 1.00 19.92 355 GLY A C 1
ATOM 2709 O O . GLY A 1 355 ? 26.373 -6.865 125.511 1.00 18.93 355 GLY A O 1
ATOM 2710 N N . LYS A 1 356 ? 26.023 -7.399 123.369 1.00 19.69 356 LYS A N 1
ATOM 2711 C CA . LYS A 1 356 ? 25.801 -6.008 123.014 1.00 19.45 356 LYS A CA 1
ATOM 2712 C C . LYS A 1 356 ? 24.471 -5.517 123.487 1.00 18.05 356 LYS A C 1
ATOM 2713 O O . LYS A 1 356 ? 23.554 -6.283 123.684 1.00 16.84 356 LYS A O 1
ATOM 2719 N N . VAL A 1 357 ? 24.378 -4.193 123.648 1.00 17.97 357 VAL A N 1
ATOM 2720 C CA . VAL A 1 357 ? 23.106 -3.557 123.934 1.00 16.83 357 VAL A CA 1
ATOM 2721 C C . VAL A 1 357 ? 22.067 -3.838 122.840 1.00 15.82 357 VAL A C 1
ATOM 2722 O O . VAL A 1 357 ? 22.367 -3.759 121.647 1.00 15.68 357 VAL A O 1
ATOM 2726 N N . ALA A 1 358 ? 20.839 -4.150 123.254 1.00 14.21 358 ALA A N 1
ATOM 2727 C CA . ALA A 1 358 ? 19.736 -4.370 122.328 1.00 13.49 358 ALA A CA 1
ATOM 2728 C C . ALA A 1 358 ? 19.079 -3.077 121.833 1.00 12.41 358 ALA A C 1
ATOM 2729 O O . ALA A 1 358 ? 17.958 -2.749 122.193 1.00 13.32 358 ALA A O 1
ATOM 2731 N N . ASN A 1 359 ? 19.841 -2.339 121.030 1.00 11.89 359 ASN A N 1
ATOM 2732 C CA . ASN A 1 359 ? 19.403 -1.150 120.287 1.00 12.38 359 ASN A CA 1
ATOM 2733 C C . ASN A 1 359 ? 19.433 -1.497 118.797 1.00 13.60 359 ASN A C 1
ATOM 2734 O O . ASN A 1 359 ? 20.515 -1.800 118.252 1.00 14.18 359 ASN A O 1
ATOM 2739 N N . LEU A 1 360 ? 18.259 -1.582 118.174 1.00 13.61 360 LEU A N 1
ATOM 2740 C CA . LEU A 1 360 ? 18.105 -2.078 116.820 1.00 15.43 360 LEU A CA 1
ATOM 2741 C C . LEU A 1 360 ? 17.073 -1.223 116.071 1.00 15.04 360 LEU A C 1
ATOM 2742 O O . LEU A 1 360 ? 16.215 -0.599 116.654 1.00 14.41 360 LEU A O 1
ATOM 2747 N N . THR A 1 361 ? 17.127 -1.238 114.761 1.00 15.06 361 THR A N 1
ATOM 2748 C CA . THR A 1 361 ? 16.009 -0.737 113.991 1.00 14.88 361 THR A CA 1
ATOM 2749 C C . THR A 1 361 ? 15.816 -1.684 112.818 1.00 15.08 361 THR A C 1
ATOM 2750 O O . THR A 1 361 ? 16.755 -2.394 112.408 1.00 18.00 361 THR A O 1
ATOM 2754 N N . ALA A 1 362 ? 14.585 -1.719 112.310 1.00 16.34 362 ALA A N 1
ATOM 2755 C CA . ALA A 1 362 ? 14.215 -2.521 111.126 1.00 16.07 362 ALA A CA 1
ATOM 2756 C C . ALA A 1 362 ? 13.553 -1.613 110.130 1.00 16.55 362 ALA A C 1
ATOM 2757 O O . ALA A 1 362 ? 12.856 -0.677 110.538 1.00 13.69 362 ALA A O 1
ATOM 2759 N N . PHE A 1 363 ? 13.753 -1.878 108.829 1.00 15.46 363 PHE A N 1
ATOM 2760 C CA . PHE A 1 363 ? 13.180 -1.021 107.776 1.00 16.02 363 PHE A CA 1
ATOM 2761 C C . PHE A 1 363 ? 12.875 -1.837 106.540 1.00 16.24 363 PHE A C 1
ATOM 2762 O O . PHE A 1 363 ? 13.522 -2.822 106.308 1.00 16.23 363 PHE A O 1
ATOM 2770 N N . THR A 1 364 ? 11.902 -1.397 105.753 1.00 16.37 364 THR A N 1
ATOM 2771 C CA . THR A 1 364 ? 11.570 -2.044 104.497 1.00 17.15 364 THR A CA 1
ATOM 2772 C C . THR A 1 364 ? 12.612 -1.748 103.446 1.00 17.26 364 THR A C 1
ATOM 2773 O O . THR A 1 364 ? 13.425 -0.817 103.575 1.00 16.70 364 THR A O 1
ATOM 2777 N N . PRO A 1 365 ? 12.585 -2.515 102.364 1.00 18.10 365 PRO A N 1
ATOM 2778 C CA . PRO A 1 365 ? 13.530 -2.253 101.277 1.00 19.15 365 PRO A CA 1
ATOM 2779 C C . PRO A 1 365 ? 13.376 -0.860 100.675 1.00 19.61 365 PRO A C 1
ATOM 2780 O O . PRO A 1 365 ? 14.274 -0.335 100.014 1.00 21.05 365 PRO A O 1
ATOM 2784 N N . ASP A 1 366 ? 12.260 -0.211 100.970 1.00 20.46 366 ASP A N 1
ATOM 2785 C CA . ASP A 1 366 ? 12.029 1.170 100.608 1.00 20.56 366 ASP A CA 1
ATOM 2786 C C . ASP A 1 366 ? 12.472 2.221 101.627 1.00 19.11 366 ASP A C 1
ATOM 2787 O O . ASP A 1 366 ? 12.079 3.396 101.542 1.00 17.32 366 ASP A O 1
ATOM 2792 N N . PHE A 1 367 ? 13.211 1.792 102.629 1.00 17.48 367 PHE A N 1
ATOM 2793 C CA . PHE A 1 367 ? 13.705 2.673 103.676 1.00 17.06 367 PHE A CA 1
ATOM 2794 C C . PHE A 1 367 ? 12.614 3.283 104.608 1.00 16.98 367 PHE A C 1
ATOM 2795 O O . PHE A 1 367 ? 12.805 4.349 105.156 1.00 17.90 367 PHE A O 1
ATOM 2803 N N . LYS A 1 368 ? 11.543 2.552 1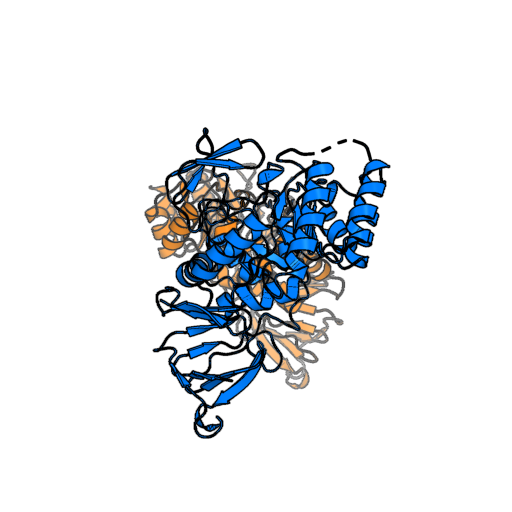04.853 1.00 16.73 368 LYS A N 1
ATOM 2804 C CA . LYS A 1 368 ? 10.523 2.963 105.807 1.00 17.70 368 LYS A CA 1
ATOM 2805 C C . LYS A 1 368 ? 10.770 2.180 107.116 1.00 16.03 368 LYS A C 1
ATOM 2806 O O . LYS A 1 368 ? 10.827 0.961 107.095 1.00 14.59 368 LYS A O 1
ATOM 2812 N N . ILE A 1 369 ? 10.936 2.900 108.219 1.00 15.16 369 ILE A N 1
ATOM 2813 C CA . ILE A 1 369 ? 11.123 2.301 109.537 1.00 15.52 369 ILE A CA 1
ATOM 2814 C C . ILE A 1 369 ? 9.907 1.532 109.942 1.00 14.80 369 ILE A C 1
ATOM 2815 O O . ILE A 1 369 ? 8.776 2.050 109.874 1.00 14.71 369 ILE A O 1
ATOM 2820 N N . THR A 1 370 ? 10.132 0.304 110.369 1.00 14.99 370 THR A N 1
ATOM 2821 C CA . THR A 1 370 ? 9.075 -0.563 110.887 1.00 15.81 370 THR A CA 1
ATOM 2822 C C . THR A 1 370 ? 9.197 -0.896 112.357 1.00 16.22 370 THR A C 1
ATOM 2823 O O . THR A 1 370 ? 8.187 -1.167 113.029 1.00 16.04 370 THR A O 1
ATOM 2827 N N . LYS A 1 371 ? 10.418 -0.939 112.851 1.00 16.31 371 LYS A N 1
ATOM 2828 C CA . LYS A 1 371 ? 10.653 -1.132 114.275 1.00 16.66 371 LYS A CA 1
ATOM 2829 C C . LYS A 1 371 ? 11.858 -0.321 114.723 1.00 15.74 371 LYS A C 1
ATOM 2830 O O . LYS A 1 371 ? 12.814 -0.172 113.964 1.00 14.48 371 LYS A O 1
ATOM 2836 N N . THR A 1 372 ? 11.767 0.214 115.932 1.00 13.99 372 THR A N 1
ATOM 2837 C CA . THR A 1 372 ? 12.929 0.649 116.688 1.00 14.94 372 THR A CA 1
ATOM 2838 C C . THR A 1 372 ? 12.922 0.107 118.127 1.00 14.56 372 THR A C 1
ATOM 2839 O O . THR A 1 372 ? 11.907 0.144 118.825 1.00 16.96 372 THR A O 1
ATOM 2843 N N . ILE A 1 373 ? 14.033 -0.472 118.532 1.00 14.84 373 ILE A N 1
ATOM 2844 C CA . ILE A 1 373 ? 14.147 -1.156 119.822 1.00 14.85 373 ILE A CA 1
ATOM 2845 C C . ILE A 1 373 ? 15.270 -0.463 120.623 1.00 14.91 373 ILE A C 1
ATOM 2846 O O . ILE A 1 373 ? 16.384 -0.306 120.143 1.00 13.92 373 ILE A O 1
ATOM 2851 N N . VAL A 1 374 ? 14.976 -0.098 121.865 1.00 14.53 374 VAL A N 1
ATOM 2852 C CA . VAL A 1 374 ? 15.952 0.561 122.714 1.00 13.88 374 VAL A CA 1
ATOM 2853 C C . VAL A 1 374 ? 16.015 -0.203 124.023 1.00 14.62 374 VAL A C 1
ATOM 2854 O O . VAL A 1 374 ? 14.967 -0.475 124.678 1.00 14.61 374 VAL A O 1
ATOM 2858 N N . ASN A 1 375 ? 17.211 -0.645 124.391 1.00 14.94 375 ASN A N 1
ATOM 2859 C CA . ASN A 1 375 ? 17.398 -1.471 125.588 1.00 15.11 375 ASN A CA 1
ATOM 2860 C C . ASN A 1 375 ? 16.397 -2.614 125.549 1.00 15.52 375 ASN A C 1
ATOM 2861 O O . ASN A 1 375 ? 15.823 -2.966 126.554 1.00 15.26 375 ASN A O 1
ATOM 2866 N N . GLY A 1 376 ? 16.183 -3.205 124.364 1.00 16.44 376 GLY A N 1
ATOM 2867 C CA . GLY A 1 376 ? 15.325 -4.395 124.242 1.00 17.05 376 GLY A CA 1
ATOM 2868 C C . GLY A 1 376 ? 13.820 -4.171 124.151 1.00 18.50 376 GLY A C 1
ATOM 2869 O O . GLY A 1 376 ? 13.054 -5.118 123.890 1.00 17.38 376 GLY A O 1
ATOM 2870 N N . ASN A 1 377 ? 13.385 -2.924 124.370 1.00 19.22 377 ASN A N 1
ATOM 2871 C CA . ASN A 1 377 ? 11.953 -2.567 124.319 1.00 18.88 377 ASN A CA 1
ATOM 2872 C C . ASN A 1 377 ? 11.581 -1.950 122.976 1.00 18.68 377 ASN A C 1
ATOM 2873 O O . ASN A 1 377 ? 12.272 -1.056 122.492 1.00 18.24 377 ASN A O 1
ATOM 2878 N N . GLU A 1 378 ? 10.529 -2.459 122.350 1.00 17.92 378 GLU A N 1
ATOM 2879 C CA . GLU A 1 378 ? 10.008 -1.864 121.139 1.00 19.19 378 GLU A CA 1
ATOM 2880 C C . GLU A 1 378 ? 9.400 -0.461 121.395 1.00 18.99 378 GLU A C 1
ATOM 2881 O O . GLU A 1 378 ? 8.542 -0.320 122.204 1.00 17.13 378 GLU A O 1
ATOM 2887 N N . VAL A 1 379 ? 9.936 0.583 120.757 1.00 18.16 379 VAL A N 1
ATOM 2888 C CA . VAL A 1 379 ? 9.496 1.973 121.023 1.00 19.20 379 VAL A CA 1
ATOM 2889 C C . VAL A 1 379 ? 8.840 2.605 119.806 1.00 19.45 379 VAL A C 1
ATOM 2890 O O . VAL A 1 379 ? 8.275 3.664 119.889 1.00 18.50 379 VAL A O 1
ATOM 2894 N N . VAL A 1 380 ? 8.948 1.938 118.677 1.00 20.35 380 VAL A N 1
ATOM 2895 C CA . VAL A 1 380 ? 8.365 2.347 117.419 1.00 21.92 380 VAL A CA 1
ATOM 2896 C C . VAL A 1 380 ? 7.964 1.040 116.756 1.00 23.52 380 VAL A C 1
ATOM 2897 O O . VAL A 1 380 ? 8.803 0.067 116.658 1.00 21.87 380 VAL A O 1
ATOM 2901 N N . THR A 1 381 ? 6.679 0.989 116.447 1.00 25.38 381 THR A N 1
ATOM 2902 C CA . THR A 1 381 ? 6.063 -0.100 115.665 1.00 27.70 381 THR A CA 1
ATOM 2903 C C . THR A 1 381 ? 5.292 0.541 114.495 1.00 28.61 381 THR A C 1
ATOM 2904 O O . THR A 1 381 ? 4.330 1.273 114.752 1.00 27.95 381 THR A O 1
ATOM 2908 N N . GLN A 1 382 ? 5.721 0.264 113.245 1.00 29.91 382 GLN A N 1
ATOM 2909 C CA . GLN A 1 382 ? 5.068 0.764 112.035 1.00 32.11 382 GLN A CA 1
ATOM 2910 C C . GLN A 1 382 ? 5.053 -0.224 110.862 1.00 32.49 382 GLN A C 1
ATOM 2911 O O . GLN A 1 382 ? 5.623 -1.315 110.908 1.00 32.40 382 GLN A O 1
ATOM 2918 N N . TYR B 1 2 ? 72.256 -7.184 70.445 1.00 31.58 2 TYR B N 1
ATOM 2919 C CA . TYR B 1 2 ? 72.906 -7.196 71.782 1.00 31.98 2 TYR B CA 1
ATOM 2920 C C . TYR B 1 2 ? 71.971 -7.542 72.952 1.00 32.27 2 TYR B C 1
ATOM 2921 O O . TYR B 1 2 ? 70.753 -7.603 72.774 1.00 31.83 2 TYR B O 1
ATOM 2930 N N . ALA B 1 3 ? 72.550 -7.770 74.143 1.00 32.08 3 ALA B N 1
ATOM 2931 C CA . ALA B 1 3 ? 71.765 -8.005 75.361 1.00 31.95 3 ALA B CA 1
ATOM 2932 C C . ALA B 1 3 ? 72.116 -7.045 76.498 1.00 32.11 3 ALA B C 1
ATOM 2933 O O . ALA B 1 3 ? 73.276 -6.756 76.749 1.00 32.52 3 ALA B O 1
ATOM 2935 N N . LEU B 1 4 ? 71.097 -6.549 77.191 1.00 31.57 4 LEU B N 1
ATOM 2936 C CA . LEU B 1 4 ? 71.294 -5.801 78.433 1.00 31.25 4 LEU B CA 1
ATOM 2937 C C . LEU B 1 4 ? 71.158 -6.752 79.624 1.00 31.11 4 LEU B C 1
ATOM 2938 O O . LEU B 1 4 ? 70.136 -7.409 79.768 1.00 30.40 4 LEU B O 1
ATOM 2943 N N . THR B 1 5 ? 72.197 -6.851 80.453 1.00 31.77 5 THR B N 1
ATOM 2944 C CA . THR B 1 5 ? 72.208 -7.813 81.567 1.00 32.82 5 THR B CA 1
ATOM 2945 C C . THR B 1 5 ? 72.725 -7.166 82.840 1.00 33.55 5 THR B C 1
ATOM 2946 O O . THR B 1 5 ? 73.230 -6.030 82.806 1.00 34.66 5 THR B O 1
ATOM 2950 N N . GLN B 1 6 ? 72.648 -7.915 83.940 1.00 33.77 6 GLN B N 1
ATOM 2951 C CA . GLN B 1 6 ? 73.278 -7.560 85.218 1.00 33.98 6 GLN B CA 1
ATOM 2952 C C . GLN B 1 6 ? 72.603 -6.339 85.896 1.00 34.06 6 GLN B C 1
ATOM 2953 O O . GLN B 1 6 ? 73.252 -5.465 86.501 1.00 33.79 6 GLN B O 1
ATOM 2959 N N . GLY B 1 7 ? 71.279 -6.314 85.834 1.00 33.36 7 GLY B N 1
ATOM 2960 C CA . GLY B 1 7 ? 70.522 -5.333 86.591 1.00 33.24 7 GLY B CA 1
ATOM 2961 C C . GLY B 1 7 ? 69.105 -5.770 86.810 1.00 32.91 7 GLY B C 1
ATOM 2962 O O . GLY B 1 7 ? 68.717 -6.875 86.397 1.00 33.69 7 GLY B O 1
ATOM 2963 N N . ARG B 1 8 ? 68.345 -4.886 87.448 1.00 32.29 8 ARG B N 1
ATOM 2964 C CA . ARG B 1 8 ? 66.942 -5.106 87.710 1.00 32.68 8 ARG B CA 1
ATOM 2965 C C . ARG B 1 8 ? 66.143 -4.615 86.515 1.00 31.72 8 ARG B C 1
ATOM 2966 O O . ARG B 1 8 ? 66.120 -3.413 86.241 1.00 31.47 8 ARG B O 1
ATOM 2974 N N . ILE B 1 9 ? 65.448 -5.540 85.856 1.00 30.22 9 ILE B N 1
ATOM 2975 C CA . ILE B 1 9 ? 64.685 -5.214 84.659 1.00 28.48 9 ILE B CA 1
ATOM 2976 C C . ILE B 1 9 ? 63.250 -5.079 85.040 1.00 27.48 9 ILE B C 1
ATOM 2977 O O . ILE B 1 9 ? 62.651 -6.013 85.590 1.00 27.54 9 ILE B O 1
ATOM 2982 N N . PHE B 1 10 ? 62.673 -3.926 84.766 1.00 26.66 10 PHE B N 1
ATOM 2983 C CA . PHE B 1 10 ? 61.225 -3.713 85.029 1.00 26.06 10 PHE B CA 1
ATOM 2984 C C . PHE B 1 10 ? 60.490 -3.773 83.725 1.00 25.88 10 PHE B C 1
ATOM 2985 O O . PHE B 1 10 ? 60.713 -2.922 82.862 1.00 26.30 10 PHE B O 1
ATOM 2993 N N . THR B 1 11 ? 59.620 -4.761 83.556 1.00 25.72 11 THR B N 1
ATOM 2994 C CA . THR B 1 11 ? 58.946 -4.929 82.278 1.00 26.16 11 THR B CA 1
ATOM 2995 C C . THR B 1 11 ? 57.696 -4.056 82.123 1.00 27.83 11 THR B C 1
ATOM 2996 O O . THR B 1 11 ? 57.141 -3.996 81.036 1.00 29.11 11 THR B O 1
ATOM 3000 N N . GLY B 1 12 ? 57.211 -3.445 83.207 1.00 28.51 12 GLY B N 1
ATOM 3001 C CA . GLY B 1 12 ? 55.885 -2.854 83.229 1.00 28.29 12 GLY B CA 1
ATOM 3002 C C . GLY B 1 12 ? 54.897 -3.662 84.030 1.00 29.50 12 GLY B C 1
ATOM 3003 O O . GLY B 1 12 ? 53.919 -3.130 84.579 1.00 28.35 12 GLY B O 1
ATOM 3004 N N . HIS B 1 13 ? 55.158 -4.949 84.158 1.00 29.26 13 HIS B N 1
ATOM 3005 C CA . HIS B 1 13 ? 54.285 -5.802 84.927 1.00 31.00 13 HIS B CA 1
ATOM 3006 C C . HIS B 1 13 ? 54.991 -6.416 86.116 1.00 30.98 13 HIS B C 1
ATOM 3007 O O . HIS B 1 13 ? 54.331 -6.861 87.072 1.00 31.43 13 HIS B O 1
ATOM 3014 N N . GLU B 1 14 ? 56.320 -6.539 86.035 1.00 30.83 14 GLU B N 1
ATOM 3015 C CA . GLU B 1 14 ? 57.086 -7.055 87.168 1.00 30.75 14 GLU B CA 1
ATOM 3016 C C . GLU B 1 14 ? 58.545 -6.641 87.106 1.00 29.03 14 GLU B C 1
ATOM 3017 O O . GLU B 1 14 ? 59.037 -6.156 86.080 1.00 27.09 14 GLU B O 1
ATOM 3023 N N . PHE B 1 15 ? 59.233 -6.795 88.236 1.00 27.99 15 PHE B N 1
ATOM 3024 C CA . PHE B 1 15 ? 60.683 -6.672 88.243 1.00 27.32 15 PHE B CA 1
ATOM 3025 C C . PHE B 1 15 ? 61.252 -8.062 88.115 1.00 27.35 15 PHE B C 1
ATOM 3026 O O . PHE B 1 15 ? 60.746 -8.981 88.787 1.00 25.09 15 PHE B O 1
ATOM 3034 N N . LEU B 1 16 ? 62.328 -8.177 87.329 1.00 27.05 16 LEU B N 1
ATOM 3035 C CA . LEU B 1 16 ? 63.023 -9.451 87.039 1.00 28.61 16 LEU B CA 1
ATOM 3036 C C . LEU B 1 16 ? 64.465 -9.353 87.461 1.00 28.50 16 LEU B C 1
ATOM 3037 O O . LEU B 1 16 ? 65.109 -8.346 87.178 1.00 28.55 16 LEU B O 1
ATOM 3042 N N . ASP B 1 17 ? 64.948 -10.375 88.141 1.00 29.78 17 ASP B N 1
ATOM 3043 C CA . ASP B 1 17 ? 66.377 -10.535 88.467 1.00 31.12 17 ASP B CA 1
ATOM 3044 C C . ASP B 1 17 ? 66.998 -11.645 87.596 1.00 31.26 17 ASP B C 1
ATOM 3045 O O . ASP B 1 17 ? 66.325 -12.567 87.192 1.00 31.74 17 ASP B O 1
ATOM 3050 N N . ASP B 1 18 ? 68.280 -11.519 87.286 1.00 32.17 18 ASP B N 1
ATOM 3051 C CA . ASP B 1 18 ? 69.030 -12.517 86.513 1.00 32.52 18 ASP B CA 1
ATOM 3052 C C . ASP B 1 18 ? 68.348 -12.784 85.179 1.00 31.70 18 ASP B C 1
ATOM 3053 O O . ASP B 1 18 ? 68.314 -13.906 84.690 1.00 31.75 18 ASP B O 1
ATOM 3058 N N . HIS B 1 19 ? 67.825 -11.721 84.594 1.00 30.02 19 HIS B N 1
ATOM 3059 C CA . HIS B 1 19 ? 67.250 -11.783 83.262 1.00 29.25 19 HIS B CA 1
ATOM 3060 C C . HIS B 1 19 ? 68.030 -10.838 82.331 1.00 27.74 19 HIS B C 1
ATOM 3061 O O . HIS B 1 19 ? 68.946 -10.114 82.734 1.00 26.20 19 HIS B O 1
ATOM 3068 N N . ALA B 1 20 ? 67.646 -10.878 81.074 1.00 27.94 20 ALA B N 1
ATOM 3069 C CA . ALA B 1 20 ? 68.274 -10.079 80.039 1.00 28.46 20 ALA B CA 1
ATOM 3070 C C . ALA B 1 20 ? 67.205 -9.540 79.090 1.00 28.46 20 ALA B C 1
ATOM 3071 O O . ALA B 1 20 ? 66.144 -10.148 78.910 1.00 27.76 20 ALA B O 1
ATOM 3073 N N . VAL B 1 21 ? 67.528 -8.416 78.474 1.00 28.21 21 VAL B N 1
ATOM 3074 C CA . VAL B 1 21 ? 66.723 -7.858 77.407 1.00 29.23 21 VAL B CA 1
ATOM 3075 C C . VAL B 1 21 ? 67.578 -7.867 76.150 1.00 29.76 21 VAL B C 1
ATOM 3076 O O . VAL B 1 21 ? 68.580 -7.147 76.066 1.00 29.25 21 VAL B O 1
ATOM 3080 N N . VAL B 1 22 ? 67.147 -8.669 75.176 1.00 30.49 22 VAL B N 1
ATOM 3081 C CA . VAL B 1 22 ? 67.814 -8.831 73.902 1.00 30.76 22 VAL B CA 1
ATOM 3082 C C . VAL B 1 22 ? 67.173 -7.873 72.957 1.00 30.38 22 VAL B C 1
ATOM 3083 O O . VAL B 1 22 ? 65.953 -7.820 72.843 1.00 29.76 22 VAL B O 1
ATOM 3087 N N . ILE B 1 23 ? 68.006 -7.136 72.252 1.00 30.41 23 ILE B N 1
ATOM 3088 C CA . ILE B 1 23 ? 67.553 -6.073 71.381 1.00 29.80 23 ILE B CA 1
ATOM 3089 C C . ILE B 1 23 ? 68.138 -6.296 69.989 1.00 30.28 23 ILE B C 1
ATOM 3090 O O . ILE B 1 23 ? 69.330 -6.616 69.864 1.00 29.70 23 ILE B O 1
ATOM 3095 N N . ALA B 1 24 ? 67.308 -6.136 68.955 1.00 30.31 24 ALA B N 1
ATOM 3096 C CA . ALA B 1 24 ? 67.737 -6.359 67.574 1.00 30.90 24 ALA B CA 1
ATOM 3097 C C . ALA B 1 24 ? 66.842 -5.604 66.624 1.00 31.45 24 ALA B C 1
ATOM 3098 O O . ALA B 1 24 ? 65.609 -5.648 66.771 1.00 31.99 24 ALA B O 1
ATOM 3100 N N . ASP B 1 25 ? 67.450 -4.904 65.663 1.00 31.07 25 ASP B N 1
ATOM 3101 C CA . ASP B 1 25 ? 66.722 -4.129 64.628 1.00 31.22 25 ASP B CA 1
ATOM 3102 C C . ASP B 1 25 ? 65.707 -3.142 65.181 1.00 29.69 25 ASP B C 1
ATOM 3103 O O . ASP B 1 25 ? 64.563 -3.129 64.747 1.00 28.68 25 ASP B O 1
ATOM 3108 N N . GLY B 1 26 ? 66.139 -2.329 66.145 1.00 29.34 26 GLY B N 1
ATOM 3109 C CA . GLY B 1 26 ? 65.290 -1.349 66.808 1.00 28.09 26 GLY B CA 1
ATOM 3110 C C . GLY B 1 26 ? 64.173 -1.863 67.678 1.00 26.93 26 GLY B C 1
ATOM 3111 O O . GLY B 1 26 ? 63.395 -1.066 68.167 1.00 25.35 26 GLY B O 1
ATOM 3112 N N . LEU B 1 27 ? 64.099 -3.178 67.872 1.00 26.87 27 LEU B N 1
ATOM 3113 C CA . LEU B 1 27 ? 63.030 -3.843 68.623 1.00 27.30 27 LEU B CA 1
ATOM 3114 C C . LEU B 1 27 ? 63.573 -4.712 69.792 1.00 27.68 27 LEU B C 1
ATOM 3115 O O . LEU B 1 27 ? 64.706 -5.230 69.751 1.00 27.92 27 LEU B O 1
ATOM 3120 N N . ILE B 1 28 ? 62.771 -4.864 70.839 1.00 27.56 28 ILE B N 1
ATOM 3121 C CA . ILE B 1 28 ? 63.002 -5.901 71.817 1.00 28.34 28 ILE B CA 1
ATOM 3122 C C . ILE B 1 28 ? 62.613 -7.277 71.242 1.00 29.62 28 ILE B C 1
ATOM 3123 O O . ILE B 1 28 ? 61.433 -7.539 70.987 1.00 29.98 28 ILE B O 1
ATOM 3128 N N . LYS B 1 29 ? 63.616 -8.128 71.037 1.00 29.71 29 LYS B N 1
ATOM 3129 C CA . LYS B 1 29 ? 63.413 -9.490 70.521 1.00 31.02 29 LYS B CA 1
ATOM 3130 C C . LYS B 1 29 ? 62.939 -10.442 71.644 1.00 30.75 29 LYS B C 1
ATOM 3131 O O . LYS B 1 29 ? 61.978 -11.223 71.460 1.00 30.34 29 LYS B O 1
ATOM 3137 N N . SER B 1 30 ? 63.567 -10.342 72.818 1.00 30.26 30 SER B N 1
ATOM 3138 C CA . SER B 1 30 ? 63.130 -11.153 73.950 1.00 30.55 30 SER B CA 1
ATOM 3139 C C . SER B 1 30 ? 63.512 -10.581 75.315 1.00 30.89 30 SER B C 1
ATOM 3140 O O . SER B 1 30 ? 64.356 -9.681 75.421 1.00 30.61 30 SER B O 1
ATOM 3143 N N . VAL B 1 31 ? 62.790 -11.042 76.335 1.00 30.51 31 VAL B N 1
ATOM 3144 C CA . VAL B 1 31 ? 63.152 -10.848 77.718 1.00 29.96 31 VAL B CA 1
ATOM 3145 C C . VAL B 1 31 ? 63.217 -12.251 78.291 1.00 30.31 31 VAL B C 1
ATOM 3146 O O . VAL B 1 31 ? 62.211 -12.945 78.359 1.00 29.10 31 VAL B O 1
ATOM 3150 N N . CYS B 1 32 ? 64.412 -12.670 78.677 1.00 31.12 32 CYS B N 1
ATOM 3151 C CA . CYS B 1 32 ? 64.662 -14.061 79.080 1.00 31.95 32 CYS B CA 1
ATOM 3152 C C . CYS B 1 32 ? 65.680 -14.183 80.232 1.00 32.41 32 CYS B C 1
ATOM 3153 O O . CYS B 1 32 ? 66.395 -13.224 80.545 1.00 31.65 32 CYS B O 1
ATOM 3156 N N . PRO B 1 33 ? 65.718 -15.349 80.886 1.00 34.01 33 PRO B N 1
ATOM 3157 C CA . PRO B 1 33 ? 66.819 -15.698 81.804 1.00 34.84 33 PRO B CA 1
ATOM 3158 C C . PRO B 1 33 ? 68.178 -15.610 81.138 1.00 35.52 33 PRO B C 1
ATOM 3159 O O . PRO B 1 33 ? 68.287 -15.981 79.976 1.00 35.41 33 PRO B O 1
ATOM 3163 N N . VAL B 1 34 ? 69.190 -15.122 81.847 1.00 36.72 34 VAL B N 1
ATOM 3164 C CA . VAL B 1 34 ? 70.516 -14.964 81.250 1.00 38.03 34 VAL B CA 1
ATOM 3165 C C . VAL B 1 34 ? 71.072 -16.333 80.801 1.00 38.86 34 VAL B C 1
ATOM 3166 O O . VAL B 1 34 ? 71.873 -16.386 79.879 1.00 38.24 34 VAL B O 1
ATOM 3170 N N . ALA B 1 35 ? 70.628 -17.422 81.433 1.00 39.89 35 ALA B N 1
ATOM 3171 C CA . ALA B 1 35 ? 70.978 -18.776 80.979 1.00 41.16 35 ALA B CA 1
ATOM 3172 C C . ALA B 1 35 ? 70.527 -19.068 79.535 1.00 42.08 35 ALA B C 1
ATOM 3173 O O . ALA B 1 35 ? 71.289 -19.656 78.763 1.00 42.24 35 ALA B O 1
ATOM 3175 N N . GLU B 1 36 ? 69.316 -18.638 79.170 1.00 42.77 36 GLU B N 1
ATOM 3176 C CA . GLU B 1 36 ? 68.775 -18.842 77.820 1.00 43.31 36 GLU B CA 1
ATOM 3177 C C . GLU B 1 36 ? 69.403 -17.936 76.743 1.00 43.98 36 GLU B C 1
ATOM 3178 O O . GLU B 1 36 ? 68.923 -17.929 75.606 1.00 44.47 36 GLU B O 1
ATOM 3184 N N . LEU B 1 37 ? 70.440 -17.165 77.092 1.00 44.42 37 LEU B N 1
ATOM 3185 C CA . LEU B 1 37 ? 71.063 -16.201 76.165 1.00 44.68 37 LEU B CA 1
ATOM 3186 C C . LEU B 1 37 ? 71.880 -16.939 75.068 1.00 45.75 37 LEU B C 1
ATOM 3187 O O . LEU B 1 37 ? 72.627 -17.891 75.384 1.00 45.22 37 LEU B O 1
ATOM 3192 N N . PRO B 1 38 ? 71.748 -16.529 73.794 1.00 46.54 38 PRO B N 1
ATOM 3193 C CA . PRO B 1 38 ? 72.547 -17.135 72.711 1.00 46.96 38 PRO B CA 1
ATOM 3194 C C . PRO B 1 38 ? 74.055 -17.013 72.962 1.00 47.10 38 PRO B C 1
ATOM 3195 O O . PRO B 1 38 ? 74.461 -15.967 73.469 1.00 47.43 38 PRO B O 1
ATOM 3199 N N . PRO B 1 39 ? 74.871 -18.014 72.610 1.00 47.57 39 PRO B N 1
ATOM 3200 C CA . PRO B 1 39 ? 76.331 -17.914 72.820 1.00 47.36 39 PRO B CA 1
ATOM 3201 C C . PRO B 1 39 ? 76.984 -16.876 71.888 1.00 47.07 39 PRO B C 1
ATOM 3202 O O . PRO B 1 39 ? 76.616 -16.747 70.658 1.00 47.69 39 PRO B O 1
ATOM 3206 N N . GLU B 1 40 ? 77.899 -16.102 72.470 1.00 46.49 40 GLU B N 1
ATOM 3207 C CA . GLU B 1 40 ? 78.584 -15.061 71.726 1.00 46.32 40 GLU B CA 1
ATOM 3208 C C . GLU B 1 40 ? 77.762 -13.824 71.375 1.00 45.68 40 GLU B C 1
ATOM 3209 O O . GLU B 1 40 ? 78.300 -12.918 70.727 1.00 45.28 40 GLU B O 1
ATOM 3215 N N . ILE B 1 41 ? 76.479 -13.771 71.766 1.00 45.05 41 ILE B N 1
ATOM 3216 C CA . ILE B 1 41 ? 75.781 -12.501 71.742 1.00 44.33 41 ILE B CA 1
ATOM 3217 C C . ILE B 1 41 ? 76.633 -11.574 72.679 1.00 44.38 41 ILE B C 1
ATOM 3218 O O . ILE B 1 41 ? 77.159 -12.012 73.791 1.00 45.52 41 ILE B O 1
ATOM 3223 N N . GLU B 1 42 ? 76.787 -10.317 72.202 1.00 43.83 42 GLU B N 1
ATOM 3224 C CA . GLU B 1 42 ? 77.368 -9.188 72.978 1.00 42.97 42 GLU B CA 1
ATOM 3225 C C . GLU B 1 42 ? 76.450 -8.808 74.188 1.00 41.12 42 GLU B C 1
ATOM 3226 O O . GLU B 1 42 ? 75.256 -8.647 74.034 1.00 40.33 42 GLU B O 1
ATOM 3232 N N . GLN B 1 43 ? 77.052 -8.712 75.375 1.00 39.55 43 GLN B N 1
ATOM 3233 C CA . GLN B 1 43 ? 76.374 -8.345 76.605 1.00 39.00 43 GLN B CA 1
ATOM 3234 C C . GLN B 1 43 ? 76.843 -6.956 76.998 1.00 38.08 43 GLN B C 1
ATOM 3235 O O . GLN B 1 43 ? 78.042 -6.657 76.947 1.00 37.72 43 GLN B O 1
ATOM 3241 N N . ARG B 1 44 ? 75.897 -6.108 77.375 1.00 36.70 44 ARG B N 1
ATOM 3242 C CA . ARG B 1 44 ? 76.207 -4.782 77.884 1.00 36.13 44 ARG B CA 1
ATOM 3243 C C . ARG B 1 44 ? 75.643 -4.700 79.300 1.00 34.79 44 ARG B C 1
ATOM 3244 O O . ARG B 1 44 ? 74.435 -4.675 79.506 1.00 34.41 44 ARG B O 1
ATOM 3252 N N . SER B 1 45 ? 76.541 -4.689 80.273 1.00 33.46 45 SER B N 1
ATOM 3253 C CA . SER B 1 45 ? 76.165 -4.660 81.673 1.00 32.45 45 SER B CA 1
ATOM 3254 C C . SER B 1 45 ? 75.418 -3.390 82.085 1.00 31.54 45 SER B C 1
ATOM 3255 O O . SER B 1 45 ? 75.758 -2.282 81.717 1.00 30.68 45 SER B O 1
ATOM 3258 N N . LEU B 1 46 ? 74.409 -3.597 82.905 1.00 31.51 46 LEU B N 1
ATOM 3259 C CA . LEU B 1 46 ? 73.634 -2.517 83.489 1.00 31.32 46 LEU B CA 1
ATOM 3260 C C . LEU B 1 46 ? 74.328 -2.027 84.741 1.00 30.92 46 LEU B C 1
ATOM 3261 O O . LEU B 1 46 ? 74.067 -0.924 85.195 1.00 30.76 46 LEU B O 1
ATOM 3266 N N . ASN B 1 47 ? 75.204 -2.862 85.315 1.00 30.44 47 ASN B N 1
ATOM 3267 C CA . ASN B 1 47 ? 75.997 -2.470 86.483 1.00 30.54 47 ASN B CA 1
ATOM 3268 C C . ASN B 1 47 ? 75.117 -2.200 87.708 1.00 29.50 47 ASN B C 1
ATOM 3269 O O . ASN B 1 47 ? 75.326 -1.242 88.458 1.00 26.69 47 ASN B O 1
ATOM 3274 N N . GLY B 1 48 ? 74.114 -3.068 87.878 1.00 29.71 48 GLY B N 1
ATOM 3275 C CA . GLY B 1 48 ? 73.148 -2.968 88.954 1.00 29.13 48 GLY B CA 1
ATOM 3276 C C . GLY B 1 48 ? 72.092 -1.872 88.822 1.00 28.84 48 GLY B C 1
ATOM 3277 O O . GLY B 1 48 ? 71.340 -1.631 89.767 1.00 28.67 48 GLY B O 1
ATOM 3278 N N . ALA B 1 49 ? 72.026 -1.211 87.677 1.00 27.52 49 ALA B N 1
ATOM 3279 C CA . ALA B 1 49 ? 70.979 -0.219 87.432 1.00 27.60 49 ALA B CA 1
ATOM 3280 C C . ALA B 1 49 ? 69.606 -0.875 87.219 1.00 27.46 49 ALA B C 1
ATOM 3281 O O . ALA B 1 49 ? 69.525 -2.065 86.944 1.00 28.68 49 ALA B O 1
ATOM 3283 N N . ILE B 1 50 ? 68.535 -0.098 87.382 1.00 27.09 50 ILE B N 1
ATOM 3284 C CA . ILE B 1 50 ? 67.200 -0.524 87.045 1.00 27.60 50 ILE B CA 1
ATOM 3285 C C . ILE B 1 50 ? 66.923 -0.176 85.580 1.00 27.42 50 ILE B C 1
ATOM 3286 O O . ILE B 1 50 ? 67.197 0.928 85.170 1.00 28.22 50 ILE B O 1
ATOM 3291 N N . LEU B 1 51 ? 66.365 -1.094 84.800 1.00 26.15 51 LEU B N 1
ATOM 3292 C CA . LEU B 1 51 ? 66.061 -0.845 83.386 1.00 25.29 51 LEU B CA 1
ATOM 3293 C C . LEU B 1 51 ? 64.541 -0.747 83.236 1.00 25.37 51 LEU B C 1
ATOM 3294 O O . LEU B 1 51 ? 63.816 -1.599 83.744 1.00 27.25 51 LEU B O 1
ATOM 3299 N N . SER B 1 52 ? 64.071 0.273 82.539 1.00 24.95 52 SER B N 1
ATOM 3300 C CA . SER B 1 52 ? 62.671 0.607 82.401 1.00 23.98 52 SER B CA 1
ATOM 3301 C C . SER B 1 52 ? 62.343 0.837 80.939 1.00 24.12 52 SER B C 1
ATOM 3302 O O . SER B 1 52 ? 63.214 1.235 80.184 1.00 24.32 52 SER B O 1
ATOM 3305 N N . PRO B 1 53 ? 61.088 0.699 80.522 1.00 23.30 53 PRO B N 1
ATOM 3306 C CA . PRO B 1 53 ? 60.693 1.288 79.245 1.00 23.19 53 PRO B CA 1
ATOM 3307 C C . PRO B 1 53 ? 61.077 2.761 79.320 1.00 22.50 53 PRO B C 1
ATOM 3308 O O . PRO B 1 53 ? 61.093 3.325 80.417 1.00 23.01 53 PRO B O 1
ATOM 3312 N N . GLY B 1 54 ? 61.292 3.413 78.171 1.00 22.64 54 GLY B N 1
ATOM 3313 C CA . GLY B 1 54 ? 61.650 4.789 78.172 1.00 20.25 54 GLY B CA 1
ATOM 3314 C C . GLY B 1 54 ? 60.465 5.631 78.616 1.00 19.17 54 GLY B C 1
ATOM 3315 O O . GLY B 1 54 ? 59.287 5.319 78.338 1.00 19.77 54 GLY B O 1
ATOM 3316 N N . PHE B 1 55 ? 60.738 6.705 79.353 1.00 16.75 55 PHE B N 1
ATOM 3317 C CA . PHE B 1 55 ? 59.626 7.500 79.857 1.00 13.54 55 PHE B CA 1
ATOM 3318 C C . PHE B 1 55 ? 58.922 8.238 78.710 1.00 14.62 55 PHE B C 1
ATOM 3319 O O . PHE B 1 55 ? 59.580 8.644 77.703 1.00 16.25 55 PHE B O 1
ATOM 3327 N N . ILE B 1 56 ? 57.586 8.386 78.844 1.00 13.52 56 ILE B N 1
ATOM 3328 C CA . ILE B 1 56 ? 56.698 9.025 77.878 1.00 14.00 56 ILE B CA 1
ATOM 3329 C C . ILE B 1 56 ? 56.024 10.202 78.552 1.00 13.44 56 ILE B C 1
ATOM 3330 O O . ILE B 1 56 ? 55.282 10.038 79.503 1.00 13.46 56 ILE B O 1
ATOM 3335 N N . ASP B 1 57 ? 56.311 11.414 78.101 1.00 14.56 57 ASP B N 1
ATOM 3336 C CA . ASP B 1 57 ? 55.793 12.642 78.725 1.00 12.86 57 ASP B CA 1
ATOM 3337 C C . ASP B 1 57 ? 54.718 13.217 77.820 1.00 14.76 57 ASP B C 1
ATOM 3338 O O . ASP B 1 57 ? 55.045 13.804 76.787 1.00 12.14 57 ASP B O 1
ATOM 3343 N N . VAL B 1 58 ? 53.454 13.115 78.196 1.00 14.55 58 VAL B N 1
ATOM 3344 C CA . VAL B 1 58 ? 52.358 13.580 77.331 1.00 16.95 58 VAL B CA 1
ATOM 3345 C C . VAL B 1 58 ? 51.957 15.052 77.486 1.00 18.79 58 VAL B C 1
ATOM 3346 O O . VAL B 1 58 ? 50.971 15.496 76.879 1.00 20.37 58 VAL B O 1
ATOM 3350 N N . GLN B 1 59 ? 52.739 15.816 78.246 1.00 18.76 59 GLN B N 1
ATOM 3351 C CA . GLN B 1 59 ? 52.451 17.221 78.478 1.00 18.99 59 GLN B CA 1
ATOM 3352 C C . GLN B 1 59 ? 53.765 17.922 78.651 1.00 18.70 59 GLN B C 1
ATOM 3353 O O . GLN B 1 59 ? 54.323 17.930 79.731 1.00 19.11 59 GLN B O 1
ATOM 3359 N N . LEU B 1 60 ? 54.257 18.511 77.582 1.00 18.80 60 LEU B N 1
ATOM 3360 C CA . LEU B 1 60 ? 55.577 19.139 77.556 1.00 20.29 60 LEU B CA 1
ATOM 3361 C C . LEU B 1 60 ? 55.510 20.379 76.630 1.00 20.87 60 LEU B C 1
ATOM 3362 O O . LEU B 1 60 ? 55.152 20.251 75.459 1.00 20.57 60 LEU B O 1
ATOM 3367 N N . ASN B 1 61 ? 55.868 21.547 77.169 1.00 21.28 61 ASN B N 1
ATOM 3368 C CA . ASN B 1 61 ? 55.875 22.807 76.390 1.00 23.39 61 ASN B CA 1
ATOM 3369 C C . ASN B 1 61 ? 57.262 23.140 75.770 1.00 22.66 61 ASN B C 1
ATOM 3370 O O . ASN B 1 61 ? 57.392 23.602 74.597 1.00 23.93 61 ASN B O 1
ATOM 3375 N N . GLY B 1 62 ? 58.304 22.937 76.575 1.00 20.79 62 GLY B N 1
ATOM 3376 C CA . GLY B 1 62 ? 59.670 23.174 76.126 1.00 20.80 62 GLY B CA 1
ATOM 3377 C C . GLY B 1 62 ? 60.730 22.573 77.066 1.00 20.46 62 GLY B C 1
ATOM 3378 O O . GLY B 1 62 ? 60.485 22.294 78.252 1.00 18.71 62 GLY B O 1
ATOM 3379 N N . CYS B 1 63 ? 61.911 22.368 76.509 1.00 18.72 63 CYS B N 1
ATOM 3380 C CA . CYS B 1 63 ? 63.045 21.819 77.258 1.00 19.31 63 CYS B CA 1
ATOM 3381 C C . CYS B 1 63 ? 64.240 22.012 76.377 1.00 19.50 63 CYS B C 1
ATOM 3382 O O . CYS B 1 63 ? 64.075 22.433 75.225 1.00 17.85 63 CYS B O 1
ATOM 3385 N N . GLY B 1 64 ? 65.437 21.805 76.936 1.00 20.70 64 GLY B N 1
ATOM 3386 C CA . GLY B 1 64 ? 66.695 21.955 76.185 1.00 21.81 64 GLY B CA 1
ATOM 3387 C C . GLY B 1 64 ? 66.906 23.376 75.685 1.00 22.35 64 GLY B C 1
ATOM 3388 O O . GLY B 1 64 ? 67.652 23.594 74.738 1.00 22.55 64 GLY B O 1
ATOM 3389 N N . GLY B 1 65 ? 66.238 24.342 76.317 1.00 23.02 65 GLY B N 1
ATOM 3390 C CA . GLY B 1 65 ? 66.383 25.752 75.951 1.00 24.24 65 GLY B CA 1
ATOM 3391 C C . GLY B 1 65 ? 65.483 26.234 74.818 1.00 24.73 65 GLY B C 1
ATOM 3392 O O . GLY B 1 65 ? 65.658 27.339 74.351 1.00 25.52 65 GLY B O 1
ATOM 3393 N N . VAL B 1 66 ? 64.542 25.409 74.350 1.00 24.90 66 VAL B N 1
ATOM 3394 C CA . VAL B 1 66 ? 63.609 25.792 73.301 1.00 25.12 66 VAL B CA 1
ATOM 3395 C C . VAL B 1 66 ? 62.141 25.455 73.668 1.00 27.17 66 VAL B C 1
ATOM 3396 O O . VAL B 1 66 ? 61.891 24.609 74.545 1.00 26.14 66 VAL B O 1
ATOM 3400 N N . GLN B 1 67 ? 61.193 26.181 73.064 1.00 29.02 67 GLN B N 1
ATOM 3401 C CA . GLN B 1 67 ? 59.758 25.851 73.079 1.00 31.10 67 GLN B CA 1
ATOM 3402 C C . GLN B 1 67 ? 59.231 25.756 71.653 1.00 30.79 67 GLN B C 1
ATOM 3403 O O . GLN B 1 67 ? 59.650 26.498 70.767 1.00 29.72 67 GLN B O 1
ATOM 3409 N N . PHE B 1 68 ? 58.249 24.904 71.448 1.00 32.06 68 PHE B N 1
ATOM 3410 C CA . PHE B 1 68 ? 57.607 24.724 70.153 1.00 34.41 68 PHE B CA 1
ATOM 3411 C C . PHE B 1 68 ? 56.506 25.782 70.051 1.00 37.20 68 PHE B C 1
ATOM 3412 O O . PHE B 1 68 ? 55.369 25.438 69.754 1.00 36.56 68 PHE B O 1
ATOM 3420 N N . ASN B 1 69 ? 56.884 27.056 70.243 1.00 41.42 69 ASN B N 1
ATOM 3421 C CA . ASN B 1 69 ? 56.048 28.129 70.873 1.00 45.03 69 ASN B CA 1
ATOM 3422 C C . ASN B 1 69 ? 56.873 29.459 71.085 1.00 47.39 69 ASN B C 1
ATOM 3423 O O . ASN B 1 69 ? 57.997 29.621 70.568 1.00 48.21 69 ASN B O 1
ATOM 3428 N N . ASP B 1 70 ? 56.312 30.416 71.828 1.00 50.02 70 ASP B N 1
ATOM 3429 C CA . ASP B 1 70 ? 56.984 31.713 72.162 1.00 51.46 70 ASP B CA 1
ATOM 3430 C C . ASP B 1 70 ? 57.154 32.697 70.948 1.00 51.33 70 ASP B C 1
ATOM 3431 O O . ASP B 1 70 ? 56.489 33.742 70.928 1.00 51.96 70 ASP B O 1
ATOM 3436 N N . THR B 1 71 ? 58.013 32.385 69.954 1.00 50.96 71 THR B N 1
ATOM 3437 C CA . THR B 1 71 ? 58.106 33.177 68.696 1.00 49.85 71 THR B CA 1
ATOM 3438 C C . THR B 1 71 ? 57.378 32.461 67.514 1.00 48.49 71 THR B C 1
ATOM 3439 O O . THR B 1 71 ? 56.347 31.770 67.700 1.00 48.81 71 THR B O 1
ATOM 3443 N N . ALA B 1 72 ? 57.910 32.603 66.298 1.00 46.02 72 ALA B N 1
ATOM 3444 C CA . ALA B 1 72 ? 57.313 31.920 65.146 1.00 43.96 72 ALA B CA 1
ATOM 3445 C C . ALA B 1 72 ? 58.152 30.725 64.572 1.00 41.61 72 ALA B C 1
ATOM 3446 O O . ALA B 1 72 ? 57.566 29.620 64.280 1.00 39.49 72 ALA B O 1
ATOM 3448 N N . GLU B 1 73 ? 59.479 30.942 64.429 1.00 38.52 73 GLU B N 1
ATOM 3449 C CA . GLU B 1 73 ? 60.388 29.932 63.783 1.00 36.90 73 GLU B CA 1
ATOM 3450 C C . GLU B 1 73 ? 60.653 28.684 64.668 1.00 34.04 73 GLU B C 1
ATOM 3451 O O . GLU B 1 73 ? 61.291 27.681 64.306 1.00 34.42 73 GLU B O 1
ATOM 3457 N N . ALA B 1 74 ? 60.168 28.773 65.876 1.00 31.27 74 ALA B N 1
ATOM 3458 C CA . ALA B 1 74 ? 60.312 27.696 66.792 1.00 28.67 74 ALA B CA 1
ATOM 3459 C C . ALA B 1 74 ? 59.508 26.432 66.349 1.00 25.31 74 ALA B C 1
ATOM 3460 O O . ALA B 1 74 ? 59.845 25.353 66.785 1.00 23.51 74 ALA B O 1
ATOM 3462 N N . VAL B 1 75 ? 58.474 26.580 65.521 1.00 21.31 75 VAL B N 1
ATOM 3463 C CA . VAL B 1 75 ? 57.646 25.442 65.075 1.00 19.77 75 VAL B CA 1
ATOM 3464 C C . VAL B 1 75 ? 58.369 24.774 63.890 1.00 17.51 75 VAL B C 1
ATOM 3465 O O . VAL B 1 75 ? 58.184 25.134 62.723 1.00 15.99 75 VAL B O 1
ATOM 3469 N N . SER B 1 76 ? 59.231 23.804 64.204 1.00 14.70 76 SER B N 1
ATOM 3470 C CA . SER B 1 76 ? 60.111 23.204 63.218 1.00 13.88 76 SER B CA 1
ATOM 3471 C C . SER B 1 76 ? 60.607 21.854 63.641 1.00 14.21 76 SER B C 1
ATOM 3472 O O . SER B 1 76 ? 60.570 21.513 64.819 1.00 12.95 76 SER B O 1
ATOM 3475 N N . VAL B 1 77 ? 61.127 21.118 62.678 1.00 14.76 77 VAL B N 1
ATOM 3476 C CA . VAL B 1 77 ? 61.642 19.796 62.896 1.00 14.91 77 VAL B CA 1
ATOM 3477 C C . VAL B 1 77 ? 62.868 19.892 63.822 1.00 16.64 77 VAL B C 1
ATOM 3478 O O . VAL B 1 77 ? 63.044 19.061 64.700 1.00 15.15 77 VAL B O 1
ATOM 3482 N N . GLU B 1 78 ? 63.706 20.930 63.615 1.00 16.53 78 GLU B N 1
ATOM 3483 C CA . GLU B 1 78 ? 64.833 21.159 64.487 1.00 17.53 78 GLU B CA 1
ATOM 3484 C C . GLU B 1 78 ? 64.418 21.266 65.943 1.00 16.03 78 GLU B C 1
ATOM 3485 O O . GLU B 1 78 ? 65.109 20.764 66.831 1.00 17.23 78 GLU B O 1
ATOM 3491 N N . THR B 1 79 ? 63.357 21.992 66.217 1.00 14.66 79 THR B N 1
ATOM 3492 C CA . THR B 1 79 ? 62.938 22.139 67.597 1.00 15.81 79 THR B CA 1
ATOM 3493 C C . THR B 1 79 ? 62.598 20.783 68.224 1.00 15.12 79 THR B C 1
ATOM 3494 O O . THR B 1 79 ? 62.962 20.498 69.372 1.00 13.69 79 THR B O 1
ATOM 3498 N N . LEU B 1 80 ? 61.864 19.957 67.473 1.00 16.24 80 LEU B N 1
ATOM 3499 C CA . LEU B 1 80 ? 61.445 18.667 67.994 1.00 15.91 80 LEU B CA 1
ATOM 3500 C C . LEU B 1 80 ? 62.659 17.771 68.226 1.00 16.53 80 LEU B C 1
ATOM 3501 O O . LEU B 1 80 ? 62.680 16.967 69.144 1.00 15.91 80 LEU B O 1
ATOM 3506 N N . GLU B 1 81 ? 63.673 17.904 67.373 1.00 17.36 81 GLU B N 1
ATOM 3507 C CA . GLU B 1 81 ? 64.917 17.113 67.502 1.00 17.14 81 GLU B CA 1
ATOM 3508 C C . GLU B 1 81 ? 65.716 17.504 68.774 1.00 17.37 81 GLU B C 1
ATOM 3509 O O . GLU B 1 81 ? 66.157 16.626 69.520 1.00 17.04 81 GLU B O 1
ATOM 3515 N N . ILE B 1 82 ? 65.868 18.815 69.017 1.00 16.38 82 ILE B N 1
ATOM 3516 C CA . ILE B 1 82 ? 66.554 19.338 70.204 1.00 16.67 82 ILE B CA 1
ATOM 3517 C C . ILE B 1 82 ? 65.802 18.905 71.505 1.00 16.26 82 ILE B C 1
ATOM 3518 O O . ILE B 1 82 ? 66.392 18.562 72.497 1.00 15.30 82 ILE B O 1
ATOM 3523 N N . MET B 1 83 ? 64.486 18.969 71.487 1.00 16.35 83 MET B N 1
ATOM 3524 C CA . MET B 1 83 ? 63.691 18.558 72.687 1.00 15.41 83 MET B CA 1
ATOM 3525 C C . MET B 1 83 ? 63.851 17.056 72.984 1.00 15.61 83 MET B C 1
ATOM 3526 O O . MET B 1 83 ? 63.974 16.649 74.160 1.00 14.00 83 MET B O 1
ATOM 3531 N N . GLN B 1 84 ? 63.828 16.248 71.916 1.00 15.60 84 GLN B N 1
ATOM 3532 C CA . GLN B 1 84 ? 64.090 14.782 71.999 1.00 17.33 84 GLN B CA 1
ATOM 3533 C C . GLN B 1 84 ? 65.430 14.525 72.699 1.00 17.11 84 GLN B C 1
ATOM 3534 O O . GLN B 1 84 ? 65.517 13.786 73.666 1.00 15.86 84 GLN B O 1
ATOM 3540 N N . LYS B 1 85 ? 66.467 15.194 72.236 1.00 19.00 85 LYS B N 1
ATOM 3541 C CA . LYS B 1 85 ? 67.818 15.006 72.793 1.00 19.40 85 LYS B CA 1
ATOM 3542 C C . LYS B 1 85 ? 67.920 15.468 74.244 1.00 18.23 85 LYS B C 1
ATOM 3543 O O . LYS B 1 85 ? 68.605 14.842 75.063 1.00 17.70 85 LYS B O 1
ATOM 3549 N N . ALA B 1 86 ? 67.307 16.595 74.567 1.00 18.07 86 ALA B N 1
ATOM 3550 C CA . ALA B 1 86 ? 67.244 16.984 75.960 1.00 18.85 86 ALA B CA 1
ATOM 3551 C C . ALA B 1 86 ? 66.446 15.960 76.848 1.00 18.54 86 ALA B C 1
ATOM 3552 O O . ALA B 1 86 ? 66.932 15.530 77.938 1.00 19.82 86 ALA B O 1
ATOM 3554 N N . ASN B 1 87 ? 65.282 15.517 76.379 1.00 16.50 87 ASN B N 1
ATOM 3555 C CA . ASN B 1 87 ? 64.490 14.523 77.078 1.00 14.94 87 ASN B CA 1
ATOM 3556 C C . ASN B 1 87 ? 65.245 13.246 77.358 1.00 14.72 87 ASN B C 1
ATOM 3557 O O . ASN B 1 87 ? 65.093 12.698 78.433 1.00 13.93 87 ASN B O 1
ATOM 3562 N N . GLU B 1 88 ? 66.057 12.782 76.399 1.00 14.21 88 GLU B N 1
ATOM 3563 C CA . GLU B 1 88 ? 66.799 11.517 76.561 1.00 13.30 88 GLU B CA 1
ATOM 3564 C C . GLU B 1 88 ? 67.735 11.567 77.767 1.00 14.19 88 GLU B C 1
ATOM 3565 O O . GLU B 1 88 ? 67.862 10.541 78.507 1.00 15.10 88 GLU B O 1
ATOM 3571 N N . LYS B 1 89 ? 68.318 12.739 78.043 1.00 13.68 89 LYS B N 1
ATOM 3572 C CA . LYS B 1 89 ? 69.222 12.838 79.192 1.00 15.19 89 LYS B CA 1
ATOM 3573 C C . LYS B 1 89 ? 68.548 12.564 80.553 1.00 15.25 89 LYS B C 1
ATOM 3574 O O . LYS B 1 89 ? 69.234 12.302 81.542 1.00 14.13 89 LYS B O 1
ATOM 3580 N N . SER B 1 90 ? 67.206 12.655 80.590 1.00 13.39 90 SER B N 1
ATOM 3581 C CA . SER B 1 90 ? 66.470 12.471 81.807 1.00 13.22 90 SER B CA 1
ATOM 3582 C C . SER B 1 90 ? 65.547 11.220 81.658 1.00 14.12 90 SER B C 1
ATOM 3583 O O . SER B 1 90 ? 64.591 11.039 82.364 1.00 14.22 90 SER B O 1
ATOM 3586 N N . GLY B 1 91 ? 65.925 10.321 80.744 1.00 14.05 91 GLY B N 1
ATOM 3587 C CA . GLY B 1 91 ? 65.305 9.035 80.568 1.00 13.52 91 GLY B CA 1
ATOM 3588 C C . GLY B 1 91 ? 64.074 9.044 79.718 1.00 12.39 91 GLY B C 1
ATOM 3589 O O . GLY B 1 91 ? 63.411 8.008 79.579 1.00 13.97 91 GLY B O 1
ATOM 3590 N N . CYS B 1 92 ? 63.677 10.217 79.255 1.00 13.08 92 CYS B N 1
ATOM 3591 C CA . CYS B 1 92 ? 62.425 10.334 78.486 1.00 13.11 92 CYS B CA 1
ATOM 3592 C C . CYS B 1 92 ? 62.649 10.178 76.961 1.00 13.14 92 CYS B C 1
ATOM 3593 O O . CYS B 1 92 ? 63.324 11.015 76.340 1.00 12.33 92 CYS B O 1
ATOM 3596 N N . THR B 1 93 ? 62.156 9.060 76.420 1.00 13.05 93 THR B N 1
ATOM 3597 C CA . THR B 1 93 ? 62.281 8.708 74.997 1.00 13.52 93 THR B CA 1
ATOM 3598 C C . THR B 1 93 ? 61.151 9.193 74.068 1.00 14.64 93 THR B C 1
ATOM 3599 O O . THR B 1 93 ? 61.300 9.195 72.843 1.00 14.58 93 THR B O 1
ATOM 3603 N N . ASN B 1 94 ? 60.037 9.607 74.627 1.00 14.39 94 ASN B N 1
ATOM 3604 C CA . ASN B 1 94 ? 58.834 9.911 73.825 1.00 14.70 94 ASN B CA 1
ATOM 3605 C C . ASN B 1 94 ? 58.088 11.029 74.471 1.00 14.39 94 ASN B C 1
ATOM 3606 O O . ASN B 1 94 ? 58.043 11.106 75.707 1.00 14.46 94 ASN B O 1
ATOM 3611 N N . TYR B 1 95 ? 57.556 11.948 73.666 1.00 14.32 95 TYR B N 1
ATOM 3612 C CA . TYR B 1 95 ? 56.813 13.065 74.202 1.00 14.34 95 TYR B CA 1
ATOM 3613 C C . TYR B 1 95 ? 55.845 13.607 73.167 1.00 15.55 95 TYR B C 1
ATOM 3614 O O . TYR B 1 95 ? 55.946 13.238 72.018 1.00 14.11 95 TYR B O 1
ATOM 3623 N N . LEU B 1 96 ? 54.926 14.484 73.610 1.00 15.75 96 LEU B N 1
ATOM 3624 C CA . LEU B 1 96 ? 53.995 15.218 72.733 1.00 16.06 96 LEU B CA 1
ATOM 3625 C C . LEU B 1 96 ? 54.321 16.692 72.927 1.00 16.95 96 LEU B C 1
ATOM 3626 O O . LEU B 1 96 ? 54.115 17.189 73.985 1.00 16.83 96 LEU B O 1
ATOM 3631 N N . PRO B 1 97 ? 54.835 17.396 71.936 1.00 17.44 97 PRO B N 1
ATOM 3632 C CA . PRO B 1 97 ? 55.047 18.831 72.102 1.00 17.87 97 PRO B CA 1
ATOM 3633 C C . PRO B 1 97 ? 53.733 19.599 72.109 1.00 19.06 97 PRO B C 1
ATOM 3634 O O . PRO B 1 97 ? 52.831 19.267 71.295 1.00 19.37 97 PRO B O 1
ATOM 3638 N N . THR B 1 98 ? 53.668 20.629 72.947 1.00 20.64 98 THR B N 1
ATOM 3639 C CA . THR B 1 98 ? 52.526 21.514 73.027 1.00 22.39 98 THR B CA 1
ATOM 3640 C C . THR B 1 98 ? 52.641 22.646 72.040 1.00 23.07 98 THR B C 1
ATOM 3641 O O . THR B 1 98 ? 53.675 23.360 71.952 1.00 24.79 98 THR B O 1
ATOM 3645 N N . LEU B 1 99 ? 51.585 22.821 71.276 1.00 22.93 99 LEU B N 1
ATOM 3646 C CA . LEU B 1 99 ? 51.477 23.978 70.408 1.00 23.98 99 LEU B CA 1
ATOM 3647 C C . LEU B 1 99 ? 50.311 24.780 70.991 1.00 24.72 99 LEU B C 1
ATOM 3648 O O . LEU B 1 99 ? 49.176 24.317 70.906 1.00 22.87 99 LEU B O 1
ATOM 3653 N N . ILE B 1 100 ? 50.609 25.913 71.644 1.00 26.09 100 ILE B N 1
ATOM 3654 C CA . ILE B 1 100 ? 49.552 26.838 72.118 1.00 28.48 100 ILE B CA 1
ATOM 3655 C C . ILE B 1 100 ? 49.361 27.966 71.123 1.00 28.73 100 ILE B C 1
ATOM 3656 O O . ILE B 1 100 ? 50.214 28.858 70.985 1.00 27.92 100 ILE B O 1
ATOM 3661 N N . THR B 1 101 ? 48.238 27.927 70.417 1.00 28.99 101 THR B N 1
ATOM 3662 C CA . THR B 1 101 ? 47.935 28.993 69.488 1.00 28.32 101 THR B CA 1
ATOM 3663 C C . THR B 1 101 ? 46.446 29.097 69.211 1.00 28.56 101 THR B C 1
ATOM 3664 O O . THR B 1 101 ? 45.674 28.147 69.430 1.00 29.03 101 THR B O 1
ATOM 3668 N N . THR B 1 102 ? 46.034 30.265 68.749 1.00 28.12 102 THR B N 1
ATOM 3669 C CA . THR B 1 102 ? 44.698 30.404 68.141 1.00 28.61 102 THR B CA 1
ATOM 3670 C C . THR B 1 102 ? 44.769 30.751 66.640 1.00 27.01 102 THR B C 1
ATOM 3671 O O . THR B 1 102 ? 43.736 31.073 66.022 1.00 28.08 102 THR B O 1
ATOM 3675 N N . SER B 1 103 ? 45.957 30.660 66.044 1.00 24.51 103 SER B N 1
ATOM 3676 C CA . SER B 1 103 ? 46.108 30.891 64.611 1.00 22.70 103 SER B CA 1
ATOM 3677 C C . SER B 1 103 ? 45.919 29.625 63.823 1.00 22.37 103 SER B C 1
ATOM 3678 O O . SER B 1 103 ? 46.736 28.727 63.912 1.00 22.01 103 SER B O 1
ATOM 3681 N N . ASP B 1 104 ? 44.877 29.555 63.000 1.00 23.08 104 ASP B N 1
ATOM 3682 C CA . ASP B 1 104 ? 44.686 28.405 62.096 1.00 23.08 104 ASP B CA 1
ATOM 3683 C C . ASP B 1 104 ? 45.968 28.093 61.292 1.00 22.28 104 ASP B C 1
ATOM 3684 O O . ASP B 1 104 ? 46.426 26.928 61.266 1.00 21.09 104 ASP B O 1
ATOM 3689 N N . GLU B 1 105 ? 46.556 29.130 60.655 1.00 21.24 105 GLU B N 1
ATOM 3690 C CA . GLU B 1 105 ? 47.773 28.973 59.848 1.00 20.32 105 GLU B CA 1
ATOM 3691 C C . GLU B 1 105 ? 48.933 28.351 60.632 1.00 18.91 105 GLU B C 1
ATOM 3692 O O . GLU B 1 105 ? 49.606 27.464 60.141 1.00 17.30 105 GLU B O 1
ATOM 3698 N N . LEU B 1 106 ? 49.133 28.753 61.869 1.00 18.65 106 LEU B N 1
ATOM 3699 C CA . LEU B 1 106 ? 50.193 28.162 62.661 1.00 19.49 106 LEU B CA 1
ATOM 3700 C C . 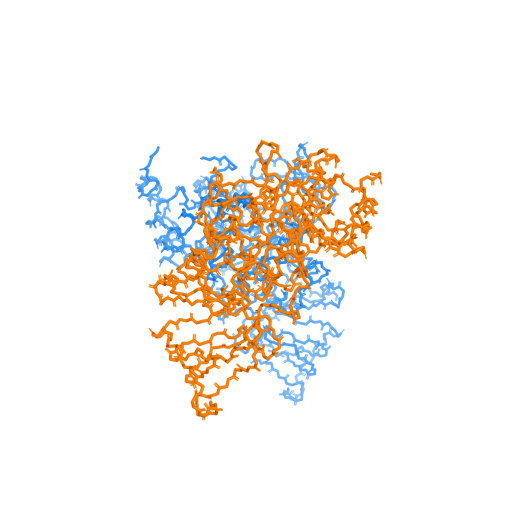LEU B 1 106 ? 49.930 26.697 63.030 1.00 19.52 106 LEU B C 1
ATOM 3701 O O . LEU B 1 106 ? 50.863 25.891 63.215 1.00 19.32 106 LEU B O 1
ATOM 3706 N N . MET B 1 107 ? 48.668 26.353 63.182 1.00 19.63 107 MET B N 1
ATOM 3707 C CA . MET B 1 107 ? 48.306 24.942 63.452 1.00 20.16 107 MET B CA 1
ATOM 3708 C C . MET B 1 107 ? 48.570 24.117 62.190 1.00 19.59 107 MET B C 1
ATOM 3709 O O . MET B 1 107 ? 49.109 22.999 62.230 1.00 19.40 107 MET B O 1
ATOM 3714 N N . LYS B 1 108 ? 48.214 24.695 61.047 1.00 18.39 108 LYS B N 1
ATOM 3715 C CA . LYS B 1 108 ? 48.460 24.021 59.792 1.00 18.44 108 LYS B CA 1
ATOM 3716 C C . LYS B 1 108 ? 49.957 23.793 59.656 1.00 18.24 108 LYS B C 1
ATOM 3717 O O . LYS B 1 108 ? 50.364 22.762 59.108 1.00 17.07 108 LYS B O 1
ATOM 3723 N N . GLN B 1 109 ? 50.769 24.730 60.167 1.00 17.54 109 GLN B N 1
ATOM 3724 C CA . GLN B 1 109 ? 52.218 24.619 60.045 1.00 17.66 109 GLN B CA 1
ATOM 3725 C C . GLN B 1 109 ? 52.709 23.525 60.996 1.00 16.85 109 GLN B C 1
ATOM 3726 O O . GLN B 1 109 ? 53.542 22.725 60.626 1.00 15.78 109 GLN B O 1
ATOM 3732 N N . GLY B 1 110 ? 52.175 23.493 62.211 1.00 17.23 110 GLY B N 1
ATOM 3733 C CA . GLY B 1 110 ? 52.583 22.498 63.206 1.00 17.43 110 GLY B CA 1
ATOM 3734 C C . GLY B 1 110 ? 52.308 21.087 62.668 1.00 18.22 110 GLY B C 1
ATOM 3735 O O . GLY B 1 110 ? 53.145 20.170 62.850 1.00 17.93 110 GLY B O 1
ATOM 3736 N N . VAL B 1 111 ? 51.166 20.930 61.981 1.00 17.83 111 VAL B N 1
ATOM 3737 C CA . VAL B 1 111 ? 50.750 19.644 61.392 1.00 17.96 111 VAL B CA 1
ATOM 3738 C C . VAL B 1 111 ? 51.716 19.166 60.321 1.00 17.90 111 VAL B C 1
ATOM 3739 O O . VAL B 1 111 ? 52.161 18.023 60.346 1.00 17.09 111 VAL B O 1
ATOM 3743 N N . ARG B 1 112 ? 52.065 20.019 59.370 1.00 18.45 112 ARG B N 1
ATOM 3744 C CA . ARG B 1 112 ? 53.020 19.559 58.362 1.00 19.00 112 ARG B CA 1
ATOM 3745 C C . ARG B 1 112 ? 54.417 19.319 58.920 1.00 17.22 112 ARG B C 1
ATOM 3746 O O . ARG B 1 112 ? 55.094 18.368 58.490 1.00 15.17 112 ARG B O 1
ATOM 3754 N N . VAL B 1 113 ? 54.833 20.123 59.917 1.00 15.97 113 VAL B N 1
ATOM 3755 C CA . VAL B 1 113 ? 56.128 19.938 60.589 1.00 16.04 113 VAL B CA 1
ATOM 3756 C C . VAL B 1 113 ? 56.128 18.604 61.336 1.00 16.59 113 VAL B C 1
ATOM 3757 O O . VAL B 1 113 ? 57.101 17.850 61.303 1.00 16.53 113 VAL B O 1
ATOM 3761 N N . MET B 1 114 ? 55.019 18.314 61.998 1.00 16.90 114 MET B N 1
ATOM 3762 C CA . MET B 1 114 ? 54.884 17.042 62.721 1.00 17.60 114 MET B CA 1
ATOM 3763 C C . MET B 1 114 ? 54.979 15.842 61.804 1.00 17.89 114 MET B C 1
ATOM 3764 O O . MET B 1 114 ? 55.754 14.907 62.065 1.00 17.15 114 MET B O 1
ATOM 3769 N N . ARG B 1 115 ? 54.280 15.941 60.684 1.00 18.31 115 ARG B N 1
ATOM 3770 C CA . ARG B 1 115 ? 54.281 14.923 59.637 1.00 19.96 115 ARG B CA 1
ATOM 3771 C C . ARG B 1 115 ? 55.694 14.654 59.095 1.00 20.37 115 ARG B C 1
ATOM 3772 O O . ARG B 1 115 ? 56.090 13.485 58.858 1.00 18.55 115 ARG B O 1
ATOM 3780 N N . GLU B 1 116 ? 56.462 15.735 58.911 1.00 19.93 116 GLU B N 1
ATOM 3781 C CA . GLU B 1 116 ? 57.786 15.612 58.333 1.00 20.80 116 GLU B CA 1
ATOM 3782 C C . GLU B 1 116 ? 58.749 15.012 59.356 1.00 19.95 116 GLU B C 1
ATOM 3783 O O . GLU B 1 116 ? 59.626 14.181 59.056 1.00 19.39 116 GLU B O 1
ATOM 3789 N N . TYR B 1 117 ? 58.601 15.478 60.587 1.00 19.98 117 TYR B N 1
ATOM 3790 C CA . TYR B 1 117 ? 59.359 14.905 61.687 1.00 20.08 117 TYR B CA 1
ATOM 3791 C C . TYR B 1 117 ? 59.090 13.406 61.775 1.00 21.23 117 TYR B C 1
ATOM 3792 O O . TYR B 1 117 ? 60.041 12.613 61.858 1.00 23.11 117 TYR B O 1
ATOM 3801 N N . LEU B 1 118 ? 57.816 13.028 61.734 1.00 20.82 118 LEU B N 1
ATOM 3802 C CA . LEU B 1 118 ? 57.420 11.625 61.914 1.00 22.24 118 LEU B CA 1
ATOM 3803 C C . LEU B 1 118 ? 58.078 10.679 60.860 1.00 23.36 118 LEU B C 1
ATOM 3804 O O . LEU B 1 118 ? 58.466 9.568 61.198 1.00 23.44 118 LEU B O 1
ATOM 3809 N N . ALA B 1 119 ? 58.247 11.145 59.625 1.00 25.05 119 ALA B N 1
ATOM 3810 C CA . ALA B 1 119 ? 58.925 10.370 58.574 1.00 25.45 119 ALA B CA 1
ATOM 3811 C C . ALA B 1 119 ? 60.429 10.236 58.836 1.00 26.59 119 ALA B C 1
ATOM 3812 O O . ALA B 1 119 ? 61.036 9.217 58.494 1.00 27.18 119 ALA B O 1
ATOM 3814 N N . LYS B 1 120 ? 61.025 11.265 59.434 1.00 25.77 120 LYS B N 1
ATOM 3815 C CA . LYS B 1 120 ? 62.458 11.305 59.693 1.00 25.79 120 LYS B CA 1
ATOM 3816 C C . LYS B 1 120 ? 62.822 10.575 61.018 1.00 24.78 120 LYS B C 1
ATOM 3817 O O . LYS B 1 120 ? 63.959 10.103 61.171 1.00 21.90 120 LYS B O 1
ATOM 3823 N N . HIS B 1 121 ? 61.853 10.433 61.953 1.00 23.55 121 HIS B N 1
ATOM 3824 C CA . HIS B 1 121 ? 62.207 10.130 63.351 1.00 22.18 121 HIS B CA 1
ATOM 3825 C C . HIS B 1 121 ? 61.122 9.303 63.999 1.00 22.05 121 HIS B C 1
ATOM 3826 O O . HIS B 1 121 ? 60.269 9.832 64.728 1.00 20.79 121 HIS B O 1
ATOM 3833 N N . PRO B 1 122 ? 61.101 8.019 63.701 1.00 20.20 122 PRO B N 1
ATOM 3834 C CA . PRO B 1 122 ? 60.064 7.162 64.262 1.00 20.49 122 PRO B CA 1
ATOM 3835 C C . PRO B 1 122 ? 60.271 6.890 65.772 1.00 20.06 122 PRO B C 1
ATOM 3836 O O . PRO B 1 122 ? 61.426 6.851 66.246 1.00 20.06 122 PRO B O 1
ATOM 3840 N N . ASN B 1 123 ? 59.147 6.751 66.481 1.00 19.22 123 ASN B N 1
ATOM 3841 C CA . ASN B 1 123 ? 59.106 6.381 67.875 1.00 18.37 123 ASN B CA 1
ATOM 3842 C C . ASN B 1 123 ? 59.833 7.355 68.815 1.00 17.72 123 ASN B C 1
ATOM 3843 O O . ASN B 1 123 ? 60.579 6.927 69.715 1.00 16.92 123 ASN B O 1
ATOM 3848 N N . GLN B 1 124 ? 59.614 8.655 68.608 1.00 16.31 124 GLN B N 1
ATOM 3849 C CA . GLN B 1 124 ? 60.289 9.693 69.387 1.00 15.91 124 GLN B CA 1
ATOM 3850 C C . GLN B 1 124 ? 59.215 10.751 69.801 1.00 16.16 124 GLN B C 1
ATOM 3851 O O . GLN B 1 124 ? 58.387 10.404 70.606 1.00 15.13 124 GLN B O 1
ATOM 3857 N N . ALA B 1 125 ? 59.203 11.989 69.309 1.00 15.21 125 ALA B N 1
ATOM 3858 C CA . ALA B 1 125 ? 58.032 12.903 69.530 1.00 16.00 125 ALA B CA 1
ATOM 3859 C C . ALA B 1 125 ? 56.830 12.263 68.795 1.00 16.65 125 ALA B C 1
ATOM 3860 O O . ALA B 1 125 ? 56.981 11.907 67.626 1.00 17.62 125 ALA B O 1
ATOM 3862 N N . LEU B 1 126 ? 55.731 11.948 69.476 1.00 16.11 126 LEU B N 1
ATOM 3863 C CA . LEU B 1 126 ? 54.765 10.991 68.906 1.00 16.28 126 LEU B CA 1
ATOM 3864 C C . LEU B 1 126 ? 53.663 11.637 68.066 1.00 16.51 126 LEU B C 1
ATOM 3865 O O . LEU B 1 126 ? 53.044 10.978 67.232 1.00 18.64 126 LEU B O 1
ATOM 3870 N N . GLY B 1 127 ? 53.437 12.908 68.282 1.00 16.51 127 GLY B N 1
ATOM 3871 C CA . GLY B 1 127 ? 52.368 13.658 67.634 1.00 16.37 127 GLY B CA 1
ATOM 3872 C C . GLY B 1 127 ? 52.144 14.934 68.401 1.00 15.85 127 GLY B C 1
ATOM 3873 O O . GLY B 1 127 ? 52.720 15.152 69.478 1.00 16.72 127 GLY B O 1
ATOM 3874 N N . LEU B 1 128 ? 51.286 15.773 67.865 1.00 15.87 128 LEU B N 1
ATOM 3875 C CA . LEU B 1 128 ? 51.040 17.101 68.383 1.00 16.50 128 LEU B CA 1
ATOM 3876 C C . LEU B 1 128 ? 50.083 17.079 69.551 1.00 15.64 128 LEU B C 1
ATOM 3877 O O . LEU B 1 128 ? 49.130 16.243 69.600 1.00 16.51 128 LEU B O 1
ATOM 3882 N N . HIS B 1 129 ? 50.343 18.008 70.469 1.00 15.44 129 HIS B N 1
ATOM 3883 C CA . HIS B 1 129 ? 49.401 18.372 71.521 1.00 16.65 129 HIS B CA 1
ATOM 3884 C C . HIS B 1 129 ? 48.984 19.811 71.256 1.00 17.86 129 HIS B C 1
ATOM 3885 O O . HIS B 1 129 ? 49.733 20.763 71.530 1.00 16.90 129 HIS B O 1
ATOM 3892 N N . LEU B 1 130 ? 47.790 19.962 70.734 1.00 18.44 130 LEU B N 1
ATOM 3893 C CA . LEU B 1 130 ? 47.245 21.288 70.474 1.00 22.32 130 LEU B CA 1
ATOM 3894 C C . LEU B 1 130 ? 46.485 21.780 71.707 1.00 23.41 130 LEU B C 1
ATOM 3895 O O . LEU B 1 130 ? 45.576 21.115 72.128 1.00 21.91 130 LEU B O 1
ATOM 3900 N N . GLU B 1 131 ? 46.910 22.912 72.271 1.00 26.77 131 GLU B N 1
ATOM 3901 C CA . GLU B 1 131 ? 46.253 23.550 73.423 1.00 29.63 131 GLU B CA 1
ATOM 3902 C C . GLU B 1 131 ? 45.759 24.914 73.007 1.00 32.38 131 GLU B C 1
ATOM 3903 O O . GLU B 1 131 ? 46.490 25.926 73.059 1.00 33.39 131 GLU B O 1
ATOM 3909 N N . GLY B 1 132 ? 44.499 24.947 72.624 1.00 34.22 132 GLY B N 1
ATOM 3910 C CA . GLY B 1 132 ? 43.949 26.130 72.035 1.00 35.90 132 GLY B CA 1
ATOM 3911 C C . GLY B 1 132 ? 43.093 25.626 70.898 1.00 37.08 132 GLY B C 1
ATOM 3912 O O . GLY B 1 132 ? 43.210 24.451 70.439 1.00 38.05 132 GLY B O 1
ATOM 3913 N N . PRO B 1 133 ? 42.190 26.475 70.459 1.00 37.01 133 PRO B N 1
ATOM 3914 C CA . PRO B 1 133 ? 41.959 27.813 71.021 1.00 36.92 133 PRO B CA 1
ATOM 3915 C C . PRO B 1 133 ? 40.823 27.907 72.065 1.00 36.50 133 PRO B C 1
ATOM 3916 O O . PRO B 1 133 ? 40.642 29.000 72.629 1.00 37.13 133 PRO B O 1
ATOM 3920 N N . TRP B 1 134 ? 40.077 26.818 72.301 1.00 34.71 134 TRP B N 1
ATOM 3921 C CA . TRP B 1 134 ? 38.834 26.856 73.104 1.00 32.93 134 TRP B CA 1
ATOM 3922 C C . TRP B 1 134 ? 39.126 26.672 74.615 1.00 31.73 134 TRP B C 1
ATOM 3923 O O . TRP B 1 134 ? 38.579 25.763 75.241 1.00 29.40 134 TRP B O 1
ATOM 3934 N N . LEU B 1 135 ? 39.979 27.561 75.135 1.00 30.33 135 LEU B N 1
ATOM 3935 C CA . LEU B 1 135 ? 40.461 27.594 76.494 1.00 30.06 135 LEU B CA 1
ATOM 3936 C C . LEU B 1 135 ? 39.738 28.744 77.236 1.00 30.31 135 LEU B C 1
ATOM 3937 O O . LEU B 1 135 ? 39.262 29.684 76.582 1.00 29.99 135 LEU B O 1
ATOM 3942 N N . ASN B 1 136 ? 39.659 28.683 78.576 1.00 28.90 136 ASN B N 1
ATOM 3943 C CA . ASN B 1 136 ? 38.852 29.638 79.364 1.00 29.04 136 ASN B CA 1
ATOM 3944 C C . ASN B 1 136 ? 39.747 30.539 80.204 1.00 29.90 136 ASN B C 1
ATOM 3945 O O . ASN B 1 136 ? 40.329 30.086 81.196 1.00 31.33 136 ASN B O 1
ATOM 3950 N N . ALA B 1 153 ? 35.014 25.476 63.344 1.00 33.22 153 ALA B N 1
ATOM 3951 C CA . ALA B 1 153 ? 34.096 25.073 62.260 1.00 32.70 153 ALA B CA 1
ATOM 3952 C C . ALA B 1 153 ? 34.873 24.457 61.071 1.00 32.65 153 ALA B C 1
ATOM 3953 O O . ALA B 1 153 ? 34.846 23.219 60.833 1.00 32.90 153 ALA B O 1
ATOM 3955 N N . ALA B 1 154 ? 35.575 25.313 60.330 1.00 31.22 154 ALA B N 1
ATOM 3956 C CA . ALA B 1 154 ? 36.585 24.830 59.400 1.00 30.83 154 ALA B CA 1
ATOM 3957 C C . ALA B 1 154 ? 37.655 24.154 60.255 1.00 29.67 154 ALA B C 1
ATOM 3958 O O . ALA B 1 154 ? 38.163 23.060 59.924 1.00 30.97 154 ALA B O 1
ATOM 3960 N N . LEU B 1 155 ? 37.971 24.788 61.384 1.00 27.90 155 LEU B N 1
ATOM 3961 C CA . LEU B 1 155 ? 38.989 24.253 62.297 1.00 25.39 155 LEU B CA 1
ATOM 3962 C C . LEU B 1 155 ? 38.706 22.800 62.676 1.00 24.46 155 LEU B C 1
ATOM 3963 O O . LEU B 1 155 ? 39.575 21.926 62.526 1.00 23.92 155 LEU B O 1
ATOM 3968 N N . VAL B 1 156 ? 37.497 22.495 63.117 1.00 22.64 156 VAL B N 1
ATOM 3969 C CA . VAL B 1 156 ? 37.251 21.135 63.597 1.00 22.97 156 VAL B CA 1
ATOM 3970 C C . VAL B 1 156 ? 37.542 20.033 62.568 1.00 22.15 156 VAL B C 1
ATOM 3971 O O . VAL B 1 156 ? 38.201 19.016 62.862 1.00 21.32 156 VAL B O 1
ATOM 3975 N N . ASP B 1 157 ? 37.017 20.226 61.359 1.00 21.54 157 ASP B N 1
ATOM 3976 C CA . ASP B 1 157 ? 37.157 19.224 60.313 1.00 20.85 157 ASP B CA 1
ATOM 3977 C C . ASP B 1 157 ? 38.648 19.084 59.937 1.00 20.10 157 ASP B C 1
ATOM 3978 O O . ASP B 1 157 ? 39.117 17.965 59.660 1.00 18.16 157 ASP B O 1
ATOM 3983 N N . PHE B 1 158 ? 39.370 20.207 59.957 1.00 19.26 158 PHE B N 1
ATOM 3984 C CA . PHE B 1 158 ? 40.791 20.198 59.614 1.00 19.51 158 PHE B CA 1
ATOM 3985 C C . PHE B 1 158 ? 41.563 19.311 60.600 1.00 18.86 158 PHE B C 1
ATOM 3986 O O . PHE B 1 158 ? 42.346 18.427 60.188 1.00 17.38 158 PHE B O 1
ATOM 3994 N N . LEU B 1 159 ? 41.282 19.521 61.891 1.00 18.25 159 LEU B N 1
ATOM 3995 C CA . LEU B 1 159 ? 41.889 18.736 62.937 1.00 18.56 159 LEU B CA 1
ATOM 3996 C C . LEU B 1 159 ? 41.521 17.293 62.721 1.00 18.42 159 LEU B C 1
ATOM 3997 O O . LEU B 1 159 ? 42.378 16.435 62.748 1.00 15.73 159 LEU B O 1
ATOM 4002 N N . CYS B 1 160 ? 40.253 17.041 62.419 1.00 18.47 160 CYS B N 1
ATOM 4003 C CA . CYS B 1 160 ? 39.786 15.671 62.224 1.00 19.66 160 CYS B CA 1
ATOM 4004 C C . CYS B 1 160 ? 40.536 14.979 61.080 1.00 19.99 160 CYS B C 1
ATOM 4005 O O . CYS B 1 160 ? 41.010 13.811 61.188 1.00 18.87 160 CYS B O 1
ATOM 4008 N N . GLU B 1 161 ? 40.663 15.716 59.985 1.00 19.56 161 GLU B N 1
ATOM 4009 C CA . GLU B 1 161 ? 41.365 15.215 58.822 1.00 21.29 161 GLU B CA 1
ATOM 4010 C C . GLU B 1 161 ? 42.796 14.816 59.167 1.00 20.62 161 GLU B C 1
ATOM 4011 O O . GLU B 1 161 ? 43.341 13.879 58.572 1.00 20.68 161 GLU B O 1
ATOM 4017 N N . ASN B 1 162 ? 43.402 15.540 60.121 1.00 20.34 162 ASN B N 1
ATOM 4018 C CA . ASN B 1 162 ? 44.820 15.402 60.435 1.00 19.57 162 ASN B CA 1
ATOM 4019 C C . ASN B 1 162 ? 45.083 14.688 61.742 1.00 20.84 162 ASN B C 1
ATOM 4020 O O . ASN B 1 162 ? 46.155 14.835 62.375 1.00 20.67 162 ASN B O 1
ATOM 4025 N N . ALA B 1 163 ? 44.103 13.845 62.103 1.00 20.60 163 ALA B N 1
ATOM 4026 C CA . ALA B 1 163 ? 44.136 13.056 63.316 1.00 20.60 163 ALA B CA 1
ATOM 4027 C C . ALA B 1 163 ? 45.340 12.151 63.389 1.00 20.98 163 ALA B C 1
ATOM 4028 O O . ALA B 1 163 ? 45.833 11.895 64.463 1.00 20.84 163 ALA B O 1
ATOM 4030 N N . ASP B 1 164 ? 45.891 11.735 62.264 1.00 22.19 164 ASP B N 1
ATOM 4031 C CA . ASP B 1 164 ? 47.015 10.816 62.311 1.00 23.87 164 ASP B CA 1
ATOM 4032 C C . ASP B 1 164 ? 48.344 11.470 62.818 1.00 23.35 164 ASP B C 1
ATOM 4033 O O . ASP B 1 164 ? 49.293 10.751 63.167 1.00 23.01 164 ASP B O 1
ATOM 4038 N N . VAL B 1 165 ? 48.416 12.805 62.844 1.00 21.53 165 VAL B N 1
ATOM 4039 C CA . VAL B 1 165 ? 49.537 13.458 63.518 1.00 20.53 165 VAL B CA 1
ATOM 4040 C C . VAL B 1 165 ? 49.112 14.385 64.683 1.00 19.44 165 VAL B C 1
ATOM 4041 O O . VAL B 1 165 ? 49.953 15.114 65.224 1.00 20.22 165 VAL B O 1
ATOM 4045 N N . ILE B 1 166 ? 47.830 14.406 65.037 1.00 18.13 166 ILE B N 1
ATOM 4046 C CA . ILE B 1 166 ? 47.388 15.147 66.241 1.00 17.51 166 ILE B CA 1
ATOM 4047 C C . ILE B 1 166 ? 46.953 14.123 67.266 1.00 18.45 166 ILE B C 1
ATOM 4048 O O . ILE B 1 166 ? 45.884 13.499 67.147 1.00 19.55 166 ILE B O 1
ATOM 4053 N N . THR B 1 167 ? 47.784 13.954 68.290 1.00 17.76 167 THR B N 1
ATOM 4054 C CA . THR B 1 167 ? 47.541 12.979 69.351 1.00 17.09 167 THR B CA 1
ATOM 4055 C C . THR B 1 167 ? 46.521 13.500 70.368 1.00 15.75 167 THR B C 1
ATOM 4056 O O . THR B 1 167 ? 45.656 12.760 70.781 1.00 16.78 167 THR B O 1
ATOM 4060 N N . LYS B 1 168 ? 46.634 14.757 70.752 1.00 16.48 168 LYS B N 1
ATOM 4061 C CA . LYS B 1 168 ? 45.926 15.319 71.940 1.00 18.01 168 LYS B CA 1
ATOM 4062 C C . LYS B 1 168 ? 45.487 16.748 71.679 1.00 17.59 168 LYS B C 1
ATOM 4063 O O . LYS B 1 168 ? 46.247 17.556 71.153 1.00 17.86 168 LYS B O 1
ATOM 4069 N N . VAL B 1 169 ? 44.238 17.072 72.013 1.00 16.61 169 VAL B N 1
ATOM 4070 C CA . VAL B 1 169 ? 43.746 18.433 71.936 1.00 16.18 169 VAL B CA 1
ATOM 4071 C C . VAL B 1 169 ? 43.214 18.788 73.320 1.00 15.80 169 VAL B C 1
ATOM 4072 O O . VAL B 1 169 ? 42.298 18.095 73.791 1.00 16.88 169 VAL B O 1
ATOM 4076 N N . THR B 1 170 ? 43.738 19.827 73.969 1.00 14.91 170 THR B N 1
ATOM 4077 C CA . THR B 1 170 ? 43.140 20.256 75.232 1.00 15.41 170 THR B CA 1
ATOM 4078 C C . THR B 1 170 ? 42.174 21.391 74.952 1.00 16.18 170 THR B C 1
ATOM 4079 O O . THR B 1 170 ? 42.529 22.333 74.260 1.00 15.37 170 THR B O 1
ATOM 4083 N N . LEU B 1 171 ? 40.973 21.277 75.508 1.00 15.40 171 LEU B N 1
ATOM 4084 C CA . LEU B 1 171 ? 39.974 22.321 75.475 1.00 16.01 171 LEU B CA 1
ATOM 4085 C C . LEU B 1 171 ? 39.234 22.401 76.834 1.00 15.81 171 LEU B C 1
ATOM 4086 O O . LEU B 1 171 ? 39.309 21.471 77.670 1.00 16.16 171 LEU B O 1
ATOM 4091 N N . ALA B 1 172 ? 38.509 23.496 77.023 1.00 15.74 172 ALA B N 1
ATOM 4092 C CA . ALA B 1 172 ? 37.564 23.674 78.118 1.00 15.74 172 ALA B CA 1
ATOM 4093 C C . ALA B 1 172 ? 36.149 23.221 77.697 1.00 16.01 172 ALA B C 1
ATOM 4094 O O . ALA B 1 172 ? 35.520 23.913 76.904 1.00 15.19 172 ALA B O 1
ATOM 4096 N N . PRO B 1 173 ? 35.597 22.139 78.268 1.00 16.56 173 PRO B N 1
ATOM 4097 C CA . PRO B 1 173 ? 34.303 21.594 77.778 1.00 17.49 173 PRO B CA 1
ATOM 4098 C C . PRO B 1 173 ? 33.096 22.571 77.847 1.00 18.60 173 PRO B C 1
ATOM 4099 O O . PRO B 1 173 ? 32.152 22.470 77.044 1.00 18.59 173 PRO B O 1
ATOM 4103 N N . GLU B 1 174 ? 33.128 23.487 78.806 1.00 19.04 174 GLU B N 1
ATOM 4104 C CA . GLU B 1 174 ? 32.093 24.496 78.954 1.00 19.57 174 GLU B CA 1
ATOM 4105 C C . GLU B 1 174 ? 32.076 25.532 77.810 1.00 20.87 174 GLU B C 1
ATOM 4106 O O . GLU B 1 174 ? 31.116 26.275 77.676 1.00 21.56 174 GLU B O 1
ATOM 4112 N N . MET B 1 175 ? 33.153 25.583 77.017 1.00 22.63 175 MET B N 1
ATOM 4113 C CA . MET B 1 175 ? 33.319 26.517 75.898 1.00 22.81 175 MET B CA 1
ATOM 4114 C C . MET B 1 175 ? 33.038 25.899 74.526 1.00 24.33 175 MET B C 1
ATOM 4115 O O . MET B 1 175 ? 33.257 26.556 73.555 1.00 24.39 175 MET B O 1
ATOM 4120 N N . VAL B 1 176 ? 32.604 24.649 74.423 1.00 26.11 176 VAL B N 1
ATOM 4121 C CA . VAL B 1 176 ? 32.431 24.012 73.129 1.00 27.78 176 VAL B CA 1
ATOM 4122 C C . VAL B 1 176 ? 31.167 23.179 73.130 1.00 27.65 176 VAL B C 1
ATOM 4123 O O . VAL B 1 176 ? 30.811 22.584 74.129 1.00 27.64 176 VAL B O 1
ATOM 4127 N N . PRO B 1 177 ? 30.515 23.097 71.994 1.00 27.18 177 PRO B N 1
ATOM 4128 C CA . PRO B 1 177 ? 29.391 22.173 71.861 1.00 26.64 177 PRO B CA 1
ATOM 4129 C C . PRO B 1 177 ? 29.908 20.759 71.904 1.00 25.40 177 PRO B C 1
ATOM 4130 O O . PRO B 1 177 ? 31.030 20.496 71.476 1.00 23.84 177 PRO B O 1
ATOM 4134 N N . ALA B 1 178 ? 29.046 19.870 72.383 1.00 24.98 178 ALA B N 1
ATOM 4135 C CA . ALA B 1 178 ? 29.352 18.455 72.522 1.00 24.38 178 ALA B CA 1
ATOM 4136 C C . ALA B 1 178 ? 29.780 17.853 71.215 1.00 24.10 178 ALA B C 1
ATOM 4137 O O . ALA B 1 178 ? 30.667 17.002 71.199 1.00 22.34 178 ALA B O 1
ATOM 4139 N N . GLU B 1 179 ? 29.161 18.288 70.110 1.00 23.65 179 GLU B N 1
ATOM 4140 C CA . GLU B 1 179 ? 29.472 17.722 68.799 1.00 23.68 179 GLU B CA 1
ATOM 4141 C C . GLU B 1 179 ? 30.916 17.976 68.353 1.00 22.34 179 GLU B C 1
ATOM 4142 O O . GLU B 1 179 ? 31.494 17.146 67.663 1.00 21.33 179 GLU B O 1
ATOM 4148 N N . VAL B 1 180 ? 31.491 19.118 68.706 1.00 21.12 180 VAL B N 1
ATOM 4149 C CA . VAL B 1 180 ? 32.916 19.344 68.449 1.00 20.95 180 VAL B CA 1
ATOM 4150 C C . VAL B 1 180 ? 33.785 18.298 69.139 1.00 20.75 180 VAL B C 1
ATOM 4151 O O . VAL B 1 180 ? 34.733 17.760 68.525 1.00 19.55 180 VAL B O 1
ATOM 4155 N N . ILE B 1 181 ? 33.482 18.022 70.430 1.00 20.22 181 ILE B N 1
ATOM 4156 C CA . ILE B 1 181 ? 34.244 17.033 71.184 1.00 20.19 181 ILE B CA 1
ATOM 4157 C C . ILE B 1 181 ? 34.096 15.676 70.529 1.00 20.86 181 ILE B C 1
ATOM 4158 O O . ILE B 1 181 ? 35.073 14.941 70.346 1.00 21.27 181 ILE B O 1
ATOM 4163 N N . SER B 1 182 ? 32.875 15.325 70.187 1.00 21.73 182 SER B N 1
ATOM 4164 C CA . SER B 1 182 ? 32.580 13.976 69.626 1.00 22.92 182 SER B CA 1
ATOM 4165 C C . SER B 1 182 ? 33.269 13.713 68.285 1.00 22.19 182 SER B C 1
ATOM 4166 O O . SER B 1 182 ? 33.754 12.600 68.024 1.00 21.09 182 SER B O 1
ATOM 4169 N N . LYS B 1 183 ? 33.307 14.751 67.463 1.00 22.16 183 LYS B N 1
ATOM 4170 C CA . LYS B 1 183 ? 33.906 14.697 66.137 1.00 22.62 183 LYS B CA 1
ATOM 4171 C C . LYS B 1 183 ? 35.404 14.452 66.265 1.00 21.30 183 LYS B C 1
ATOM 4172 O O . LYS B 1 183 ? 35.950 13.606 65.587 1.00 20.34 183 LYS B O 1
ATOM 4178 N N . LEU B 1 184 ? 36.052 15.195 67.154 1.00 21.17 184 LEU B N 1
ATOM 4179 C CA . LEU B 1 184 ? 37.509 14.988 67.455 1.00 20.60 184 LEU B CA 1
ATOM 4180 C C . LEU B 1 184 ? 37.788 13.582 67.915 1.00 20.46 184 LEU B C 1
ATOM 4181 O O . LEU B 1 184 ? 38.710 12.911 67.418 1.00 20.30 184 LEU B O 1
ATOM 4186 N N . ALA B 1 185 ? 36.986 13.101 68.866 1.00 21.70 185 ALA B N 1
ATOM 4187 C CA . ALA B 1 185 ? 37.244 11.782 69.478 1.00 22.28 185 ALA B CA 1
ATOM 4188 C C . ALA B 1 185 ? 37.050 10.613 68.478 1.00 23.47 185 ALA B C 1
ATOM 4189 O O . ALA B 1 185 ? 37.835 9.689 68.416 1.00 23.30 185 ALA B O 1
ATOM 4191 N N . ASN B 1 186 ? 35.989 10.654 67.683 1.00 24.94 186 ASN B N 1
ATOM 4192 C CA . ASN B 1 186 ? 35.781 9.640 66.643 1.00 25.54 186 ASN B CA 1
ATOM 4193 C C . ASN B 1 186 ? 36.821 9.668 65.525 1.00 24.80 186 ASN B C 1
ATOM 4194 O O . ASN B 1 186 ? 37.152 8.632 64.955 1.00 24.02 186 ASN B O 1
ATOM 4199 N N . ALA B 1 187 ? 37.382 10.839 65.225 1.00 24.25 187 ALA B N 1
ATOM 4200 C CA . ALA B 1 187 ? 38.490 10.879 64.280 1.00 23.64 187 ALA B CA 1
ATOM 4201 C C . ALA B 1 187 ? 39.769 10.191 64.865 1.00 23.78 187 ALA B C 1
ATOM 4202 O O . ALA B 1 187 ? 40.653 9.807 64.125 1.00 24.58 187 ALA B O 1
ATOM 4204 N N . GLY B 1 188 ? 39.846 10.024 66.179 1.00 22.77 188 GLY B N 1
ATOM 4205 C CA . GLY B 1 188 ? 40.960 9.315 66.806 1.00 23.40 188 GLY B CA 1
ATOM 4206 C C . GLY B 1 188 ? 41.805 10.157 67.780 1.00 23.22 188 GLY B C 1
ATOM 4207 O O . GLY B 1 188 ? 42.699 9.596 68.454 1.00 25.74 188 GLY B O 1
ATOM 4208 N N . ILE B 1 189 ? 41.523 11.463 67.872 1.00 21.53 189 ILE B N 1
ATOM 4209 C CA . ILE B 1 189 ? 42.247 12.402 68.745 1.00 19.37 189 ILE B CA 1
ATOM 4210 C C . ILE B 1 189 ? 41.834 12.194 70.208 1.00 18.81 189 ILE B C 1
ATOM 4211 O O . ILE B 1 189 ? 40.676 11.929 70.501 1.00 18.21 189 ILE B O 1
ATOM 4216 N N . VAL B 1 190 ? 42.799 12.281 71.128 1.00 18.39 190 VAL B N 1
ATOM 4217 C CA . VAL B 1 190 ? 42.490 12.253 72.557 1.00 18.19 190 VAL B CA 1
ATOM 4218 C C . VAL B 1 190 ? 42.046 13.647 72.879 1.00 16.93 190 VAL B C 1
ATOM 4219 O O . VAL B 1 190 ? 42.803 14.630 72.708 1.00 18.08 190 VAL B O 1
ATOM 4223 N N . VAL B 1 191 ? 40.813 13.735 73.340 1.00 15.47 191 VAL B N 1
ATOM 4224 C CA . VAL B 1 191 ? 40.267 15.003 73.757 1.00 15.47 191 VAL B CA 1
ATOM 4225 C C . VAL B 1 191 ? 40.366 15.123 75.279 1.00 16.13 191 VAL B C 1
ATOM 4226 O O . VAL B 1 191 ? 39.803 14.270 76.018 1.00 16.84 191 VAL B O 1
ATOM 4230 N N . SER B 1 192 ? 41.094 16.151 75.726 1.00 17.01 192 SER B N 1
ATOM 4231 C CA . SER B 1 192 ? 41.470 16.383 77.131 1.00 17.07 192 SER B CA 1
ATOM 4232 C C . SER B 1 192 ? 40.877 17.692 77.700 1.00 16.73 192 SER B C 1
ATOM 4233 O O . SER B 1 192 ? 40.983 18.745 77.103 1.00 16.95 192 SER B O 1
ATOM 4236 N N . ALA B 1 193 ? 40.283 17.621 78.877 1.00 16.55 193 ALA B N 1
ATOM 4237 C CA . ALA B 1 193 ? 39.712 18.817 79.486 1.00 15.70 193 ALA B CA 1
ATOM 4238 C C . ALA B 1 193 ? 40.843 19.523 80.174 1.00 16.06 193 ALA B C 1
ATOM 4239 O O . ALA B 1 193 ? 41.601 18.907 80.931 1.00 17.46 193 ALA B O 1
ATOM 4241 N N . GLY B 1 194 ? 40.992 20.817 79.939 1.00 16.08 194 GLY B N 1
ATOM 4242 C CA . GLY B 1 194 ? 41.933 21.632 80.692 1.00 15.87 194 GLY B CA 1
ATOM 4243 C C . GLY B 1 194 ? 41.731 23.088 80.433 1.00 16.88 194 GLY B C 1
ATOM 4244 O O . GLY B 1 194 ? 40.940 23.463 79.540 1.00 16.03 194 GLY B O 1
ATOM 4245 N N . HIS B 1 195 ? 42.443 23.913 81.206 1.00 18.01 195 HIS B N 1
ATOM 4246 C CA . HIS B 1 195 ? 42.290 25.371 81.202 1.00 18.70 195 HIS B CA 1
ATOM 4247 C C . HIS B 1 195 ? 40.851 25.714 81.136 1.00 17.46 195 HIS B C 1
ATOM 4248 O O . HIS B 1 195 ? 40.367 26.434 80.232 1.00 16.49 195 HIS B O 1
ATOM 4255 N N . SER B 1 196 ? 40.167 25.257 82.170 1.00 16.09 196 SER B N 1
ATOM 4256 C CA . SER B 1 196 ? 38.730 25.230 82.223 1.00 15.51 196 SER B CA 1
ATOM 4257 C C . SER B 1 196 ? 38.224 25.652 83.609 1.00 15.82 196 SER B C 1
ATOM 4258 O O . SER B 1 196 ? 38.877 25.446 84.626 1.00 16.77 196 SER B O 1
ATOM 4261 N N . ASN B 1 197 ? 37.080 26.314 83.630 1.00 16.01 197 ASN B N 1
ATOM 4262 C CA . ASN B 1 197 ? 36.402 26.641 84.850 1.00 16.41 197 ASN B CA 1
ATOM 4263 C C . ASN B 1 197 ? 35.152 25.746 85.006 1.00 16.17 197 ASN B C 1
ATOM 4264 O O . ASN B 1 197 ? 34.185 26.112 85.657 1.00 15.17 197 ASN B O 1
ATOM 4269 N N . ALA B 1 198 ? 35.183 24.556 84.416 1.00 15.14 198 ALA B N 1
ATOM 4270 C CA . ALA B 1 198 ? 33.982 23.765 84.315 1.00 14.89 198 ALA B CA 1
ATOM 4271 C C . ALA B 1 198 ? 33.455 23.338 85.680 1.00 15.46 198 ALA B C 1
ATOM 4272 O O . ALA B 1 198 ? 34.227 22.913 86.524 1.00 13.94 198 ALA B O 1
ATOM 4274 N N . THR B 1 199 ? 32.135 23.400 85.848 1.00 14.75 199 THR B N 1
ATOM 4275 C CA . THR B 1 199 ? 31.500 22.709 86.962 1.00 15.48 199 THR B CA 1
ATOM 4276 C C . THR B 1 199 ? 31.550 21.197 86.749 1.00 14.74 199 THR B C 1
ATOM 4277 O O . THR B 1 199 ? 31.847 20.728 85.672 1.00 15.36 199 THR B O 1
ATOM 4281 N N . LEU B 1 200 ? 31.191 20.446 87.778 1.00 15.65 200 LEU B N 1
ATOM 4282 C CA . LEU B 1 200 ? 31.063 19.011 87.674 1.00 16.64 200 LEU B CA 1
ATOM 4283 C C . LEU B 1 200 ? 30.087 18.618 86.591 1.00 17.88 200 LEU B C 1
ATOM 4284 O O . LEU B 1 200 ? 30.383 17.745 85.764 1.00 17.81 200 LEU B O 1
ATOM 4289 N N . LYS B 1 201 ? 28.961 19.302 86.522 1.00 17.84 201 LYS B N 1
ATOM 4290 C CA . LYS B 1 201 ? 27.959 18.961 85.531 1.00 18.20 201 LYS B CA 1
ATOM 4291 C C . LYS B 1 201 ? 28.551 19.210 84.129 1.00 17.13 201 LYS B C 1
ATOM 4292 O O . LYS B 1 201 ? 28.405 18.377 83.239 1.00 15.91 201 LYS B O 1
ATOM 4298 N N . GLU B 1 202 ? 29.192 20.357 83.929 1.00 16.57 202 GLU B N 1
ATOM 4299 C CA . GLU B 1 202 ? 29.819 20.666 82.617 1.00 15.35 202 GLU B CA 1
ATOM 4300 C C . GLU B 1 202 ? 30.916 19.638 82.251 1.00 15.24 202 GLU B C 1
ATOM 4301 O O . GLU B 1 202 ? 31.040 19.210 81.126 1.00 14.33 202 GLU B O 1
ATOM 4307 N N . ALA B 1 203 ? 31.640 19.177 83.236 1.00 15.86 203 ALA B N 1
ATOM 4308 C CA . ALA B 1 203 ? 32.732 18.223 83.016 1.00 16.59 203 ALA B CA 1
ATOM 4309 C C . ALA B 1 203 ? 32.186 16.907 82.597 1.00 17.15 203 ALA B C 1
ATOM 4310 O O . ALA B 1 203 ? 32.641 16.302 81.618 1.00 15.66 203 ALA B O 1
ATOM 4312 N N . LYS B 1 204 ? 31.187 16.449 83.342 1.00 18.43 204 LYS B N 1
ATOM 4313 C CA . LYS B 1 204 ? 30.543 15.209 83.025 1.00 18.08 204 LYS B CA 1
ATOM 4314 C C . LYS B 1 204 ? 29.901 15.258 81.629 1.00 18.01 204 LYS B C 1
ATOM 4315 O O . LYS B 1 204 ? 29.889 14.224 80.947 1.00 16.03 204 LYS B O 1
ATOM 4321 N N . ALA B 1 205 ? 29.385 16.430 81.174 1.00 17.80 205 ALA B N 1
ATOM 4322 C CA . ALA B 1 205 ? 28.806 16.498 79.822 1.00 17.75 205 ALA B CA 1
ATOM 4323 C C . ALA B 1 205 ? 29.955 16.357 78.783 1.00 17.60 205 ALA B C 1
ATOM 4324 O O . ALA B 1 205 ? 29.811 15.662 77.763 1.00 16.28 205 ALA B O 1
ATOM 4326 N N . GLY B 1 206 ? 31.102 16.974 79.056 1.00 16.98 206 GLY B N 1
ATOM 4327 C CA . GLY B 1 206 ? 32.284 16.821 78.203 1.00 16.83 206 GLY B CA 1
ATOM 4328 C C . GLY B 1 206 ? 32.771 15.364 78.072 1.00 15.87 206 GLY B C 1
ATOM 4329 O O . GLY B 1 206 ? 33.107 14.889 76.993 1.00 15.30 206 GLY B O 1
ATOM 4330 N N . PHE B 1 207 ? 32.819 14.649 79.182 1.00 17.15 207 PHE B N 1
ATOM 4331 C CA . PHE B 1 207 ? 33.182 13.222 79.197 1.00 17.23 207 PHE B CA 1
ATOM 4332 C C . PHE B 1 207 ? 32.172 12.418 78.334 1.00 17.81 207 PHE B C 1
ATOM 4333 O O . PHE B 1 207 ? 32.553 11.604 77.508 1.00 17.28 207 PHE B O 1
ATOM 4341 N N . ARG B 1 208 ? 30.877 12.604 78.558 1.00 18.83 208 ARG B N 1
ATOM 4342 C CA . ARG B 1 208 ? 29.915 11.810 77.796 1.00 20.06 208 ARG B CA 1
ATOM 4343 C C . ARG B 1 208 ? 30.075 12.061 76.290 1.00 19.42 208 ARG B C 1
ATOM 4344 O O . ARG B 1 208 ? 29.771 11.200 75.459 1.00 20.38 208 ARG B O 1
ATOM 4352 N N . ALA B 1 209 ? 30.504 13.262 75.941 1.00 19.28 209 ALA B N 1
ATOM 4353 C CA . ALA B 1 209 ? 30.702 13.632 74.558 1.00 18.89 209 ALA B CA 1
ATOM 4354 C C . ALA B 1 209 ? 31.941 12.958 73.921 1.00 19.86 209 ALA B C 1
ATOM 4355 O O . ALA B 1 209 ? 32.048 12.940 72.676 1.00 19.36 209 ALA B O 1
ATOM 4357 N N . GLY B 1 210 ? 32.871 12.446 74.749 1.00 19.36 210 GLY B N 1
ATOM 4358 C CA . GLY B 1 210 ? 34.125 11.828 74.290 1.00 18.52 210 GLY B CA 1
ATOM 4359 C C . GLY B 1 210 ? 35.494 12.275 74.870 1.00 17.78 210 GLY B C 1
ATOM 4360 O O . GLY B 1 210 ? 36.565 11.760 74.431 1.00 15.73 210 GLY B O 1
ATOM 4361 N N . ILE B 1 211 ? 35.495 13.191 75.845 1.00 17.25 211 ILE B N 1
ATOM 4362 C CA . ILE B 1 211 ? 36.720 13.526 76.553 1.00 17.32 211 ILE B CA 1
ATOM 4363 C C . ILE B 1 211 ? 37.185 12.274 77.327 1.00 16.15 211 ILE B C 1
ATOM 4364 O O . ILE B 1 211 ? 36.400 11.638 78.014 1.00 16.54 211 ILE B O 1
ATOM 4369 N N . THR B 1 212 ? 38.432 11.883 77.161 1.00 15.41 212 THR B N 1
ATOM 4370 C CA . THR B 1 212 ? 38.980 10.722 77.886 1.00 15.62 212 THR B CA 1
ATOM 4371 C C . THR B 1 212 ? 40.194 11.087 78.745 1.00 15.45 212 THR B C 1
ATOM 4372 O O . THR B 1 212 ? 40.753 10.227 79.432 1.00 16.47 212 THR B O 1
ATOM 4376 N N . PHE B 1 213 ? 40.610 12.336 78.724 1.00 15.21 213 PHE B N 1
ATOM 4377 C CA . PHE B 1 213 ? 41.839 12.723 79.406 1.00 15.06 213 PHE B CA 1
ATOM 4378 C C . PHE B 1 213 ? 41.636 14.076 80.064 1.00 15.20 213 PHE B C 1
ATOM 4379 O O . PHE B 1 213 ? 40.721 14.812 79.678 1.00 15.91 213 PHE B O 1
ATOM 4387 N N . ALA B 1 214 ? 42.497 14.423 81.029 1.00 14.16 214 ALA B N 1
ATOM 4388 C CA . ALA B 1 214 ? 42.539 15.745 81.567 1.00 14.44 214 ALA B CA 1
ATOM 4389 C C . ALA B 1 214 ? 43.964 16.152 81.768 1.00 14.72 214 ALA B C 1
ATOM 4390 O O . ALA B 1 214 ? 44.790 15.375 82.239 1.00 15.49 214 ALA B O 1
ATOM 4392 N N . THR B 1 215 ? 44.192 17.415 81.491 1.00 14.50 215 THR B N 1
ATOM 4393 C CA . THR B 1 215 ? 45.498 18.009 81.420 1.00 14.82 215 THR B CA 1
ATOM 4394 C C . THR B 1 215 ? 45.850 18.630 82.773 1.00 14.43 215 THR B C 1
ATOM 4395 O O . THR B 1 215 ? 45.157 19.525 83.260 1.00 14.98 215 THR B O 1
ATOM 4399 N N . HIS B 1 216 ? 46.915 18.096 83.345 1.00 15.76 216 HIS B N 1
ATOM 4400 C CA . HIS B 1 216 ? 47.516 18.435 84.651 1.00 14.42 216 HIS B CA 1
ATOM 4401 C C . HIS B 1 216 ? 46.518 18.746 85.763 1.00 15.74 216 HIS B C 1
ATOM 4402 O O . HIS B 1 216 ? 46.254 19.902 86.085 1.00 15.30 216 HIS B O 1
ATOM 4409 N N . LEU B 1 217 ? 45.979 17.647 86.298 1.00 15.15 217 LEU B N 1
ATOM 4410 C CA . LEU B 1 217 ? 45.002 17.629 87.412 1.00 14.70 217 LEU B CA 1
ATOM 4411 C C . LEU B 1 217 ? 45.326 18.609 88.461 1.00 14.95 217 LEU B C 1
ATOM 4412 O O . LEU B 1 217 ? 46.452 18.699 88.866 1.00 13.27 217 LEU B O 1
ATOM 4417 N N . TYR B 1 218 ? 44.284 19.369 88.845 1.00 15.13 218 TYR B N 1
ATOM 4418 C CA . TYR B 1 218 ? 44.298 20.444 89.818 1.00 16.24 218 TYR B CA 1
ATOM 4419 C C . TYR B 1 218 ? 44.755 21.792 89.262 1.00 17.52 218 TYR B C 1
ATOM 4420 O O . TYR B 1 218 ? 44.217 22.799 89.660 1.00 20.55 218 TYR B O 1
ATOM 4429 N N . ASN B 1 219 ? 45.699 21.821 88.325 1.00 17.95 219 ASN B N 1
ATOM 4430 C CA . ASN B 1 219 ? 46.229 23.079 87.812 1.00 18.65 219 ASN B CA 1
ATOM 4431 C C . ASN B 1 219 ? 45.408 23.580 86.609 1.00 17.57 219 ASN B C 1
ATOM 4432 O O . ASN B 1 219 ? 45.074 22.824 85.699 1.00 17.36 219 ASN B O 1
ATOM 4437 N N . ALA B 1 220 ? 45.099 24.868 86.644 1.00 17.70 220 ALA B N 1
ATOM 4438 C CA . ALA B 1 220 ? 44.197 25.534 85.718 1.00 18.12 220 ALA B CA 1
ATOM 4439 C C . ALA B 1 220 ? 42.805 24.900 85.664 1.00 18.07 220 ALA B C 1
ATOM 4440 O O . ALA B 1 220 ? 42.218 24.731 84.605 1.00 19.09 220 ALA B O 1
ATOM 4442 N N . MET B 1 221 ? 42.302 24.537 86.829 1.00 18.50 221 MET B N 1
ATOM 4443 C CA . MET B 1 221 ? 40.955 24.002 87.007 1.00 18.03 221 MET B CA 1
ATOM 4444 C C . MET B 1 221 ? 40.390 24.697 88.264 1.00 16.83 221 MET B C 1
ATOM 4445 O O . MET B 1 221 ? 41.138 25.264 89.044 1.00 15.61 221 MET B O 1
ATOM 4450 N N . PRO B 1 222 ? 39.092 24.574 88.521 1.00 15.33 222 PRO B N 1
ATOM 4451 C CA . PRO B 1 222 ? 38.526 25.142 89.741 1.00 14.99 222 PRO B CA 1
ATOM 4452 C C . PRO B 1 222 ? 39.018 24.443 90.981 1.00 14.78 222 PRO B C 1
ATOM 4453 O O . PRO B 1 222 ? 39.409 23.285 90.955 1.00 14.72 222 PRO B O 1
ATOM 4457 N N . TYR B 1 223 ? 38.996 25.152 92.076 1.00 14.31 223 TYR B N 1
ATOM 4458 C CA . TYR B 1 223 ? 39.147 24.484 93.334 1.00 15.83 223 TYR B CA 1
ATOM 4459 C C . TYR B 1 223 ? 37.979 23.534 93.572 1.00 15.04 223 TYR B C 1
ATOM 4460 O O . TYR B 1 223 ? 36.933 23.597 92.891 1.00 14.83 223 TYR B O 1
ATOM 4476 N N . ILE B 1 224 ? 38.153 22.659 94.540 1.00 14.39 224 ILE B N 1
ATOM 4477 C CA . ILE B 1 224 ? 37.082 21.710 94.941 1.00 13.77 224 ILE B CA 1
ATOM 4478 C C . ILE B 1 224 ? 36.441 22.281 96.249 1.00 12.71 224 ILE B C 1
ATOM 4479 O O . ILE B 1 224 ? 37.140 22.526 97.209 1.00 12.36 224 ILE B O 1
ATOM 4484 N N . THR B 1 225 ? 35.144 22.572 96.219 1.00 11.46 225 THR B N 1
ATOM 4485 C CA . THR B 1 225 ? 34.347 22.875 97.395 1.00 11.31 225 THR B CA 1
ATOM 4486 C C . THR B 1 225 ? 33.318 21.782 97.671 1.00 11.60 225 THR B C 1
ATOM 4487 O O . THR B 1 225 ? 33.029 20.950 96.800 1.00 11.99 225 THR B O 1
ATOM 4491 N N . GLY B 1 226 ? 32.730 21.823 98.869 1.00 11.74 226 GLY B N 1
ATOM 4492 C CA . GLY B 1 226 ? 31.808 20.795 99.314 1.00 10.44 226 GLY B CA 1
ATOM 4493 C C . GLY B 1 226 ? 30.653 20.649 98.309 1.00 11.30 226 GLY B C 1
ATOM 4494 O O . GLY B 1 226 ? 30.240 19.556 97.925 1.00 9.14 226 GLY B O 1
ATOM 4495 N N . ARG B 1 227 ? 30.075 21.790 97.926 1.00 11.41 227 ARG B N 1
ATOM 4496 C CA . ARG B 1 227 ? 28.935 21.805 97.034 1.00 11.88 227 ARG B CA 1
ATOM 4497 C C . ARG B 1 227 ? 29.304 21.763 95.562 1.00 11.38 227 ARG B C 1
ATOM 4498 O O . ARG B 1 227 ? 28.465 21.387 94.762 1.00 9.95 227 ARG B O 1
ATOM 4506 N N . GLU B 1 228 ? 30.503 22.191 95.218 1.00 12.05 228 GLU B N 1
ATOM 4507 C CA . GLU B 1 228 ? 30.902 22.313 93.809 1.00 13.63 228 GLU B CA 1
ATOM 4508 C C . GLU B 1 228 ? 32.262 21.650 93.611 1.00 12.30 228 GLU B C 1
ATOM 4509 O O . GLU B 1 228 ? 33.318 22.295 93.747 1.00 12.06 228 GLU B O 1
ATOM 4515 N N . PRO B 1 229 ? 32.240 20.368 93.295 1.00 10.30 229 PRO B N 1
ATOM 4516 C CA . PRO B 1 229 ? 33.477 19.623 93.055 1.00 11.16 229 PRO B CA 1
ATOM 4517 C C . PRO B 1 229 ? 34.308 20.132 91.852 1.00 10.41 229 PRO B C 1
ATOM 4518 O O . PRO B 1 229 ? 35.511 20.042 91.871 1.00 11.38 229 PRO B O 1
ATOM 4522 N N . GLY B 1 230 ? 33.634 20.704 90.865 1.00 10.51 230 GLY B N 1
ATOM 4523 C CA . GLY B 1 230 ? 34.248 21.280 89.682 1.00 10.19 230 GLY B CA 1
ATOM 4524 C C . GLY B 1 230 ? 34.863 20.191 88.846 1.00 11.71 230 GLY B C 1
ATOM 4525 O O . GLY B 1 230 ? 34.647 19.003 89.086 1.00 11.01 230 GLY B O 1
ATOM 4526 N N . LEU B 1 231 ? 35.679 20.583 87.878 1.00 11.66 231 LEU B N 1
ATOM 4527 C CA . LEU B 1 231 ? 36.314 19.603 86.978 1.00 11.44 231 LEU B CA 1
ATOM 4528 C C . LEU B 1 231 ? 37.231 18.619 87.657 1.00 11.77 231 LEU B C 1
ATOM 4529 O O . LEU B 1 231 ? 37.279 17.456 87.284 1.00 12.17 231 LEU B O 1
ATOM 4534 N N . ALA B 1 232 ? 38.028 19.109 88.595 1.00 12.32 232 ALA B N 1
ATOM 4535 C CA . ALA B 1 232 ? 38.976 18.278 89.303 1.00 11.92 232 ALA B CA 1
ATOM 4536 C C . ALA B 1 232 ? 38.241 17.154 90.087 1.00 12.98 232 ALA B C 1
ATOM 4537 O O . ALA B 1 232 ? 38.623 15.971 90.057 1.00 13.60 232 ALA B O 1
ATOM 4539 N N . GLY B 1 233 ? 37.181 17.538 90.765 1.00 13.36 233 GLY B N 1
ATOM 4540 C CA . GLY B 1 233 ? 36.374 16.577 91.511 1.00 14.15 233 GLY B CA 1
ATOM 4541 C C . GLY B 1 233 ? 35.690 15.597 90.595 1.00 12.82 233 GLY B C 1
ATOM 4542 O O . GLY B 1 233 ? 35.545 14.413 90.916 1.00 14.60 233 GLY B O 1
ATOM 4543 N N . ALA B 1 234 ? 35.241 16.083 89.450 1.00 13.00 234 ALA B N 1
ATOM 4544 C CA . ALA B 1 234 ? 34.640 15.215 88.424 1.00 12.30 234 ALA B CA 1
ATOM 4545 C C . ALA B 1 234 ? 35.630 14.193 87.897 1.00 13.25 234 ALA B C 1
ATOM 4546 O O . ALA B 1 234 ? 35.266 13.042 87.732 1.00 12.70 234 ALA B O 1
ATOM 4548 N N . ILE B 1 235 ? 36.848 14.630 87.559 1.00 12.22 235 ILE B N 1
ATOM 4549 C CA . ILE B 1 235 ? 37.843 13.736 87.071 1.00 12.61 235 ILE B CA 1
ATOM 4550 C C . ILE B 1 235 ? 38.144 12.639 88.117 1.00 14.09 235 ILE B C 1
ATOM 4551 O O . ILE B 1 235 ? 38.321 11.482 87.763 1.00 14.66 235 ILE B O 1
ATOM 4556 N N . LEU B 1 236 ? 38.203 13.024 89.396 1.00 14.51 236 LEU B N 1
ATOM 4557 C CA . LEU B 1 236 ? 38.499 12.081 90.488 1.00 14.04 236 LEU B CA 1
ATOM 4558 C C . LEU B 1 236 ? 37.398 11.035 90.586 1.00 14.19 236 LEU B C 1
ATOM 4559 O O . LEU B 1 236 ? 37.654 9.840 90.890 1.00 14.32 236 LEU B O 1
ATOM 4564 N N . ASP B 1 237 ? 36.184 11.446 90.316 1.00 11.65 237 ASP B N 1
ATOM 4565 C CA . ASP B 1 237 ? 35.047 10.579 90.460 1.00 14.15 237 ASP B CA 1
ATOM 4566 C C . ASP B 1 237 ? 34.717 9.810 89.175 1.00 15.15 237 ASP B C 1
ATOM 4567 O O . ASP B 1 237 ? 33.815 9.039 89.182 1.00 17.79 237 ASP B O 1
ATOM 4572 N N . GLU B 1 238 ? 35.423 10.049 88.080 1.00 15.53 238 GLU B N 1
ATOM 4573 C CA . GLU B 1 238 ? 35.143 9.352 86.837 1.00 16.91 238 GLU B CA 1
ATOM 4574 C C . GLU B 1 238 ? 36.275 8.355 86.511 1.00 16.33 238 GLU B C 1
ATOM 4575 O O . GLU B 1 238 ? 37.318 8.757 86.017 1.00 14.84 238 GLU B O 1
ATOM 4581 N N . ALA B 1 239 ? 36.032 7.083 86.807 1.00 16.95 239 ALA B N 1
ATOM 4582 C CA . ALA B 1 239 ? 37.047 6.000 86.760 1.00 18.18 239 ALA B CA 1
ATOM 4583 C C . ALA B 1 239 ? 37.770 5.889 85.440 1.00 17.79 239 ALA B C 1
ATOM 4584 O O . ALA B 1 239 ? 38.949 5.592 85.433 1.00 16.11 239 ALA B O 1
ATOM 4586 N N . ASP B 1 240 ? 37.067 6.134 84.323 1.00 18.18 240 ASP B N 1
ATOM 4587 C CA . ASP B 1 240 ? 37.621 5.925 83.034 1.00 19.45 240 ASP B CA 1
ATOM 4588 C C . ASP B 1 240 ? 38.415 7.104 82.451 1.00 18.25 240 ASP B C 1
ATOM 4589 O O . ASP B 1 240 ? 38.940 6.962 81.393 1.00 18.26 240 ASP B O 1
ATOM 4594 N N . ILE B 1 241 ? 38.565 8.228 83.163 1.00 16.47 241 ILE B N 1
ATOM 4595 C CA . ILE B 1 241 ? 39.267 9.381 82.652 1.00 15.20 241 ILE B CA 1
ATOM 4596 C C . ILE B 1 241 ? 40.728 9.335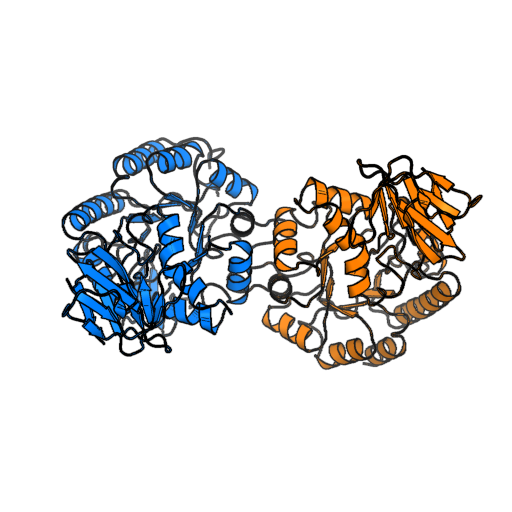 83.103 1.00 16.02 241 ILE B C 1
ATOM 4597 O O . ILE B 1 241 ? 41.015 9.277 84.325 1.00 16.55 241 ILE B O 1
ATOM 4602 N N . TYR B 1 242 ? 41.646 9.274 82.132 1.00 15.56 242 TYR B N 1
ATOM 4603 C CA . TYR B 1 242 ? 43.096 9.445 82.362 1.00 14.78 242 TYR B CA 1
ATOM 4604 C C . TYR B 1 242 ? 43.395 10.884 82.650 1.00 15.22 242 TYR B C 1
ATOM 4605 O O . TYR B 1 242 ? 42.680 11.796 82.205 1.00 16.08 242 TYR B O 1
ATOM 4614 N N . CYS B 1 243 ? 44.445 11.124 83.417 1.00 15.18 243 CYS B N 1
ATOM 4615 C CA . CYS B 1 243 ? 44.928 12.467 83.566 1.00 15.80 243 CYS B CA 1
ATOM 4616 C C . CYS B 1 243 ? 46.387 12.566 83.947 1.00 15.17 243 CYS B C 1
ATOM 4617 O O . CYS B 1 243 ? 46.931 11.670 84.577 1.00 16.14 243 CYS B O 1
ATOM 4620 N N . GLY B 1 244 ? 47.014 13.651 83.542 1.00 15.20 244 GLY B N 1
ATOM 4621 C CA . GLY B 1 244 ? 48.381 13.932 83.964 1.00 15.43 244 GLY B CA 1
ATOM 4622 C C . GLY B 1 244 ? 48.429 14.648 85.302 1.00 16.48 244 GLY B C 1
ATOM 4623 O O . GLY B 1 244 ? 47.441 15.283 85.741 1.00 16.22 244 GLY B O 1
ATOM 4624 N N . ILE B 1 245 ? 49.565 14.531 85.983 1.00 16.68 245 ILE B N 1
ATOM 4625 C CA . ILE B 1 245 ? 49.786 15.279 87.211 1.00 16.63 245 ILE B CA 1
ATOM 4626 C C . ILE B 1 245 ? 51.267 15.708 87.268 1.00 16.02 245 ILE B C 1
ATOM 4627 O O . ILE B 1 245 ? 52.157 14.918 86.911 1.00 14.57 245 ILE B O 1
ATOM 4632 N N . ILE B 1 246 ? 51.509 16.960 87.675 1.00 14.36 246 ILE B N 1
ATOM 4633 C CA . ILE B 1 246 ? 52.888 17.491 87.761 1.00 15.26 246 ILE B CA 1
ATOM 4634 C C . ILE B 1 246 ? 53.462 17.148 89.107 1.00 15.11 246 ILE B C 1
ATOM 4635 O O . ILE B 1 246 ? 52.944 17.620 90.124 1.00 15.26 246 ILE B O 1
ATOM 4640 N N . ALA B 1 247 ? 54.519 16.339 89.145 1.00 12.93 247 ALA B N 1
ATOM 4641 C CA . ALA B 1 247 ? 54.986 15.869 90.439 1.00 13.29 247 ALA B CA 1
ATOM 4642 C C . ALA B 1 247 ? 56.274 16.582 90.873 1.00 14.68 247 ALA B C 1
ATOM 4643 O O . ALA B 1 247 ? 57.301 15.929 91.090 1.00 16.62 247 ALA B O 1
ATOM 4645 N N . ASP B 1 248 ? 56.276 17.907 90.865 1.00 15.97 248 ASP B N 1
ATOM 4646 C CA . ASP B 1 248 ? 57.443 18.663 91.350 1.00 15.45 248 ASP B CA 1
ATOM 4647 C C . ASP B 1 248 ? 57.368 19.094 92.793 1.00 15.99 248 ASP B C 1
ATOM 4648 O O . ASP B 1 248 ? 58.302 19.641 93.310 1.00 15.61 248 ASP B O 1
ATOM 4653 N N . GLY B 1 249 ? 56.250 18.841 93.463 1.00 15.54 249 GLY B N 1
ATOM 4654 C CA . GLY B 1 249 ? 56.094 19.258 94.847 1.00 16.82 249 GLY B CA 1
ATOM 4655 C C . GLY B 1 249 ? 55.697 20.740 94.986 1.00 18.40 249 GLY B C 1
ATOM 4656 O O . GLY B 1 249 ? 55.568 21.280 96.112 1.00 17.98 249 GLY B O 1
ATOM 4657 N N . LEU B 1 250 ? 55.579 21.405 93.830 1.00 18.61 250 LEU B N 1
ATOM 4658 C CA . LEU B 1 250 ? 55.377 22.833 93.727 1.00 19.64 250 LEU B CA 1
ATOM 4659 C C . LEU B 1 250 ? 54.010 23.160 93.091 1.00 18.81 250 LEU B C 1
ATOM 4660 O O . LEU B 1 250 ? 53.277 23.970 93.611 1.00 19.69 250 LEU B O 1
ATOM 4665 N N . HIS B 1 251 ? 53.695 22.558 91.954 1.00 17.94 251 HIS B N 1
ATOM 4666 C CA . HIS B 1 251 ? 52.396 22.726 91.290 1.00 17.97 251 HIS B CA 1
ATOM 4667 C C . HIS B 1 251 ? 51.218 22.056 92.064 1.00 18.06 251 HIS B C 1
ATOM 4668 O O . HIS B 1 251 ? 50.086 22.568 92.069 1.00 17.39 251 HIS B O 1
ATOM 4675 N N . VAL B 1 252 ? 51.512 20.921 92.682 1.00 15.59 252 VAL B N 1
ATOM 4676 C CA . VAL B 1 252 ? 50.552 20.129 93.438 1.00 16.16 252 VAL B CA 1
ATOM 4677 C C . VAL B 1 252 ? 51.170 19.637 94.701 1.00 15.38 252 VAL B C 1
ATOM 4678 O O . VAL B 1 252 ? 52.192 18.921 94.678 1.00 14.57 252 VAL B O 1
ATOM 4682 N N . ASP B 1 253 ? 50.575 19.982 95.826 1.00 14.57 253 ASP B N 1
ATOM 4683 C CA . ASP B 1 253 ? 51.032 19.438 97.108 1.00 14.84 253 ASP B CA 1
ATOM 4684 C C . ASP B 1 253 ? 51.013 17.891 97.070 1.00 13.96 253 ASP B C 1
ATOM 4685 O O . ASP B 1 253 ? 50.083 17.296 96.525 1.00 14.98 253 ASP B O 1
ATOM 4690 N N . TYR B 1 254 ? 52.013 17.240 97.647 1.00 13.06 254 TYR B N 1
ATOM 4691 C CA . TYR B 1 254 ? 52.113 15.816 97.534 1.00 12.70 254 TYR B CA 1
ATOM 4692 C C . TYR B 1 254 ? 50.915 15.072 98.083 1.00 13.28 254 TYR B C 1
ATOM 4693 O O . TYR B 1 254 ? 50.597 13.960 97.620 1.00 13.00 254 TYR B O 1
ATOM 4702 N N . ALA B 1 255 ? 50.222 15.661 99.067 1.00 14.66 255 ALA B N 1
ATOM 4703 C CA . ALA B 1 255 ? 49.050 15.013 99.649 1.00 13.78 255 ALA B CA 1
ATOM 4704 C C . ALA B 1 255 ? 47.926 14.911 98.618 1.00 13.61 255 ALA B C 1
ATOM 4705 O O . ALA B 1 255 ? 47.169 13.955 98.633 1.00 14.44 255 ALA B O 1
ATOM 4707 N N . ASN B 1 256 ? 47.768 15.935 97.805 1.00 12.92 256 ASN B N 1
ATOM 4708 C CA . ASN B 1 256 ? 46.784 15.920 96.733 1.00 12.63 256 ASN B CA 1
ATOM 4709 C C . ASN B 1 256 ? 47.187 14.871 95.652 1.00 12.89 256 ASN B C 1
ATOM 4710 O O . ASN B 1 256 ? 46.351 14.321 94.997 1.00 13.04 256 ASN B O 1
ATOM 4715 N N . ILE B 1 257 ? 48.494 14.664 95.442 1.00 13.27 257 ILE B N 1
ATOM 4716 C CA . ILE B 1 257 ? 48.907 13.639 94.528 1.00 13.19 257 ILE B CA 1
ATOM 4717 C C . ILE B 1 257 ? 48.516 12.290 95.113 1.00 12.42 257 ILE B C 1
ATOM 4718 O O . ILE B 1 257 ? 48.021 11.461 94.410 1.00 11.36 257 ILE B O 1
ATOM 4723 N N . ARG B 1 258 ? 48.786 12.066 96.398 1.00 13.71 258 ARG B N 1
ATOM 4724 C CA . ARG B 1 258 ? 48.434 10.806 97.026 1.00 13.23 258 ARG B CA 1
ATOM 4725 C C . ARG B 1 258 ? 46.968 10.494 96.953 1.00 13.47 258 ARG B C 1
ATOM 4726 O O . ARG B 1 258 ? 46.561 9.366 96.637 1.00 12.26 258 ARG B O 1
ATOM 4734 N N . ASN B 1 259 ? 46.148 11.490 97.307 1.00 14.07 259 ASN B N 1
ATOM 4735 C CA . ASN B 1 259 ? 44.696 11.405 97.147 1.00 13.34 259 ASN B CA 1
ATOM 4736 C C . ASN B 1 259 ? 44.285 11.093 95.694 1.00 13.12 259 ASN B C 1
ATOM 4737 O O . ASN B 1 259 ? 43.483 10.183 95.453 1.00 13.01 259 ASN B O 1
ATOM 4742 N N . ALA B 1 260 ? 44.924 11.745 94.722 1.00 13.61 260 ALA B N 1
ATOM 4743 C CA . ALA B 1 260 ? 44.560 11.505 93.310 1.00 12.91 260 ALA B CA 1
ATOM 4744 C C . ALA B 1 260 ? 45.000 10.120 92.870 1.00 12.02 260 ALA B C 1
ATOM 4745 O O . ALA B 1 260 ? 44.253 9.489 92.176 1.00 12.65 260 ALA B O 1
ATOM 4747 N N . LYS B 1 261 ? 46.129 9.607 93.357 1.00 11.95 261 LYS B N 1
ATOM 4748 C CA . LYS B 1 261 ? 46.557 8.260 92.947 1.00 11.93 261 LYS B CA 1
ATOM 4749 C C . LYS B 1 261 ? 45.578 7.203 93.447 1.00 13.00 261 LYS B C 1
ATOM 4750 O O . LYS B 1 261 ? 45.210 6.252 92.720 1.00 11.61 261 LYS B O 1
ATOM 4756 N N . ARG B 1 262 ? 45.148 7.357 94.695 1.00 14.25 262 ARG B N 1
ATOM 4757 C CA . ARG B 1 262 ? 44.175 6.420 95.245 1.00 15.22 262 ARG B CA 1
ATOM 4758 C C . ARG B 1 262 ? 42.858 6.371 94.483 1.00 15.95 262 ARG B C 1
ATOM 4759 O O . ARG B 1 262 ? 42.293 5.296 94.278 1.00 15.43 262 ARG B O 1
ATOM 4767 N N . LEU B 1 263 ? 42.335 7.544 94.091 1.00 16.29 263 LEU B N 1
ATOM 4768 C CA . LEU B 1 263 ? 41.082 7.626 93.325 1.00 14.71 263 LEU B CA 1
ATOM 4769 C C . LEU B 1 263 ? 41.223 7.291 91.834 1.00 14.94 263 LEU B C 1
ATOM 4770 O O . LEU B 1 263 ? 40.292 6.796 91.240 1.00 13.88 263 LEU B O 1
ATOM 4775 N N . LYS B 1 264 ? 42.374 7.582 91.223 1.00 14.52 264 LYS B N 1
ATOM 4776 C CA . LYS B 1 264 ? 42.561 7.373 89.782 1.00 14.50 264 LYS B CA 1
ATOM 4777 C C . LYS B 1 264 ? 43.137 6.021 89.437 1.00 14.84 264 LYS B C 1
ATOM 4778 O O . LYS B 1 264 ? 43.001 5.589 88.309 1.00 14.86 264 LYS B O 1
ATOM 4784 N N . GLY B 1 265 ? 43.827 5.361 90.371 1.00 15.30 265 GLY B N 1
ATOM 4785 C CA . GLY B 1 265 ? 44.359 4.045 90.091 1.00 14.88 265 GLY B CA 1
ATOM 4786 C C . GLY B 1 265 ? 45.376 4.080 88.930 1.00 14.74 265 GLY B C 1
ATOM 4787 O O . GLY B 1 265 ? 46.390 4.856 88.922 1.00 13.08 265 GLY B O 1
ATOM 4788 N N . ASP B 1 266 ? 45.096 3.242 87.932 1.00 13.44 266 ASP B N 1
ATOM 4789 C CA . ASP B 1 266 ? 45.961 3.107 86.768 1.00 14.88 266 ASP B CA 1
ATOM 4790 C C . ASP B 1 266 ? 45.731 4.186 85.716 1.00 15.72 266 ASP B C 1
ATOM 4791 O O . ASP B 1 266 ? 46.304 4.112 84.628 1.00 14.38 266 ASP B O 1
ATOM 4796 N N . LYS B 1 267 ? 44.941 5.227 86.049 1.00 15.61 267 LYS B N 1
ATOM 4797 C CA . LYS B 1 267 ? 44.696 6.309 85.097 1.00 15.99 267 LYS B CA 1
ATOM 4798 C C . LYS B 1 267 ? 45.555 7.531 85.335 1.00 14.69 267 LYS B C 1
ATOM 4799 O O . LYS B 1 267 ? 45.548 8.411 84.514 1.00 16.27 267 LYS B O 1
ATOM 4805 N N . LEU B 1 268 ? 46.293 7.588 86.425 1.00 13.14 268 LEU B N 1
ATOM 4806 C CA . LEU B 1 268 ? 47.204 8.735 86.686 1.00 13.10 268 LEU B CA 1
ATOM 4807 C C . LEU B 1 268 ? 48.569 8.636 86.006 1.00 13.92 268 LEU B C 1
ATOM 4808 O O . LEU B 1 268 ? 49.324 7.679 86.268 1.00 13.36 268 LEU B O 1
ATOM 4813 N N . CYS B 1 269 ? 48.910 9.672 85.219 1.00 13.61 269 CYS B N 1
ATOM 4814 C CA . CYS B 1 269 ? 50.128 9.729 84.442 1.00 14.28 269 CYS B CA 1
ATOM 4815 C C . CYS B 1 269 ? 51.015 10.845 84.973 1.00 13.72 269 CYS B C 1
ATOM 4816 O O . CYS B 1 269 ? 50.588 11.956 85.206 1.00 14.71 269 CYS B O 1
ATOM 4819 N N . LEU B 1 270 ? 52.289 10.548 85.138 1.00 13.28 270 LEU B N 1
ATOM 4820 C CA . LEU B 1 270 ? 53.318 11.568 85.410 1.00 12.42 270 LEU B CA 1
ATOM 4821 C C . LEU B 1 270 ? 53.562 12.377 84.176 1.00 13.32 270 LEU B C 1
ATOM 4822 O O . LEU B 1 270 ? 53.770 11.812 83.076 1.00 14.81 270 LEU B O 1
ATOM 4827 N N . VAL B 1 271 ? 53.500 13.694 84.330 1.00 13.62 271 VAL B N 1
ATOM 4828 C CA . VAL B 1 271 ? 53.902 14.623 83.278 1.00 13.13 271 VAL B CA 1
ATOM 4829 C C . VAL B 1 271 ? 54.812 15.684 83.924 1.00 14.38 271 VAL B C 1
ATOM 4830 O O . VAL B 1 271 ? 54.773 15.907 85.149 1.00 14.08 271 VAL B O 1
ATOM 4834 N N . THR B 1 272 ? 55.598 16.359 83.104 1.00 14.49 272 THR B N 1
ATOM 4835 C CA . THR B 1 272 ? 56.405 17.457 83.595 1.00 14.93 272 THR B CA 1
ATOM 4836 C C . THR B 1 272 ? 55.746 18.809 83.432 1.00 16.41 272 THR B C 1
ATOM 4837 O O . THR B 1 272 ? 55.955 19.702 84.269 1.00 16.02 272 THR B O 1
ATOM 4841 N N . ASP B 1 273 ? 54.974 18.958 82.357 1.00 16.80 273 ASP B N 1
ATOM 4842 C CA . ASP B 1 273 ? 54.486 20.270 81.932 1.00 18.23 273 ASP B CA 1
ATOM 4843 C C . ASP B 1 273 ? 55.685 21.285 81.844 1.00 18.32 273 ASP B C 1
ATOM 4844 O O . ASP B 1 273 ? 55.535 22.469 82.113 1.00 16.82 273 ASP B O 1
ATOM 4849 N N . ALA B 1 274 ? 56.860 20.791 81.485 1.00 19.13 274 ALA B N 1
ATOM 4850 C CA . ALA B 1 274 ? 58.053 21.592 81.585 1.00 20.34 274 ALA B CA 1
ATOM 4851 C C . ALA B 1 274 ? 58.052 22.708 80.543 1.00 22.07 274 ALA B C 1
ATOM 4852 O O . ALA B 1 274 ? 57.367 22.640 79.506 1.00 18.99 274 ALA B O 1
ATOM 4854 N N . THR B 1 275 ? 58.842 23.712 80.880 1.00 24.90 275 THR B N 1
ATOM 4855 C CA . THR B 1 275 ? 59.304 24.743 79.966 1.00 29.43 275 THR B CA 1
ATOM 4856 C C . THR B 1 275 ? 60.889 24.891 80.046 1.00 30.50 275 THR B C 1
ATOM 4857 O O . THR B 1 275 ? 61.666 23.880 80.228 1.00 32.82 275 THR B O 1
ATOM 4861 N N . SER B 1 307 ? 55.655 29.242 88.633 1.00 46.85 307 SER B N 1
ATOM 4862 C CA . SER B 1 307 ? 56.018 29.988 87.429 1.00 46.24 307 SER B CA 1
ATOM 4863 C C . SER B 1 307 ? 56.839 29.093 86.443 1.00 45.17 307 SER B C 1
ATOM 4864 O O . SER B 1 307 ? 58.076 29.052 86.512 1.00 46.97 307 SER B O 1
ATOM 4867 N N . GLY B 1 308 ? 56.153 28.399 85.523 1.00 42.67 308 GLY B N 1
ATOM 4868 C CA . GLY B 1 308 ? 56.750 27.356 84.687 1.00 40.32 308 GLY B CA 1
ATOM 4869 C C . GLY B 1 308 ? 57.167 26.124 85.506 1.00 38.36 308 GLY B C 1
ATOM 4870 O O . GLY B 1 308 ? 57.250 26.196 86.752 1.00 39.33 308 GLY B O 1
ATOM 4871 N N . SER B 1 309 ? 57.411 24.992 84.840 1.00 35.03 309 SER B N 1
ATOM 4872 C CA . SER B 1 309 ? 57.984 23.816 85.510 1.00 31.29 309 SER B CA 1
ATOM 4873 C C . SER B 1 309 ? 59.365 23.570 84.933 1.00 28.93 309 SER B C 1
ATOM 4874 O O . SER B 1 309 ? 59.576 23.755 83.745 1.00 27.66 309 SER B O 1
ATOM 4877 N N . SER B 1 310 ? 60.305 23.142 85.757 1.00 26.21 310 SER B N 1
ATOM 4878 C CA . SER B 1 310 ? 61.613 22.634 85.267 1.00 25.29 310 SER B CA 1
ATOM 4879 C C . SER B 1 310 ? 61.772 21.128 85.557 1.00 23.06 310 SER B C 1
ATOM 4880 O O . SER B 1 310 ? 62.852 20.595 85.535 1.00 22.99 310 SER B O 1
ATOM 4883 N N . LEU B 1 311 ? 60.672 20.455 85.860 1.00 20.24 311 LEU B N 1
ATOM 4884 C CA . LEU B 1 311 ? 60.701 19.041 86.210 1.00 18.35 311 LEU B CA 1
ATOM 4885 C C . LEU B 1 311 ? 61.139 18.175 85.002 1.00 16.08 311 LEU B C 1
ATOM 4886 O O . LEU B 1 311 ? 60.765 18.475 83.878 1.00 17.10 311 LEU B O 1
ATOM 4891 N N . THR B 1 312 ? 61.977 17.161 85.228 1.00 15.10 312 THR B N 1
ATOM 4892 C CA . THR B 1 312 ? 62.215 16.104 84.230 1.00 13.81 312 THR B CA 1
ATOM 4893 C C . THR B 1 312 ? 61.495 14.813 84.669 1.00 14.04 312 THR B C 1
ATOM 4894 O O . THR B 1 312 ? 61.125 14.672 85.812 1.00 12.10 312 THR B O 1
ATOM 4898 N N . MET B 1 313 ? 61.349 13.845 83.770 1.00 13.75 313 MET B N 1
ATOM 4899 C CA . MET B 1 313 ? 60.611 12.655 84.100 1.00 14.24 313 MET B CA 1
ATOM 4900 C C . MET B 1 313 ? 61.305 11.849 85.208 1.00 14.80 313 MET B C 1
ATOM 4901 O O . MET B 1 313 ? 60.640 11.343 86.122 1.00 14.79 313 MET B O 1
ATOM 4906 N N . ILE B 1 314 ? 62.638 11.768 85.158 1.00 14.97 314 ILE B N 1
ATOM 4907 C CA . ILE B 1 314 ? 63.360 11.003 86.184 1.00 14.96 314 ILE B CA 1
ATOM 4908 C C . ILE B 1 314 ? 63.220 11.704 87.552 1.00 14.77 314 ILE B C 1
ATOM 4909 O O . ILE B 1 314 ? 63.062 11.021 88.558 1.00 12.99 314 ILE B O 1
ATOM 4914 N N . GLU B 1 315 ? 63.205 13.044 87.578 1.00 13.85 315 GLU B N 1
ATOM 4915 C CA . GLU B 1 315 ? 62.943 13.767 88.835 1.00 13.91 315 GLU B CA 1
ATOM 4916 C C . GLU B 1 315 ? 61.529 13.449 89.387 1.00 13.56 315 GLU B C 1
ATOM 4917 O O . GLU B 1 315 ? 61.343 13.270 90.582 1.00 12.29 315 GLU B O 1
ATOM 4923 N N . GLY B 1 316 ? 60.555 13.398 88.501 1.00 14.23 316 GLY B N 1
ATOM 4924 C CA . GLY B 1 316 ? 59.164 13.118 88.885 1.00 13.95 316 GLY B CA 1
ATOM 4925 C C . GLY B 1 316 ? 59.064 11.731 89.460 1.00 13.55 316 GLY B C 1
ATOM 4926 O O . GLY B 1 316 ? 58.316 11.501 90.409 1.00 14.49 316 GLY B O 1
ATOM 4927 N N . VAL B 1 317 ? 59.764 10.774 88.830 1.00 11.65 317 VAL B N 1
ATOM 4928 C CA . VAL B 1 317 ? 59.755 9.403 89.301 1.00 11.27 317 VAL B CA 1
ATOM 4929 C C . VAL B 1 317 ? 60.302 9.392 90.729 1.00 11.12 317 VAL B C 1
ATOM 4930 O O . VAL B 1 317 ? 59.690 8.842 91.644 1.00 10.54 317 VAL B O 1
ATOM 4934 N N . ARG B 1 318 ? 61.448 10.020 90.951 1.00 11.44 318 ARG B N 1
ATOM 4935 C CA . ARG B 1 318 ? 62.041 10.056 92.300 1.00 13.24 318 ARG B CA 1
ATOM 4936 C C . ARG B 1 318 ? 61.108 10.723 93.289 1.00 14.12 318 ARG B C 1
ATOM 4937 O O . ARG B 1 318 ? 60.899 10.216 94.422 1.00 14.26 318 ARG B O 1
ATOM 4945 N N . ASN B 1 319 ? 60.515 11.844 92.887 1.00 13.41 319 ASN B N 1
ATOM 4946 C CA . ASN B 1 319 ? 59.624 12.551 93.820 1.00 13.84 319 ASN B CA 1
ATOM 4947 C C . ASN B 1 319 ? 58.396 11.716 94.189 1.00 12.67 319 ASN B C 1
ATOM 4948 O O . ASN B 1 319 ? 57.918 11.771 95.323 1.00 13.28 319 ASN B O 1
ATOM 4953 N N . LEU B 1 320 ? 57.825 10.999 93.236 1.00 13.18 320 LEU B N 1
ATOM 4954 C CA . LEU B 1 320 ? 56.670 10.130 93.535 1.00 12.45 320 LEU B CA 1
ATOM 4955 C C . LEU B 1 320 ? 57.010 8.996 94.510 1.00 12.28 320 LEU B C 1
ATOM 4956 O O . LEU B 1 320 ? 56.227 8.674 95.433 1.00 12.57 320 LEU B O 1
ATOM 4961 N N . VAL B 1 321 ? 58.151 8.346 94.304 1.00 11.43 321 VAL B N 1
ATOM 4962 C CA . VAL B 1 321 ? 58.612 7.349 95.244 1.00 12.53 321 VAL B CA 1
ATOM 4963 C C . VAL B 1 321 ? 58.948 7.894 96.628 1.00 12.86 321 VAL B C 1
ATOM 4964 O O . VAL B 1 321 ? 58.575 7.314 97.642 1.00 11.25 321 VAL B O 1
ATOM 4968 N N . GLU B 1 322 ? 59.689 8.984 96.651 1.00 13.24 322 GLU B N 1
ATOM 4969 C CA . GLU B 1 322 ? 60.231 9.454 97.913 1.00 15.26 322 GLU B CA 1
ATOM 4970 C C . GLU B 1 322 ? 59.205 10.192 98.751 1.00 15.50 322 GLU B C 1
ATOM 4971 O O . GLU B 1 322 ? 59.219 10.068 99.970 1.00 14.90 322 GLU B O 1
ATOM 4977 N N . HIS B 1 323 ? 58.287 10.900 98.101 1.00 15.47 323 HIS B N 1
ATOM 4978 C CA . HIS B 1 323 ? 57.295 11.768 98.810 1.00 16.69 323 HIS B CA 1
ATOM 4979 C C . HIS B 1 323 ? 55.831 11.402 98.688 1.00 16.70 323 HIS B C 1
ATOM 4980 O O . HIS B 1 323 ? 55.011 11.985 99.382 1.00 18.79 323 HIS B O 1
ATOM 4987 N N . CYS B 1 324 ? 55.488 10.424 97.879 1.00 15.51 324 CYS B N 1
ATOM 4988 C CA . CYS B 1 324 ? 54.073 10.064 97.742 1.00 15.97 324 CYS B CA 1
ATOM 4989 C C . CYS B 1 324 ? 53.704 8.651 98.110 1.00 14.88 324 CYS B C 1
ATOM 4990 O O . CYS B 1 324 ? 52.575 8.278 97.920 1.00 13.41 324 CYS B O 1
ATOM 4993 N N . GLY B 1 325 ? 54.654 7.856 98.567 1.00 14.02 325 GLY B N 1
ATOM 4994 C CA . GLY B 1 325 ? 54.340 6.539 99.086 1.00 15.12 325 GLY B CA 1
ATOM 4995 C C . GLY B 1 325 ? 53.854 5.604 98.011 1.00 14.28 325 GLY B C 1
ATOM 4996 O O . GLY B 1 325 ? 53.091 4.729 98.303 1.00 13.07 325 GLY B O 1
ATOM 4997 N N . ILE B 1 326 ? 54.230 5.863 96.749 1.00 14.10 326 ILE B N 1
ATOM 4998 C CA . ILE B 1 326 ? 53.812 4.993 95.659 1.00 12.99 326 ILE B CA 1
ATOM 4999 C C . ILE B 1 326 ? 54.987 4.130 95.373 1.00 12.66 326 ILE B C 1
ATOM 5000 O O . ILE B 1 326 ? 56.119 4.604 95.278 1.00 11.66 326 ILE B O 1
ATOM 5005 N N . ALA B 1 327 ? 54.773 2.837 95.308 1.00 12.32 327 ALA B N 1
ATOM 5006 C CA . ALA B 1 327 ? 55.856 1.923 94.966 1.00 11.99 327 ALA B CA 1
ATOM 5007 C C . ALA B 1 327 ? 56.525 2.223 93.636 1.00 12.55 327 ALA B C 1
ATOM 5008 O O . ALA B 1 327 ? 55.860 2.597 92.613 1.00 10.62 327 ALA B O 1
ATOM 5010 N N . LEU B 1 328 ? 57.819 1.884 93.571 1.00 12.87 328 LEU B N 1
ATOM 5011 C CA . LEU B 1 328 ? 58.621 2.129 92.379 1.00 12.25 328 LEU B CA 1
ATOM 5012 C C . LEU B 1 328 ? 58.015 1.479 91.122 1.00 12.63 328 LEU B C 1
ATOM 5013 O O . LEU B 1 328 ? 57.953 2.116 90.083 1.00 13.26 328 LEU B O 1
ATOM 5018 N N . ASP B 1 329 ? 57.545 0.239 91.227 1.00 11.98 329 ASP B N 1
ATOM 5019 C CA . ASP B 1 329 ? 56.918 -0.431 90.096 1.00 11.68 329 ASP B CA 1
ATOM 5020 C C . ASP B 1 329 ? 55.753 0.382 89.533 1.00 12.03 329 ASP B C 1
ATOM 5021 O O . ASP B 1 329 ? 55.624 0.584 88.336 1.00 14.95 329 ASP B O 1
ATOM 5030 N N . GLU B 1 330 ? 54.927 0.884 90.421 1.00 12.30 330 GLU B N 1
ATOM 5031 C CA . GLU B 1 330 ? 53.724 1.654 90.057 1.00 11.86 330 GLU B CA 1
ATOM 5032 C C . GLU B 1 330 ? 54.089 3.055 89.551 1.00 10.57 330 GLU B C 1
ATOM 5033 O O . GLU B 1 330 ? 53.507 3.539 88.578 1.00 10.09 330 GLU B O 1
ATOM 5039 N N . VAL B 1 331 ? 55.078 3.714 90.160 1.00 11.20 331 VAL B N 1
ATOM 5040 C CA . VAL B 1 331 ? 55.575 4.948 89.597 1.00 10.69 331 VAL B CA 1
ATOM 5041 C C . VAL B 1 331 ? 56.094 4.769 88.151 1.00 12.34 331 VAL B C 1
ATOM 5042 O O . VAL B 1 331 ? 55.787 5.622 87.251 1.00 14.02 331 VAL B O 1
ATOM 5046 N N . LEU B 1 332 ? 56.862 3.696 87.894 1.00 11.76 332 LEU B N 1
ATOM 5047 C CA . LEU B 1 332 ? 57.372 3.461 86.555 1.00 12.91 332 LEU B CA 1
ATOM 5048 C C . LEU B 1 332 ? 56.181 3.290 85.600 1.00 12.86 332 LEU B C 1
ATOM 5049 O O . LEU B 1 332 ? 56.180 3.868 84.487 1.00 12.25 332 LEU B O 1
ATOM 5054 N N . ARG B 1 333 ? 55.131 2.605 86.045 1.00 12.75 333 ARG B N 1
ATOM 5055 C CA . ARG B 1 333 ? 53.951 2.496 85.191 1.00 13.50 333 ARG B CA 1
ATOM 5056 C C . ARG B 1 333 ? 53.304 3.859 84.891 1.00 12.76 333 ARG B C 1
ATOM 5057 O O . ARG B 1 333 ? 52.848 4.095 83.762 1.00 12.92 333 ARG B O 1
ATOM 5065 N N . MET B 1 334 ? 53.336 4.769 85.870 1.00 12.94 334 MET B N 1
ATOM 5066 C CA . MET B 1 334 ? 52.808 6.127 85.673 1.00 12.09 334 MET B CA 1
ATOM 5067 C C . MET B 1 334 ? 53.616 6.886 84.651 1.00 12.44 334 MET B C 1
ATOM 5068 O O . MET B 1 334 ? 53.104 7.837 84.062 1.00 12.41 334 MET B O 1
ATOM 5073 N N . ALA B 1 335 ? 54.867 6.491 84.409 1.00 11.64 335 ALA B N 1
ATOM 5074 C CA . ALA B 1 335 ? 55.725 7.194 83.442 1.00 12.88 335 ALA B CA 1
ATOM 5075 C C . ALA B 1 335 ? 55.897 6.468 82.089 1.00 14.00 335 ALA B C 1
ATOM 5076 O O . ALA B 1 335 ? 56.588 6.965 81.187 1.00 14.72 335 ALA B O 1
ATOM 5078 N N . THR B 1 336 ? 55.277 5.296 81.955 1.00 14.01 336 THR B N 1
ATOM 5079 C CA . THR B 1 336 ? 55.449 4.455 80.799 1.00 13.20 336 THR B CA 1
ATOM 5080 C C . THR B 1 336 ? 54.108 3.866 80.311 1.00 12.22 336 THR B C 1
ATOM 5081 O O . THR B 1 336 ? 53.479 4.447 79.443 1.00 14.45 336 THR B O 1
ATOM 5085 N N . LEU B 1 337 ? 53.660 2.767 80.882 1.00 13.94 337 LEU B N 1
ATOM 5086 C CA . LEU B 1 337 ? 52.471 2.018 80.433 1.00 13.61 337 LEU B CA 1
ATOM 5087 C C . LEU B 1 337 ? 51.171 2.860 80.429 1.00 14.68 337 LEU B C 1
ATOM 5088 O O . LEU B 1 337 ? 50.354 2.794 79.510 1.00 14.70 337 LEU B O 1
ATOM 5093 N N . TYR B 1 338 ? 50.992 3.645 81.469 1.00 13.50 338 TYR B N 1
ATOM 5094 C CA . TYR B 1 338 ? 49.777 4.431 81.628 1.00 12.90 338 TYR B CA 1
ATOM 5095 C C . TYR B 1 338 ? 49.667 5.532 80.611 1.00 13.03 338 TYR B C 1
ATOM 5096 O O . TYR B 1 338 ? 48.672 5.591 79.905 1.00 13.60 338 TYR B O 1
ATOM 5105 N N . PRO B 1 339 ? 50.651 6.409 80.447 1.00 13.88 339 PRO B N 1
ATOM 5106 C CA . PRO B 1 339 ? 50.536 7.360 79.350 1.00 14.38 339 PRO B CA 1
ATOM 5107 C C . PRO B 1 339 ? 50.437 6.694 77.965 1.00 15.18 339 PRO B C 1
ATOM 5108 O O . PRO B 1 339 ? 49.744 7.200 77.062 1.00 14.90 339 PRO B O 1
ATOM 5112 N N . ALA B 1 340 ? 51.179 5.603 77.773 1.00 14.60 340 ALA B N 1
ATOM 5113 C CA . ALA B 1 340 ? 51.122 4.889 76.514 1.00 15.73 340 ALA B CA 1
ATOM 5114 C C . ALA B 1 340 ? 49.687 4.438 76.174 1.00 15.70 340 ALA B C 1
ATOM 5115 O O . ALA B 1 340 ? 49.243 4.583 75.040 1.00 17.09 340 ALA B O 1
ATOM 5117 N N . ARG B 1 341 ? 48.971 3.889 77.145 1.00 16.88 341 ARG B N 1
ATOM 5118 C CA . ARG B 1 341 ? 47.602 3.438 76.949 1.00 17.22 341 ARG B CA 1
ATOM 5119 C C . ARG B 1 341 ? 46.703 4.656 76.712 1.00 18.23 341 ARG B C 1
ATOM 5120 O O . ARG B 1 341 ? 45.822 4.629 75.838 1.00 16.62 341 ARG B O 1
ATOM 5128 N N . ALA B 1 342 ? 46.950 5.732 77.460 1.00 17.58 342 ALA B N 1
ATOM 5129 C CA . ALA B 1 342 ? 46.122 6.936 77.354 1.00 18.81 342 ALA B CA 1
ATOM 5130 C C . ALA B 1 342 ? 46.072 7.448 75.936 1.00 19.37 342 ALA B C 1
ATOM 5131 O O . ALA B 1 342 ? 45.004 7.906 75.485 1.00 20.03 342 ALA B O 1
ATOM 5133 N N . ILE B 1 343 ? 47.228 7.452 75.275 1.00 18.33 343 ILE B N 1
ATOM 5134 C CA . ILE B 1 343 ? 47.333 7.953 73.899 1.00 18.13 343 ILE B CA 1
ATOM 5135 C C . ILE B 1 343 ? 47.398 6.864 72.802 1.00 20.39 343 ILE B C 1
ATOM 5136 O O . ILE B 1 343 ? 47.729 7.176 71.663 1.00 20.37 343 ILE B O 1
ATOM 5141 N N . GLY B 1 344 ? 47.083 5.606 73.154 1.00 20.72 344 GLY B N 1
ATOM 5142 C CA . GLY B 1 344 ? 46.864 4.548 72.208 1.00 21.35 344 GLY B CA 1
ATOM 5143 C C . GLY B 1 344 ? 48.131 4.022 71.529 1.00 21.77 344 GLY B C 1
ATOM 5144 O O . GLY B 1 344 ? 48.058 3.619 70.366 1.00 22.06 344 GLY B O 1
ATOM 5145 N N . VAL B 1 345 ? 49.307 4.069 72.190 1.00 20.94 345 VAL B N 1
ATOM 5146 C CA . VAL B 1 345 ? 50.550 3.535 71.567 1.00 20.58 345 VAL B CA 1
ATOM 5147 C C . VAL B 1 345 ? 51.063 2.326 72.303 1.00 20.48 345 VAL B C 1
ATOM 5148 O O . VAL B 1 345 ? 52.183 1.873 72.069 1.00 21.17 345 VAL B O 1
ATOM 5152 N N . GLU B 1 346 ? 50.230 1.761 73.159 1.00 21.50 346 GLU B N 1
ATOM 5153 C CA . GLU B 1 346 ? 50.612 0.621 74.000 1.00 22.72 346 GLU B CA 1
ATOM 5154 C C . GLU B 1 346 ? 51.045 -0.628 73.192 1.00 22.71 346 GLU B C 1
ATOM 5155 O O . GLU B 1 346 ? 51.788 -1.446 73.711 1.00 22.32 346 GLU B O 1
ATOM 5161 N N . LYS B 1 347 ? 50.634 -0.752 71.923 1.00 23.12 347 LYS B N 1
ATOM 5162 C CA . LYS B 1 347 ? 51.046 -1.905 71.079 1.00 23.80 347 LYS B CA 1
ATOM 5163 C C . LYS B 1 347 ? 52.534 -1.925 70.757 1.00 22.34 347 LYS B C 1
ATOM 5164 O O . LYS B 1 347 ? 53.138 -2.987 70.555 1.00 20.72 347 LYS B O 1
ATOM 5170 N N . ARG B 1 348 ? 53.132 -0.750 70.685 1.00 21.90 348 ARG B N 1
ATOM 5171 C CA . ARG B 1 348 ? 54.577 -0.658 70.406 1.00 21.78 348 ARG B CA 1
ATOM 5172 C C . ARG B 1 348 ? 55.447 -0.111 71.554 1.00 20.85 348 ARG B C 1
ATOM 5173 O O . ARG B 1 348 ? 56.657 -0.247 71.500 1.00 19.46 348 ARG B O 1
ATOM 5181 N N . LEU B 1 349 ? 54.837 0.543 72.545 1.00 19.63 349 LEU B N 1
ATOM 5182 C CA . LEU B 1 349 ? 55.583 1.219 73.617 1.00 19.61 349 LEU B CA 1
ATOM 5183 C C . LEU B 1 349 ? 54.930 0.985 75.008 1.00 20.02 349 LEU B C 1
ATOM 5184 O O . LEU B 1 349 ? 53.734 0.597 75.121 1.00 18.99 349 LEU B O 1
ATOM 5189 N N . GLY B 1 350 ? 55.715 1.242 76.070 1.00 20.23 350 GLY B N 1
ATOM 5190 C CA . GLY B 1 350 ? 55.207 1.222 77.437 1.00 20.00 350 GLY B CA 1
ATOM 5191 C C . GLY B 1 350 ? 55.505 -0.012 78.258 1.00 21.33 350 GLY B C 1
ATOM 5192 O O . GLY B 1 350 ? 55.282 -0.004 79.483 1.00 19.18 350 GLY B O 1
ATOM 5193 N N . THR B 1 351 ? 56.004 -1.069 77.608 1.00 22.40 351 THR B N 1
ATOM 5194 C CA . THR B 1 351 ? 56.516 -2.220 78.329 1.00 23.82 351 THR B CA 1
ATOM 5195 C C . THR B 1 351 ? 57.757 -2.767 77.654 1.00 24.64 351 THR B C 1
ATOM 5196 O O . THR B 1 351 ? 58.032 -2.484 76.493 1.00 24.99 351 THR B O 1
ATOM 5200 N N . LEU B 1 352 ? 58.502 -3.559 78.392 1.00 24.65 352 LEU B N 1
ATOM 5201 C CA . LEU B 1 352 ? 59.605 -4.320 77.837 1.00 25.70 352 LEU B CA 1
ATOM 5202 C C . LEU B 1 352 ? 59.071 -5.712 77.539 1.00 26.72 352 LEU B C 1
ATOM 5203 O O . LEU B 1 352 ? 58.878 -6.553 78.456 1.00 26.36 352 LEU B O 1
ATOM 5208 N N . ALA B 1 353 ? 58.801 -5.953 76.260 1.00 27.86 353 ALA B N 1
ATOM 5209 C CA . ALA B 1 353 ? 58.265 -7.252 75.810 1.00 28.11 353 ALA B CA 1
ATOM 5210 C C . ALA B 1 353 ? 58.576 -7.504 74.335 1.00 28.45 353 ALA B C 1
ATOM 5211 O O . ALA B 1 353 ? 58.695 -6.556 73.531 1.00 26.65 353 ALA B O 1
ATOM 5213 N N . ALA B 1 354 ? 58.640 -8.802 73.977 1.00 29.74 354 ALA B N 1
ATOM 5214 C CA . ALA B 1 354 ? 58.875 -9.227 72.593 1.00 29.96 354 ALA B CA 1
ATOM 5215 C C . ALA B 1 354 ? 58.089 -8.389 71.579 1.00 29.50 354 ALA B C 1
ATOM 5216 O O . ALA B 1 354 ? 56.882 -8.285 71.670 1.00 29.66 354 ALA B O 1
ATOM 5218 N N . GLY B 1 355 ? 58.793 -7.786 70.630 1.00 29.25 355 GLY B N 1
ATOM 5219 C CA . GLY B 1 355 ? 58.159 -7.176 69.490 1.00 29.06 355 GLY B CA 1
ATOM 5220 C C . GLY B 1 355 ? 57.914 -5.706 69.708 1.00 28.76 355 GLY B C 1
ATOM 5221 O O . GLY B 1 355 ? 57.639 -4.992 68.760 1.00 28.60 355 GLY B O 1
ATOM 5222 N N . LYS B 1 356 ? 58.028 -5.225 70.935 1.00 28.83 356 LYS B N 1
ATOM 5223 C CA . LYS B 1 356 ? 57.825 -3.770 71.169 1.00 27.80 356 LYS B CA 1
ATOM 5224 C C . LYS B 1 356 ? 59.055 -2.990 70.746 1.00 26.44 356 LYS B C 1
ATOM 5225 O O . LYS B 1 356 ? 60.120 -3.565 70.622 1.00 26.43 356 LYS B O 1
ATOM 5231 N N . VAL B 1 357 ? 58.912 -1.676 70.581 1.00 26.07 357 VAL B N 1
ATOM 5232 C CA . VAL B 1 357 ? 60.018 -0.810 70.234 1.00 25.30 357 VAL B CA 1
ATOM 5233 C C . VAL B 1 357 ? 61.053 -0.820 71.355 1.00 25.69 357 VAL B C 1
ATOM 5234 O O . VAL B 1 357 ? 60.718 -0.737 72.533 1.00 24.32 357 VAL B O 1
ATOM 5238 N N . ALA B 1 358 ? 62.313 -0.916 70.977 1.00 24.97 358 ALA B N 1
ATOM 5239 C CA . ALA B 1 358 ? 63.386 -0.818 71.925 1.00 25.73 358 ALA B CA 1
ATOM 5240 C C . ALA B 1 358 ? 63.708 0.639 72.316 1.00 25.11 358 ALA B C 1
ATOM 5241 O O . ALA B 1 358 ? 64.767 1.155 71.931 1.00 26.68 358 ALA B O 1
ATOM 5243 N N . ASN B 1 359 ? 62.832 1.224 73.147 1.00 24.45 359 ASN B N 1
ATOM 5244 C CA . ASN B 1 359 ? 63.016 2.519 73.841 1.00 24.03 359 ASN B CA 1
ATOM 5245 C C . ASN B 1 359 ? 63.057 2.194 75.327 1.00 24.48 359 ASN B C 1
ATOM 5246 O O . ASN B 1 359 ? 62.039 1.708 75.905 1.00 23.80 359 ASN B O 1
ATOM 5251 N N . LEU B 1 360 ? 64.210 2.466 75.946 1.00 24.32 360 LEU B N 1
ATOM 5252 C CA . LEU B 1 360 ? 64.536 2.061 77.327 1.00 24.07 360 LEU B CA 1
ATOM 5253 C C . LEU B 1 360 ? 65.338 3.175 78.002 1.00 23.98 360 LEU B C 1
ATOM 5254 O O . LEU B 1 360 ? 66.002 3.972 77.359 1.00 24.49 360 LEU B O 1
ATOM 5259 N N . THR B 1 361 ? 65.288 3.205 79.317 1.00 24.69 361 THR B N 1
ATOM 5260 C CA . THR B 1 361 ? 66.247 3.978 80.100 1.00 24.64 361 THR B CA 1
ATOM 5261 C C . THR B 1 361 ? 66.674 3.162 81.314 1.00 25.20 361 THR B C 1
ATOM 5262 O O . THR B 1 361 ? 65.914 2.315 81.800 1.00 25.03 361 THR B O 1
ATOM 5266 N N . ALA B 1 362 ? 67.898 3.384 81.783 1.00 24.56 362 ALA B N 1
ATOM 5267 C CA . ALA B 1 362 ? 68.374 2.715 83.005 1.00 24.43 362 ALA B CA 1
ATOM 5268 C C . ALA B 1 362 ? 68.805 3.806 83.983 1.00 24.70 362 ALA B C 1
ATOM 5269 O O . ALA B 1 362 ? 69.303 4.859 83.553 1.00 25.01 362 ALA B O 1
ATOM 5271 N N . PHE B 1 363 ? 68.653 3.548 85.281 1.00 23.67 363 PHE B N 1
ATOM 5272 C CA . PHE B 1 363 ? 69.012 4.532 86.308 1.00 22.92 363 PHE B CA 1
ATOM 5273 C C . PHE B 1 363 ? 69.497 3.810 87.566 1.00 23.05 363 PHE B C 1
ATOM 5274 O O . PHE B 1 363 ? 69.198 2.639 87.770 1.00 21.15 363 PHE B O 1
ATOM 5282 N N . THR B 1 364 ? 70.329 4.490 88.352 1.00 23.24 364 THR B N 1
ATOM 5283 C CA . THR B 1 364 ? 70.816 3.955 89.612 1.00 24.33 364 THR B CA 1
ATOM 5284 C C . THR B 1 364 ? 69.702 4.027 90.644 1.00 24.65 364 THR B C 1
ATOM 5285 O O . THR B 1 364 ? 68.723 4.762 90.448 1.00 24.58 364 THR B O 1
ATOM 5289 N N . PRO B 1 365 ? 69.845 3.279 91.751 1.00 25.25 365 PRO B N 1
ATOM 5290 C CA . PRO B 1 365 ? 68.858 3.343 92.846 1.00 25.99 365 PRO B CA 1
ATOM 5291 C C . PRO B 1 365 ? 68.666 4.742 93.408 1.00 26.34 365 PRO B C 1
ATOM 5292 O O . PRO B 1 365 ? 67.638 4.989 94.013 1.00 26.23 365 PRO B O 1
ATOM 5296 N N . ASP B 1 366 ? 69.612 5.639 93.168 1.00 26.91 366 ASP B N 1
ATOM 5297 C CA . ASP B 1 366 ? 69.481 7.059 93.500 1.00 27.33 366 ASP B CA 1
ATOM 5298 C C . ASP B 1 366 ? 68.899 7.878 92.379 1.00 25.33 366 ASP B C 1
ATOM 5299 O O . ASP B 1 366 ? 68.958 9.098 92.429 1.00 25.24 366 ASP B O 1
ATOM 5304 N N . PHE B 1 367 ? 68.333 7.230 91.379 1.00 23.00 367 PHE B N 1
ATOM 5305 C CA . PHE B 1 367 ? 67.607 7.960 90.300 1.00 23.23 367 PHE B CA 1
ATOM 5306 C C . PHE B 1 367 ? 68.535 8.820 89.429 1.00 22.45 367 PHE B C 1
ATOM 5307 O O . PHE B 1 367 ? 68.152 9.879 88.950 1.00 21.66 367 PHE B O 1
ATOM 5315 N N . LYS B 1 368 ? 69.756 8.339 89.190 1.00 23.76 368 LYS B N 1
ATOM 5316 C CA . LYS B 1 368 ? 70.632 9.001 88.190 1.00 24.80 368 LYS B CA 1
ATOM 5317 C C . LYS B 1 368 ? 70.615 8.147 86.920 1.00 24.28 368 LYS B C 1
ATOM 5318 O O . LYS B 1 368 ? 70.878 6.950 86.957 1.00 22.95 368 LYS B O 1
ATOM 5324 N N . ILE B 1 369 ? 70.336 8.778 85.780 1.00 24.88 369 ILE B N 1
ATOM 5325 C CA . ILE B 1 369 ? 70.258 8.066 84.497 1.00 24.68 369 ILE B CA 1
ATOM 5326 C C . ILE B 1 369 ? 71.634 7.552 84.126 1.00 24.58 369 ILE B C 1
ATOM 5327 O O . ILE B 1 369 ? 72.619 8.297 84.209 1.00 24.18 369 ILE B O 1
ATOM 5332 N N . THR B 1 370 ? 71.698 6.271 83.753 1.00 24.05 370 THR B N 1
ATOM 5333 C CA . THR B 1 370 ? 72.926 5.697 83.267 1.00 24.35 370 THR B CA 1
ATOM 5334 C C . THR B 1 370 ? 72.878 5.381 81.762 1.00 24.42 370 THR B C 1
ATOM 5335 O O . THR B 1 370 ? 73.936 5.374 81.117 1.00 23.39 370 THR B O 1
ATOM 5339 N N . LYS B 1 371 ? 71.699 5.056 81.239 1.00 23.38 371 LYS B N 1
ATOM 5340 C CA . LYS B 1 371 ? 71.568 4.762 79.821 1.00 24.27 371 LYS B CA 1
ATOM 5341 C C . LYS B 1 371 ? 70.253 5.289 79.335 1.00 24.20 371 LYS B C 1
ATOM 5342 O O . LYS B 1 371 ? 69.294 5.322 80.112 1.00 23.77 371 LYS B O 1
ATOM 5348 N N . THR B 1 372 ? 70.197 5.735 78.079 1.00 23.41 372 THR B N 1
ATOM 5349 C CA . THR B 1 372 ? 68.917 5.873 77.386 1.00 24.36 372 THR B CA 1
ATOM 5350 C C . THR B 1 372 ? 69.066 5.266 75.998 1.00 24.93 372 THR B C 1
ATOM 5351 O O . THR B 1 372 ? 70.055 5.495 75.375 1.00 25.28 372 THR B O 1
ATOM 5355 N N . ILE B 1 373 ? 68.055 4.541 75.537 1.00 25.19 373 ILE B N 1
ATOM 5356 C CA . ILE B 1 373 ? 68.123 3.783 74.338 1.00 26.02 373 ILE B CA 1
ATOM 5357 C C . ILE B 1 373 ? 66.880 4.057 73.494 1.00 26.28 373 ILE B C 1
ATOM 5358 O O . ILE B 1 373 ? 65.760 3.964 73.966 1.00 25.71 373 ILE B O 1
ATOM 5363 N N . VAL B 1 374 ? 67.086 4.373 72.222 1.00 25.12 374 VAL B N 1
ATOM 5364 C CA . VAL B 1 374 ? 66.001 4.787 71.346 1.00 25.15 374 VAL B CA 1
ATOM 5365 C C . VAL B 1 374 ? 66.077 4.013 70.028 1.00 25.58 374 VAL B C 1
ATOM 5366 O O . VAL B 1 374 ? 67.133 4.030 69.391 1.00 24.33 374 VAL B O 1
ATOM 5370 N N . ASN B 1 375 ? 64.986 3.321 69.634 1.00 24.09 375 ASN B N 1
ATOM 5371 C CA . ASN B 1 375 ? 65.050 2.390 68.505 1.00 24.19 375 ASN B CA 1
ATOM 5372 C C . ASN B 1 375 ? 66.276 1.498 68.575 1.00 23.85 375 ASN B C 1
ATOM 5373 O O . ASN B 1 375 ? 66.931 1.247 67.570 1.00 21.95 375 ASN B O 1
ATOM 5378 N N . GLY B 1 376 ? 66.635 1.068 69.787 1.00 23.62 376 GLY B N 1
ATOM 5379 C CA . GLY B 1 376 ? 67.801 0.187 69.985 1.00 25.45 376 GLY B CA 1
ATOM 5380 C C . GLY B 1 376 ? 69.215 0.816 70.048 1.00 26.86 376 GLY B C 1
ATOM 5381 O O . GLY B 1 376 ? 70.213 0.126 70.334 1.00 26.64 376 GLY B O 1
ATOM 5382 N N . ASN B 1 377 ? 69.318 2.124 69.813 1.00 27.85 377 ASN B N 1
ATOM 5383 C CA . ASN B 1 377 ? 70.602 2.792 69.869 1.00 29.31 377 ASN B CA 1
ATOM 5384 C C . ASN B 1 377 ? 70.825 3.516 71.208 1.00 29.75 377 ASN B C 1
ATOM 5385 O O . ASN B 1 377 ? 69.915 4.237 71.685 1.00 27.79 377 ASN B O 1
ATOM 5390 N N . GLU B 1 378 ? 72.013 3.340 71.817 1.00 29.23 378 GLU B N 1
ATOM 5391 C CA . GLU B 1 378 ? 72.320 3.989 73.118 1.00 30.90 378 GLU B CA 1
ATOM 5392 C C . GLU B 1 378 ? 72.653 5.460 72.878 1.00 29.90 378 GLU B C 1
ATOM 5393 O O . GLU B 1 378 ? 73.693 5.783 72.327 1.00 30.75 378 GLU B O 1
ATOM 5399 N N . VAL B 1 379 ? 71.754 6.348 73.242 1.00 29.12 379 VAL B N 1
ATOM 5400 C CA . VAL B 1 379 ? 71.912 7.761 72.925 1.00 28.95 379 VAL B CA 1
ATOM 5401 C C . VAL B 1 379 ? 72.453 8.549 74.119 1.00 29.28 379 VAL B C 1
ATOM 5402 O O . VAL B 1 379 ? 72.839 9.690 74.010 1.00 27.75 379 VAL B O 1
ATOM 5406 N N . VAL B 1 380 ? 72.405 7.939 75.280 1.00 29.42 380 VAL B N 1
ATOM 5407 C CA . VAL B 1 380 ? 72.974 8.520 76.464 1.00 31.07 380 VAL B CA 1
ATOM 5408 C C . VAL B 1 380 ? 73.739 7.398 77.206 1.00 31.35 380 VAL B C 1
ATOM 5409 O O . VAL B 1 380 ? 73.193 6.300 77.455 1.00 29.44 380 VAL B O 1
ATOM 5413 N N . THR B 1 381 ? 74.974 7.716 77.560 1.00 31.70 381 THR B N 1
ATOM 5414 C CA . THR B 1 381 ? 75.811 6.843 78.352 1.00 33.80 381 THR B CA 1
ATOM 5415 C C . THR B 1 381 ? 76.480 7.599 79.510 1.00 35.08 381 THR B C 1
ATOM 5416 O O . THR B 1 381 ? 77.366 8.442 79.307 1.00 34.33 381 THR B O 1
ATOM 5420 N N . GLN B 1 382 ? 76.039 7.302 80.734 1.00 37.05 382 GLN B N 1
ATOM 5421 C CA . GLN B 1 382 ? 76.577 7.954 81.935 1.00 38.88 382 GLN B CA 1
ATOM 5422 C C . GLN B 1 382 ? 76.854 6.958 83.062 1.00 39.57 382 GLN B C 1
ATOM 5423 O O . GLN B 1 382 ? 77.357 7.316 84.141 1.00 39.85 382 GLN B O 1
#

Nearest PDB structures (foldseek):
  1yrr-assembly1_A-2  TM=1.003E+00  e=7.338E-82  Escherichia coli
  1ymy-assembly1_A  TM=9.996E-01  e=2.532E-72  Escherichia coli K-12
  2p50-assembly1_A  TM=9.727E-01  e=7.241E-73  Escherichia coli K-12
  2p53-assembly1_B  TM=9.699E-01  e=2.016E-72  Escherichia coli K-12
  3egj-assembly1_A  TM=9.624E-01  e=1.970E-52  Vibrio cholerae

GO terms:
  GO:0008270 zinc ion binding (F, IDA)
  GO:0008448 N-acetylglucosamine-6-phosphate deacetylase activity (F, IDA)
  GO:0042802 identical protein binding (F, IDA)
  GO:0032991 protein-containing complex (C, IDA)
  GO:0051289 protein homotetramerization (P, IDA)
  GO:0019262 N-acetylneuraminate catabolic process (P, IMP)
  GO:0006046 N-acetylglucosamine catabolic process (P, IMP)
  GO:0006046 N-acetylglucosamine catabolic process (P, IDA)

B-factor: mean 21.19, std 12.67, range [2.0, 82.69]

Radius of gyration: 30.26 Å; Cα contacts (8 Å, |Δi|>4): 1868; chains: 2; bounding box: 74×62×77 Å

Foldseek 3Di:
DAKEAAEWEFFLPDTDHQWIFDDDQQFGAFIGHVVPDDPPGHYDYLNHWYKAFQFEAAAAQAEQQAGCEDDLVRVALVRQVSRCLLQLQQRHQEYAHEYEDADPVSVVSNLVRLVVNCVVDPPGHQAHEYEDDAACALHHPDVLQDQDPVNVVVLVVCLVSVNRALEYEHAQVNHHLVSLQSCQVSQHAYEYANYAAWLVSLVSSVVSHHQEYEAAPPNWDPQDPVTGTNNNNQLQPARHAYEHALLCPRDPLVVVLSSCVSRPLRYAYHFSAHYHQSYPDQWDADPHFIWGPPDSATAGPVRDGDGGNDHLLVSLVSCVPPNVDDSSSSSQNRWVNVCVSRVNNVATRGRGRPHRPFMWIAHPVSRTAFTAGSRHTSDHD/DKEAAEWEFFLVDTDHQWIFDADQQFGAFIGHPVPDDPPDDYDYLNHWYKAFFFEAAAAQADLPAGCDDDQVSLALVVQVSRCLRQLQQRHFEYAYEDEDADPVSVVSSLVRQVVNCVVAPRGHQAHEYEDDQACPVSLVVCLVSVNRAQEYEHAQVRDDLQSLLSCVVSQHAYEYANYAAWLVSLVSNVVSHHQEYEAAPPNYDPQDPVTHGNNNNQLQPARHAYEHAQPCPRDPLVVVLSSCVSHPLRYAYHHSQNVGGPDHLLNSLVSCVPPNVDDSSSSSQNRWVNVCVSRVNNVATRGRGRPHRPFMWIAHPNSRTAFTAGSRRTSDHD

InterPro domains:
  IPR003764 N-acetylglucosamine-6-phosphate deacetylase [PIRSF038994] (5-380)
  IPR003764 N-acetylglucosamine-6-phosphate deacetylase [TIGR00221] (1-377)
  IPR003764 N-acetylglucosamine-6-phosphate deacetylase [cd00854] (2-376)
  IPR006680 Amidohydrolase-related [PF01979] (50-379)
  IPR011059 Metal-dependent hydrolase, composite domain superfamily [G3DSA:2.30.40.10] (7-376)
  IPR011059 Metal-dependent hydrolase, composite domain superfamily [SSF51338] (1-53)
  IPR032466 Metal-dependent hydrolase [SSF51556] (54-350)

Secondary structure (DSSP, 8-state):
-EEEESSEEE-SS-EESSEEEEEETTEEEEEEEGGGSPTTPPEEE-TTPEEEEPEEEEEESEETTEESSSSTTTSSHHHHHHHHHHHHHTTEEEEEEEEE---HHHHHHHHHHHHHHHHH-TTSB--EEEE-SS---S-----S-S--HHHHHHHHHHHHTTTTEEEEEE-GGGS-HHHHHHHHHTTPEEEE-S----HHHHHHHHHHT--EESSTTTTSPPB-SS--HHHHHHHH-TT-EEEEE-SSSSS-HHHHHHHHHHHGGGEEEE--B-TTTTS--SEEEETTEEEEE-SS-EE-TT--EEEB---HHHHHHHHHHHH---HHHHHHHHTHHHHHHTT-TTTSSS--TTSB--EEEE-TTS-EEEEEETTEEEEE-/-EEESSEEE-SS-EESSEEEEEETTEEEEEEEGGGPPTT--EEE-TT-EEEEPEEEEEE-EETTEESSSSSTTSSHHHHHHHHHHHHTTTEEEEEEEE----HHHHHHHHHHHHHHHHHSTTSB-SEEEE-SS---HHHHHHHHTGGGEEEEEE-GGGS-HHHHHHHHHHTPEEEE-S----HHHHHHHHHHTEEEESSTTTTSPPB-SS--HHHHHHHH-TT-EEEEE-SSSSS-HHHHHHHHHHHGGGEEEE--B---B---HHHHHHHHHHHH---HHHHHHHHTHHHHHHTT-TTTSSS--TTSB--EEEE-TT--EEEEEETTEEEEE-

Solvent-accessible surface area: 27227 Å² total; per-residue (Å²): 110,21,0,1,0,109,14,104,0,0,13,0,124,96,42,24,94,111,41,0,0,2,3,20,147,18,75,1,120,37,42,12,46,44,100,122,23,59,133,175,27,95,80,79,37,6,134,50,3,16,0,0,3,4,0,1,2,0,4,2,4,0,4,22,31,37,17,0,2,55,70,63,152,15,1,26,27,118,8,0,42,61,0,1,100,17,10,2,136,14,0,2,0,0,0,0,0,0,0,33,18,99,43,86,148,21,1,105,34,0,3,126,6,0,96,85,1,50,96,136,33,75,26,17,0,18,0,0,0,0,3,0,34,11,18,10,100,144,134,152,187,37,95,63,87,123,60,119,184,101,15,38,67,18,3,57,37,0,20,131,17,26,105,6,4,23,1,0,0,0,0,10,22,64,6,1,42,89,0,2,41,84,0,30,135,38,64,4,19,1,0,0,0,31,8,51,0,56,30,171,69,0,43,43,3,20,207,16,19,2,65,2,0,2,10,0,17,15,46,13,31,112,10,50,8,128,99,1,3,0,0,0,0,0,11,17,52,77,112,7,34,0,0,0,0,0,22,29,62,18,0,41,46,1,1,0,52,7,0,24,152,22,7,31,59,41,0,0,0,1,3,22,0,0,4,3,4,63,43,152,46,89,93,23,112,29,62,68,97,51,1,43,46,136,118,40,62,1,30,15,146,123,48,76,39,21,12,1,22,9,18,2,14,58,0,0,85,10,0,42,104,88,3,75,16,62,38,44,34,0,0,38,0,0,0,9,9,0,0,88,10,13,57,15,61,180,90,6,3,12,4,39,68,53,40,13,0,5,0,0,0,0,36,102,123,30,104,13,21,32,0,1,10,34,8,98,57,55,12,94,151,45,0,0,1,113,15,99,0,0,12,0,123,98,32,25,79,119,42,0,0,14,5,36,144,20,82,0,147,38,41,13,53,51,103,125,21,68,130,174,43,103,88,65,42,5,134,47,3,12,0,0,2,3,0,1,2,0,2,2,19,0,21,49,84,45,42,0,13,136,97,73,132,11,4,30,35,115,8,0,36,56,0,5,134,25,10,11,151,14,0,2,0,0,0,0,0,0,1,103,18,105,50,63,124,40,3,97,47,0,7,129,11,0,95,112,0,51,91,133,37,72,28,22,1,16,0,0,0,3,11,4,36,51,52,104,109,83,18,7,74,48,1,27,144,18,20,106,5,2,23,1,0,0,0,0,11,49,96,16,85,61,104,15,2,37,103,0,30,133,42,59,6,17,0,0,0,0,62,8,101,0,57,29,170,70,0,36,44,3,19,187,14,19,3,65,2,0,0,9,0,17,15,46,22,28,122,10,18,7,126,98,1,3,0,0,0,0,0,12,21,44,81,94,2,34,0,0,0,0,0,24,29,132,21,0,38,45,0,1,0,56,6,0,25,127,19,6,30,56,43,0,0,0,0,3,21,5,79,160,47,6,104,10,42,2,14,59,0,0,95,12,0,37,107,92,4,76,16,64,39,48,33,0,0,46,0,0,0,8,9,0,0,91,12,15,52,15,54,164,90,5,3,10,4,36,76,51,37,11,0,4,0,0,0,0,34,100,123,31,105,12,20,26,0,0,10,35,8,101,48,66,17,97,154

Organism: Escherichia coli (strain K12) (NCBI:txid83333)

CATH classification: 2.30.40.10 (+1 more: 3.20.20.140)